Protein AF-A0A8H8N6X8-F1 (afdb_monomer)

Secondary structure (DSSP, 8-state):
--PPP-----------GGGGS-HHHHHHHHHTS-HHHHHHHHHH-HHHHHHHHH-HHHHHHHHHHHTTEE--SSB-SSS-HHHHHHHHHHHHHHHH--TT-PPEEEEEPSEE--SSS-EETTEEEEEE--TT---EEEEEEPPBTTTTBPPEEEEEE-GGGTT--EEEEEGGGTEEEEEEEEEEETTEEEEEEEEEETTT-SBPTTS-GGGSEEEEEEES-EEEEEEETTEEEEEEE-SSTT-EEEEEEETTT--EEEEEEE-SS--EEEEETTEEEEEEPPP--TT-SS----EEEEEE----S-GGG-BPEEEEEEEPP--STT----EEEEEEPPP---S-TT----BS-EE-GGGPEEEEEEEEPPSSTTT---EEEEEEEEHHHHHHHS----TT---TT--EEE-HHHHGGG-EEE-----TTSEEEEEETTEEEEEE--SSSSPPEEEEEE--HHHHHTS-TT---TTS-------TT-------------------EEE----SSTTEEEPPPEE-SSEEEEEEEEEETTEEEEEEEEEE-

Solvent-accessible surface area (backbone atoms only — not comparable to full-atom values): 31336 Å² total; per-residue (Å²): 141,79,87,83,77,83,81,79,79,78,71,83,77,75,74,51,74,71,80,76,51,56,70,69,58,52,50,54,56,49,70,76,44,54,58,70,53,48,58,49,45,39,71,72,40,69,67,51,29,51,51,44,72,71,36,50,61,56,45,34,49,44,50,31,46,49,69,58,34,34,84,33,96,40,54,48,79,94,52,57,47,68,55,46,43,51,51,54,52,49,37,53,48,32,66,73,55,64,88,80,62,79,57,48,79,43,84,45,71,53,61,47,74,60,31,98,64,36,60,46,92,55,34,36,47,36,35,42,63,48,101,78,77,47,49,33,37,36,41,41,34,48,62,32,82,54,53,71,41,64,69,46,73,52,66,29,75,36,71,90,52,73,81,50,72,40,48,48,70,38,76,58,68,41,32,27,39,42,31,30,73,79,50,70,59,98,73,20,40,34,33,40,38,36,42,17,21,54,86,70,49,43,75,24,89,65,30,36,85,90,33,37,56,46,80,48,75,41,56,63,59,56,80,44,79,48,71,37,68,55,29,35,34,47,37,36,54,30,93,51,61,72,44,28,41,34,41,28,22,31,49,38,73,51,46,74,35,26,40,46,78,49,72,46,83,53,33,70,40,78,67,49,75,43,30,34,37,34,31,42,58,48,75,74,54,92,82,52,97,63,52,30,59,29,31,38,38,33,29,37,44,55,94,60,90,53,78,89,61,33,55,50,42,64,53,32,35,38,39,47,87,68,89,47,80,78,56,44,44,72,44,46,46,64,46,58,24,64,78,58,68,56,92,61,95,68,59,75,62,34,19,64,58,29,60,47,59,47,46,20,29,35,37,38,36,40,33,28,66,41,97,46,91,84,82,50,73,58,52,50,40,43,38,39,30,38,44,41,57,59,56,66,71,45,67,90,69,60,85,81,66,79,54,84,85,71,48,45,75,42,55,34,85,82,52,52,88,60,44,45,76,49,85,76,58,62,71,98,80,42,67,49,77,36,40,29,37,42,32,39,41,38,35,39,49,48,99,61,88,53,42,40,44,32,32,42,36,56,66,51,64,56,53,61,67,69,55,67,96,73,78,77,70,89,78,67,73,82,75,75,87,70,72,96,78,78,78,89,70,86,82,83,82,84,76,85,82,78,72,62,73,65,65,49,72,49,78,41,79,48,55,93,46,98,55,52,47,71,55,84,57,48,49,44,93,43,39,41,33,36,42,38,35,36,66,59,85,96,52,67,45,38,32,41,33,35,38,72,65

Structure (mmCIF, N/CA/C/O backbone):
data_AF-A0A8H8N6X8-F1
#
_entry.id   AF-A0A8H8N6X8-F1
#
loop_
_atom_site.group_PDB
_atom_site.id
_atom_site.type_symbol
_atom_site.label_atom_id
_atom_site.label_alt_id
_atom_site.label_comp_id
_atom_site.label_asym_id
_atom_site.label_entity_id
_atom_site.label_seq_id
_atom_site.pdbx_PDB_ins_code
_atom_site.Cartn_x
_atom_site.Cartn_y
_atom_site.Cartn_z
_atom_site.occupancy
_atom_site.B_iso_or_equiv
_atom_site.auth_seq_id
_atom_site.auth_comp_id
_atom_site.auth_asym_id
_atom_site.auth_atom_id
_atom_site.pdbx_PDB_model_num
ATOM 1 N N . MET A 1 1 ? -38.738 37.139 66.072 1.00 41.47 1 MET A N 1
ATOM 2 C CA . MET A 1 1 ? -37.644 37.105 65.080 1.00 41.47 1 MET A CA 1
ATOM 3 C C . MET A 1 1 ? -37.499 35.666 64.620 1.00 41.47 1 MET A C 1
ATOM 5 O O . MET A 1 1 ? -36.975 34.853 65.366 1.00 41.47 1 MET A O 1
ATOM 9 N N . SER A 1 2 ? -38.061 35.350 63.455 1.00 34.44 2 SER A N 1
ATOM 10 C CA . SER A 1 2 ? -38.078 34.005 62.866 1.00 34.44 2 SER A CA 1
ATOM 11 C C . SER A 1 2 ? -37.232 34.029 61.589 1.00 34.44 2 SER A C 1
ATOM 13 O O . SER A 1 2 ? -37.349 35.003 60.841 1.00 34.44 2 SER A O 1
ATOM 15 N N . PRO A 1 3 ? -36.376 33.029 61.323 1.00 53.09 3 PRO A N 1
ATOM 16 C CA . PRO A 1 3 ? -35.526 33.039 60.142 1.00 53.09 3 PRO A CA 1
ATOM 17 C C . PRO A 1 3 ? -36.335 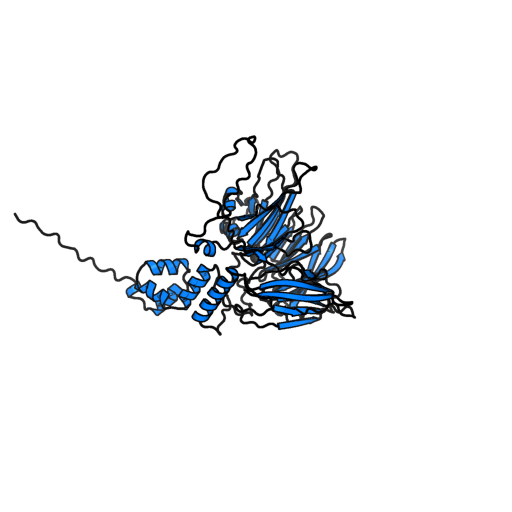32.631 58.905 1.00 53.09 3 PRO A C 1
ATOM 19 O O . PRO A 1 3 ? -36.984 31.586 58.878 1.00 53.09 3 PRO A O 1
ATOM 22 N N . LEU A 1 4 ? -36.299 33.489 57.886 1.00 44.78 4 LEU A N 1
ATOM 23 C CA . LEU A 1 4 ? -36.876 33.258 56.564 1.00 44.78 4 LEU A CA 1
ATOM 24 C C . LEU A 1 4 ? -36.167 32.083 55.879 1.00 44.78 4 LEU A C 1
ATOM 26 O O . LEU A 1 4 ? -34.941 32.054 55.772 1.00 44.78 4 LEU A O 1
ATOM 30 N N . SER A 1 5 ? -36.952 31.111 55.419 1.00 47.31 5 SER A N 1
ATOM 31 C CA . SER A 1 5 ? -36.485 29.966 54.638 1.00 47.31 5 SER A CA 1
ATOM 32 C C . SER A 1 5 ? -36.041 30.400 53.233 1.00 47.31 5 SER A C 1
ATOM 34 O O . SER A 1 5 ? -36.686 31.265 52.636 1.00 47.31 5 SER A O 1
ATOM 36 N N . PRO A 1 6 ? -34.982 29.799 52.663 1.00 55.66 6 PRO A N 1
ATOM 37 C CA . PRO A 1 6 ? -34.530 30.131 51.322 1.00 55.66 6 PRO A CA 1
ATOM 38 C C . PRO A 1 6 ? -35.492 29.543 50.283 1.00 55.66 6 PRO A C 1
ATOM 40 O O . PRO A 1 6 ? -35.645 28.327 50.151 1.00 55.66 6 PRO A O 1
ATOM 43 N N . THR A 1 7 ? -36.144 30.428 49.536 1.00 53.41 7 THR A N 1
ATOM 44 C CA . THR A 1 7 ? -37.000 30.106 48.395 1.00 53.41 7 THR A CA 1
ATOM 45 C C . THR A 1 7 ? -36.162 29.418 47.316 1.00 53.41 7 THR A C 1
ATOM 47 O O . THR A 1 7 ? -35.315 30.031 46.666 1.00 53.41 7 THR A O 1
ATOM 50 N N . ARG A 1 8 ? -36.377 28.113 47.142 1.00 50.59 8 ARG A N 1
ATOM 51 C CA . ARG A 1 8 ? -35.737 27.284 46.117 1.00 50.59 8 ARG A CA 1
ATOM 52 C C . ARG A 1 8 ? -36.277 27.726 44.753 1.00 50.59 8 ARG A C 1
ATOM 54 O O . ARG A 1 8 ? -37.397 27.371 44.395 1.00 50.59 8 ARG A O 1
ATOM 61 N N . MET A 1 9 ? -35.515 28.539 44.018 1.00 47.53 9 MET A N 1
ATOM 62 C CA . MET A 1 9 ? -35.842 28.873 42.631 1.00 47.53 9 MET A CA 1
ATOM 63 C C . MET A 1 9 ? -35.856 27.582 41.809 1.00 47.53 9 MET A C 1
ATOM 65 O O . MET A 1 9 ? -34.819 26.968 41.565 1.00 47.53 9 MET A O 1
ATOM 69 N N . VAL A 1 10 ? -37.058 27.152 41.427 1.00 50.81 10 VAL A N 1
ATOM 70 C CA . VAL A 1 10 ? -37.285 26.101 40.438 1.00 50.81 10 VAL A CA 1
ATOM 71 C C . VAL A 1 10 ? -36.784 26.658 39.111 1.00 50.81 10 VAL A C 1
ATOM 73 O O . VAL A 1 10 ? -37.455 27.460 38.467 1.00 50.81 10 VAL A O 1
ATOM 76 N N . GLY A 1 11 ? -35.550 26.298 38.760 1.00 50.53 11 GLY A N 1
ATOM 77 C CA . GLY A 1 11 ? -34.936 26.665 37.494 1.00 50.53 11 GLY A CA 1
ATOM 78 C C . GLY A 1 11 ? -35.810 26.198 36.336 1.00 50.53 11 GLY A C 1
ATOM 79 O O . GLY A 1 11 ? -36.198 25.030 36.267 1.00 50.53 11 GLY A O 1
ATOM 80 N N . SER A 1 12 ? -36.122 27.127 35.437 1.00 51.50 12 SER A N 1
ATOM 81 C CA . SER A 1 12 ? -36.706 26.864 34.128 1.00 51.50 12 SER A CA 1
ATOM 82 C C . SER A 1 12 ? -35.920 25.742 33.451 1.00 51.50 12 SER A C 1
ATOM 84 O O . SER A 1 12 ? -34.771 25.941 33.054 1.00 51.50 12 SER A O 1
ATOM 86 N N . SER A 1 13 ? -36.521 24.553 33.371 1.00 57.00 13 SER A N 1
ATOM 87 C CA . SER A 1 13 ? -35.943 23.399 32.687 1.00 57.00 13 SER A CA 1
ATOM 88 C C . SER A 1 13 ? -35.714 23.769 31.229 1.00 57.00 13 SER A C 1
ATOM 90 O O . SER A 1 13 ? -36.663 23.813 30.444 1.00 57.00 13 SER A O 1
ATOM 92 N N . SER A 1 14 ? -34.461 24.043 30.861 1.00 61.47 14 SER A N 1
ATOM 93 C CA . SER A 1 14 ? -34.046 24.007 29.467 1.00 61.47 14 SER A CA 1
ATOM 94 C C . SER A 1 14 ? -34.265 22.571 29.004 1.00 61.47 14 SER A C 1
ATOM 96 O O . SER A 1 14 ? -33.447 21.696 29.293 1.00 61.47 14 SER A O 1
ATOM 98 N N . ARG A 1 15 ? -35.412 22.299 28.373 1.00 65.25 15 ARG A N 1
ATOM 99 C CA . ARG A 1 15 ? -35.628 21.020 27.693 1.00 65.25 15 ARG A CA 1
ATOM 100 C C . ARG A 1 15 ? -34.458 20.851 26.744 1.00 65.25 15 ARG A C 1
ATOM 102 O O . ARG A 1 15 ? -34.168 21.767 25.968 1.00 65.25 15 ARG A O 1
ATOM 109 N N . SER A 1 16 ? -33.721 19.759 26.897 1.00 74.69 16 SER A N 1
ATOM 110 C CA . SER A 1 16 ? -32.540 19.573 26.077 1.00 74.69 16 SER A CA 1
ATOM 111 C C . SER A 1 16 ? -33.012 19.447 24.631 1.00 74.69 16 SER A C 1
ATOM 113 O O . SER A 1 16 ? -34.075 18.887 24.362 1.00 74.69 16 SER A O 1
ATOM 115 N N . LEU A 1 17 ? -32.245 19.988 23.685 1.00 76.19 17 LEU A N 1
ATOM 116 C CA . LEU A 1 17 ? -32.558 19.864 22.260 1.00 76.19 17 LEU A CA 1
ATOM 117 C C . LEU A 1 17 ? -32.762 18.387 21.853 1.00 76.19 17 LEU A C 1
ATOM 119 O O . LEU A 1 17 ? -33.545 18.095 20.956 1.00 76.19 17 LEU A O 1
ATOM 123 N N . PHE A 1 18 ? -32.109 17.462 22.566 1.00 76.06 18 PHE A N 1
ATOM 124 C CA . PHE A 1 18 ? -32.224 16.017 22.385 1.00 76.06 18 PHE A CA 1
ATOM 125 C C . PHE A 1 18 ? -33.615 15.464 22.709 1.00 76.06 18 PHE A C 1
ATOM 127 O O . PHE A 1 18 ? -34.031 14.511 22.063 1.00 76.06 18 PHE A O 1
ATOM 134 N N . ASP A 1 19 ? -34.356 16.084 23.630 1.00 80.06 19 ASP A N 1
ATOM 135 C CA . ASP A 1 19 ? -35.719 15.660 23.983 1.00 80.06 19 ASP A CA 1
ATOM 136 C C . ASP A 1 19 ? -36.745 16.043 22.899 1.00 80.06 19 ASP A C 1
ATOM 138 O O . ASP A 1 19 ? -37.886 15.586 22.927 1.00 80.06 19 ASP A O 1
ATOM 142 N N . MET A 1 20 ? -36.354 16.908 21.954 1.00 88.19 20 MET A N 1
ATOM 143 C CA . MET A 1 20 ? -37.196 17.352 20.839 1.00 88.19 20 MET A CA 1
ATOM 144 C C . MET A 1 20 ? -36.942 16.575 19.540 1.00 88.19 20 MET A C 1
ATOM 146 O O . MET A 1 20 ? -37.733 16.695 18.605 1.00 88.19 20 MET A O 1
ATOM 150 N N . LEU A 1 21 ? -35.854 15.802 19.455 1.00 92.44 21 LEU A N 1
ATOM 151 C CA . LEU A 1 21 ? -35.495 15.035 18.260 1.00 92.44 21 LEU A CA 1
ATOM 152 C C . LEU A 1 21 ? -36.026 13.601 18.357 1.00 92.44 21 LEU A C 1
ATOM 154 O O . LEU A 1 21 ? -35.941 12.970 19.408 1.00 92.44 21 LEU A O 1
ATOM 158 N N . SER A 1 22 ? -36.550 13.064 17.249 1.00 95.38 22 SER A N 1
ATOM 159 C CA . SER A 1 22 ? -36.910 11.645 17.191 1.00 95.38 22 SER A CA 1
ATOM 160 C C . SER A 1 22 ? -35.662 10.761 17.245 1.00 95.38 22 SER A C 1
ATOM 162 O O . SER A 1 22 ? -34.572 11.156 16.819 1.00 95.38 22 SER A O 1
ATOM 164 N N . THR A 1 23 ? -35.840 9.532 17.730 1.00 95.62 23 THR A N 1
ATOM 165 C CA . THR A 1 23 ? -34.788 8.511 17.802 1.00 95.62 23 THR A CA 1
ATOM 166 C C . THR A 1 23 ? -34.072 8.317 16.462 1.00 95.62 23 THR A C 1
ATOM 168 O O . THR A 1 23 ? -32.845 8.277 16.431 1.00 95.62 23 THR A O 1
ATOM 171 N N . ASP A 1 24 ? -34.813 8.292 15.353 1.00 96.38 24 ASP A N 1
ATOM 172 C CA . ASP A 1 24 ? -34.255 8.099 14.008 1.00 96.38 24 ASP A CA 1
ATOM 173 C C . ASP A 1 24 ? -33.315 9.236 13.588 1.00 96.38 24 ASP A C 1
ATOM 175 O O . ASP A 1 24 ? -32.273 8.998 12.979 1.00 96.38 24 ASP A O 1
ATOM 179 N N . ILE A 1 25 ? -33.639 10.483 13.951 1.00 96.88 25 ILE A N 1
ATOM 180 C CA . ILE A 1 25 ? -32.788 11.640 13.642 1.00 96.88 25 ILE A CA 1
ATOM 181 C C . ILE A 1 25 ? -31.508 11.593 14.471 1.00 96.88 25 ILE A C 1
ATOM 183 O O . ILE A 1 25 ? -30.429 11.894 13.962 1.00 96.88 25 ILE A O 1
ATOM 187 N N . LEU A 1 26 ? -31.599 11.170 15.732 1.00 96.69 26 LEU A N 1
ATOM 188 C CA . LEU A 1 26 ? -30.422 10.972 16.574 1.00 96.69 26 LEU A CA 1
ATOM 189 C C . LEU A 1 26 ? -29.527 9.856 16.032 1.00 96.69 26 LEU A C 1
ATOM 191 O O . LEU A 1 26 ? -28.312 10.043 15.973 1.00 96.69 26 LEU A O 1
ATOM 195 N N . LEU A 1 27 ? -30.106 8.740 15.580 1.00 97.19 27 LEU A N 1
ATOM 196 C CA . LEU A 1 27 ? -29.358 7.671 14.918 1.00 97.19 27 LEU A CA 1
ATOM 197 C C . LEU A 1 27 ? -28.683 8.171 13.644 1.00 97.19 27 LEU A C 1
ATOM 199 O O . LEU A 1 27 ? -27.497 7.913 13.463 1.00 97.19 27 LEU A O 1
ATOM 203 N N . LEU A 1 28 ? -29.375 8.954 12.812 1.00 97.06 28 LEU A N 1
ATOM 204 C CA . LEU A 1 28 ? -28.789 9.541 11.608 1.00 97.06 28 LEU A CA 1
ATOM 205 C C . LEU A 1 28 ? -27.610 10.471 11.944 1.00 97.06 28 LEU A C 1
ATOM 207 O O . LEU A 1 28 ? -26.546 10.349 11.340 1.00 97.06 28 LEU A O 1
ATOM 211 N N . ILE A 1 29 ? -27.750 11.346 12.944 1.00 96.81 29 ILE A N 1
ATOM 212 C CA . ILE A 1 29 ? -26.664 12.232 13.401 1.00 96.81 29 ILE A CA 1
ATOM 213 C C . ILE A 1 29 ? -25.466 11.413 13.902 1.00 96.81 29 ILE A C 1
ATOM 215 O O . ILE A 1 29 ? -24.317 11.705 13.562 1.00 96.81 29 ILE A O 1
ATOM 219 N N . LEU A 1 30 ? -25.717 10.370 14.695 1.00 97.06 30 LEU A N 1
ATOM 220 C CA . LEU A 1 30 ? -24.665 9.494 15.207 1.00 97.06 30 LEU A CA 1
ATOM 221 C C . LEU A 1 30 ? -24.014 8.665 14.089 1.00 97.06 30 LEU A C 1
ATOM 223 O O . LEU A 1 30 ? -22.807 8.454 14.133 1.00 97.06 30 LEU A O 1
ATOM 227 N N . SER A 1 31 ? -24.776 8.262 13.068 1.00 96.50 31 SER A N 1
ATOM 228 C CA . SER A 1 31 ? -24.314 7.437 11.941 1.00 96.50 31 SER A CA 1
ATOM 229 C C . SER A 1 31 ? -23.265 8.133 11.069 1.00 96.50 31 SER A C 1
ATOM 231 O O . SER A 1 31 ? -22.394 7.471 10.510 1.00 96.50 31 SER A O 1
ATOM 233 N N . VAL A 1 32 ? -23.318 9.468 10.992 1.00 96.56 32 VAL A N 1
ATOM 234 C CA . VAL A 1 32 ? -22.345 10.304 10.265 1.00 96.56 32 VAL A CA 1
ATOM 235 C C . VAL A 1 32 ? -21.252 10.875 11.176 1.00 96.56 32 VAL A C 1
ATOM 237 O O . VAL A 1 32 ? -20.343 11.565 10.715 1.00 96.56 32 VAL A O 1
ATOM 240 N N . SER A 1 33 ? -21.339 10.616 12.483 1.00 96.50 33 SER A N 1
ATOM 241 C CA . SER A 1 33 ? -20.379 11.097 13.474 1.00 96.50 33 SER A CA 1
ATOM 242 C C . SER A 1 33 ? -19.150 10.194 13.557 1.00 96.50 33 SER A C 1
ATOM 244 O O . SER A 1 33 ? -19.173 9.014 13.215 1.00 96.50 33 SER A O 1
ATOM 246 N N . THR A 1 34 ? -18.043 10.732 14.073 1.00 95.44 34 THR A N 1
ATOM 247 C CA . THR A 1 34 ? -16.847 9.908 14.297 1.00 95.44 34 THR A CA 1
ATOM 248 C C . THR A 1 34 ? -17.059 8.923 15.458 1.00 95.44 34 THR A C 1
ATOM 250 O O . THR A 1 34 ? -17.749 9.259 16.425 1.00 95.44 34 THR A O 1
ATOM 253 N N . PRO A 1 35 ? -16.387 7.757 15.467 1.00 96.25 35 PRO A N 1
ATOM 254 C CA . PRO A 1 35 ? -16.437 6.822 16.595 1.00 96.25 35 PRO A CA 1
ATOM 255 C C . PRO A 1 35 ? -16.052 7.449 17.945 1.00 96.25 35 PRO A C 1
ATOM 257 O O . PRO A 1 35 ? -16.584 7.074 18.988 1.00 96.25 35 PRO A O 1
ATOM 260 N N . ALA A 1 36 ? -15.147 8.434 17.950 1.00 95.50 36 ALA A N 1
ATOM 261 C CA . ALA A 1 36 ? -14.794 9.181 19.157 1.00 95.50 36 ALA A CA 1
ATOM 262 C C . ALA A 1 36 ? -15.982 10.005 19.687 1.00 95.50 36 ALA A C 1
ATOM 264 O O . ALA A 1 36 ? -16.266 9.966 20.885 1.00 95.50 36 ALA A O 1
ATOM 265 N N . THR A 1 37 ? -16.703 10.687 18.794 1.00 97.19 37 THR A N 1
ATOM 266 C CA . THR A 1 37 ? -17.929 11.429 19.113 1.00 97.19 37 THR A CA 1
ATOM 267 C C . THR A 1 37 ? -19.024 10.494 19.619 1.00 97.19 37 THR A C 1
ATOM 269 O O . THR A 1 37 ? -19.612 10.771 20.659 1.00 97.19 37 THR A O 1
ATOM 272 N N . ILE A 1 38 ? -19.239 9.346 18.966 1.00 97.94 38 ILE A N 1
ATOM 273 C CA . ILE A 1 38 ? -20.233 8.349 19.399 1.00 97.94 38 ILE A CA 1
ATOM 274 C C . ILE A 1 38 ? -19.954 7.910 20.847 1.00 97.94 38 ILE A C 1
ATOM 276 O O . ILE A 1 38 ? -20.851 7.950 21.691 1.00 97.94 38 ILE A O 1
ATOM 280 N N . ARG A 1 39 ? -18.697 7.581 21.186 1.00 97.38 39 ARG A N 1
ATOM 281 C CA . ARG A 1 39 ? -18.310 7.222 22.567 1.00 97.38 39 ARG A CA 1
ATOM 282 C C . ARG A 1 39 ? -18.500 8.367 23.563 1.00 97.38 39 ARG A C 1
ATOM 284 O O . ARG A 1 39 ? -18.817 8.113 24.723 1.00 97.38 39 ARG A O 1
ATOM 291 N N . GLN A 1 40 ? -18.292 9.617 23.149 1.00 97.44 40 GLN A N 1
ATOM 292 C CA . GLN A 1 40 ? -18.581 10.777 23.997 1.00 97.44 40 GLN A CA 1
ATOM 293 C C . GLN A 1 40 ? -20.085 10.913 24.247 1.00 97.44 40 GLN A C 1
ATOM 295 O O . GLN A 1 40 ? -20.479 11.073 25.398 1.00 97.44 40 GLN A O 1
ATOM 300 N N . CYS A 1 41 ? -20.926 10.752 23.221 1.00 96.56 41 CYS A N 1
ATOM 301 C CA . CYS A 1 41 ? -22.384 10.774 23.354 1.00 96.56 41 CYS A CA 1
ATOM 302 C C . CYS A 1 41 ? -22.896 9.707 24.335 1.00 96.56 41 CYS A C 1
ATOM 304 O O . CYS A 1 41 ? -23.751 10.008 25.165 1.00 96.56 41 CYS A O 1
ATOM 306 N N . GLN A 1 42 ? -22.313 8.501 24.333 1.00 97.38 42 GLN A N 1
ATOM 307 C CA . GLN A 1 42 ? -22.636 7.452 25.314 1.00 97.38 42 GLN A CA 1
ATOM 308 C C . GLN A 1 42 ? -22.362 7.864 26.774 1.00 97.38 42 GLN A C 1
ATOM 310 O O . GLN A 1 42 ? -22.924 7.273 27.694 1.00 97.38 42 GLN A O 1
ATOM 315 N N . ARG A 1 43 ? -21.486 8.850 27.011 1.00 97.44 43 ARG A N 1
ATOM 316 C CA . ARG A 1 43 ? -21.159 9.363 28.354 1.00 97.44 43 ARG A CA 1
ATOM 317 C C . ARG A 1 43 ? -22.053 10.523 28.791 1.00 97.44 43 ARG A C 1
ATOM 319 O O . ARG A 1 43 ? -22.018 10.878 29.963 1.00 97.44 43 ARG A O 1
ATOM 326 N N . VAL A 1 44 ? -22.826 11.112 27.876 1.00 96.06 44 VAL A N 1
ATOM 327 C CA . VAL A 1 44 ? -23.683 12.270 28.170 1.00 96.06 44 VAL A CA 1
ATOM 328 C C . VAL A 1 44 ? -24.914 11.849 28.972 1.00 96.06 44 VAL A C 1
ATOM 330 O O . VAL A 1 44 ? -25.211 12.460 29.996 1.00 96.06 44 VAL A O 1
ATOM 333 N N . CYS A 1 45 ? -25.634 10.809 28.535 1.00 95.19 45 CYS A N 1
ATOM 334 C CA . CYS A 1 45 ? -26.820 10.310 29.235 1.00 95.19 45 CYS A CA 1
ATOM 335 C C . CYS A 1 45 ? -27.109 8.827 28.936 1.00 95.19 45 CYS A C 1
ATOM 337 O O . CYS A 1 45 ? -26.621 8.267 27.952 1.00 95.19 45 CYS A O 1
ATOM 339 N N . CYS A 1 46 ? -27.939 8.194 29.777 1.00 95.88 46 CYS A N 1
ATOM 340 C CA . CYS A 1 46 ? -28.333 6.791 29.600 1.00 95.88 46 CYS A CA 1
ATOM 341 C C . CYS A 1 46 ? -29.100 6.565 28.292 1.00 95.88 46 CYS A C 1
ATOM 343 O O . CYS A 1 46 ? -28.834 5.585 27.616 1.00 95.88 46 CYS A O 1
ATOM 345 N N . PHE A 1 47 ? -29.971 7.496 27.886 1.00 95.31 47 PHE A N 1
ATOM 346 C CA . PHE A 1 47 ? -30.742 7.367 26.646 1.00 95.31 47 PHE A CA 1
ATOM 347 C C . PHE A 1 47 ? -29.845 7.239 25.404 1.00 95.31 47 PHE A C 1
ATOM 349 O O . PHE A 1 47 ? -29.990 6.285 24.648 1.00 95.31 47 PHE A O 1
ATOM 356 N N . LEU A 1 48 ? -28.865 8.136 25.223 1.00 96.06 48 LEU A N 1
ATOM 357 C CA . LEU A 1 48 ? -27.919 8.054 24.101 1.00 96.06 48 LEU A CA 1
ATOM 358 C C . LEU A 1 48 ? -27.044 6.802 24.181 1.00 96.06 48 LEU A C 1
ATOM 360 O O . LEU A 1 48 ? -26.726 6.198 23.160 1.00 96.06 48 LEU A O 1
ATOM 364 N N . ARG A 1 49 ? -26.658 6.390 25.391 1.00 97.81 49 ARG A N 1
ATOM 365 C CA . ARG A 1 49 ? -25.929 5.138 25.584 1.00 97.81 49 ARG A CA 1
ATOM 366 C C . ARG A 1 49 ? -26.753 3.943 25.114 1.00 97.81 49 ARG A C 1
ATOM 368 O O . ARG A 1 49 ? -26.227 3.133 24.356 1.00 97.81 49 ARG A O 1
ATOM 375 N N . ASP A 1 50 ? -27.999 3.837 25.555 1.00 97.69 50 ASP A N 1
ATOM 376 C CA . ASP A 1 50 ? -28.886 2.713 25.257 1.00 97.69 50 ASP A CA 1
ATOM 377 C C . ASP A 1 50 ? -29.275 2.716 23.765 1.00 97.69 50 ASP A C 1
ATOM 379 O O . ASP A 1 50 ? -29.321 1.661 23.129 1.00 97.69 50 ASP A O 1
ATOM 383 N N . LEU A 1 51 ? -29.418 3.903 23.166 1.00 97.38 51 LEU A N 1
ATOM 384 C CA . LEU A 1 51 ? -29.593 4.079 21.725 1.00 97.38 51 LEU A CA 1
ATOM 385 C C . LEU A 1 51 ? -28.405 3.521 20.929 1.00 97.38 51 LEU A C 1
ATOM 387 O O . LEU A 1 51 ? -28.582 2.709 20.029 1.00 97.38 51 LEU A O 1
ATOM 391 N N . VAL A 1 52 ? -27.175 3.890 21.301 1.00 98.12 52 VAL A N 1
ATOM 392 C CA . VAL A 1 52 ? -25.970 3.367 20.639 1.00 98.12 52 VAL A CA 1
ATOM 393 C C . VAL A 1 52 ? -25.826 1.854 20.839 1.00 98.12 52 VAL A C 1
ATOM 395 O O . VAL A 1 52 ? -25.339 1.178 19.941 1.00 98.12 52 VAL A O 1
ATOM 398 N N . HIS A 1 53 ? -26.217 1.304 21.996 1.00 97.69 53 HIS A N 1
ATOM 399 C CA . HIS A 1 53 ?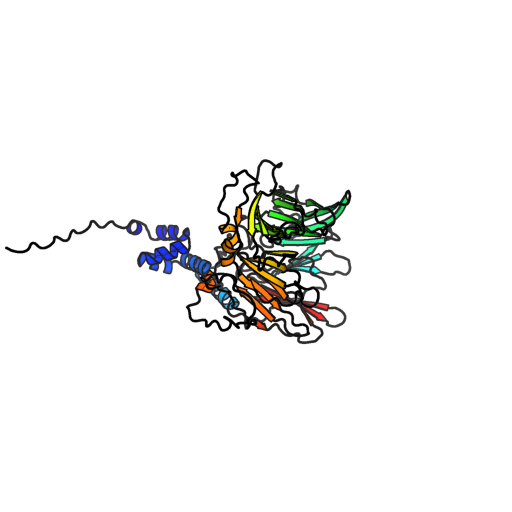 -26.139 -0.143 22.259 1.00 97.69 53 HIS A CA 1
ATOM 400 C C . HIS A 1 53 ? -27.189 -0.959 21.501 1.00 97.69 53 HIS A C 1
ATOM 402 O O . HIS A 1 53 ? -26.928 -2.116 21.176 1.00 97.69 53 HIS A O 1
ATOM 408 N N . SER A 1 54 ? -28.360 -0.381 21.240 1.00 97.75 54 SER A N 1
ATOM 409 C CA . SER A 1 54 ? -29.443 -1.057 20.520 1.00 97.75 54 SER A CA 1
ATOM 410 C C . SER A 1 54 ? -29.253 -1.041 19.002 1.00 97.75 54 SER A C 1
ATOM 412 O O . SER A 1 54 ? -29.710 -1.967 18.332 1.00 97.75 54 SER A O 1
ATOM 414 N N . ASP A 1 55 ? -28.538 -0.056 18.456 1.00 98.31 55 ASP A N 1
ATOM 415 C CA . ASP A 1 55 ? -28.276 0.038 17.020 1.00 98.31 55 ASP A CA 1
ATOM 416 C C . ASP A 1 55 ? -27.018 -0.740 16.585 1.00 98.31 55 ASP A C 1
ATOM 418 O O . ASP A 1 55 ? -25.886 -0.426 16.963 1.00 98.31 55 ASP A O 1
ATOM 422 N N . MET A 1 56 ? -27.205 -1.763 15.744 1.00 98.06 56 MET A N 1
ATOM 423 C CA . MET A 1 56 ? -26.108 -2.631 15.293 1.00 98.06 56 MET A CA 1
ATOM 424 C C . MET A 1 56 ? -25.126 -1.940 14.341 1.00 98.06 56 MET A C 1
ATOM 426 O O . MET A 1 56 ? -23.964 -2.345 14.285 1.00 98.06 56 MET A O 1
ATOM 430 N N . TYR A 1 57 ? -25.552 -0.911 13.606 1.00 98.19 57 TYR A N 1
ATOM 431 C CA . TYR A 1 57 ? -24.656 -0.167 12.725 1.00 98.19 57 TYR A CA 1
ATOM 432 C C . TYR A 1 57 ? -23.673 0.680 13.539 1.00 98.19 57 TYR A C 1
ATOM 434 O O . TYR A 1 57 ? -22.464 0.617 13.311 1.00 98.19 57 TYR A O 1
ATOM 442 N N . LEU A 1 58 ? -24.157 1.394 14.557 1.00 98.38 58 LEU A N 1
ATOM 443 C CA . LEU A 1 58 ? -23.300 2.151 15.470 1.00 98.38 58 LEU A CA 1
ATOM 444 C C . LEU A 1 58 ? -22.343 1.228 16.236 1.00 98.38 58 LEU A C 1
ATOM 446 O O . LEU A 1 58 ? -21.165 1.561 16.381 1.00 98.38 58 LEU A O 1
ATOM 450 N N . GLN A 1 59 ? -22.801 0.045 16.668 1.00 98.44 59 GLN A N 1
ATOM 451 C CA . GLN A 1 59 ? -21.913 -0.975 17.243 1.00 98.44 59 GLN A CA 1
ATOM 452 C C . GLN A 1 59 ? -20.829 -1.417 16.252 1.00 98.44 59 GLN A C 1
ATOM 454 O O . GLN A 1 59 ? -19.659 -1.512 16.622 1.00 98.44 59 GLN A O 1
ATOM 459 N N . TYR A 1 60 ? -21.185 -1.629 14.985 1.00 98.38 60 TYR A N 1
ATOM 460 C CA . TYR A 1 60 ? -20.238 -1.990 13.933 1.00 98.38 60 TYR A CA 1
ATOM 461 C C . TYR A 1 60 ? -19.184 -0.894 13.696 1.00 98.38 60 TYR A C 1
ATOM 463 O O . TYR A 1 60 ? -17.993 -1.204 13.656 1.00 98.38 60 TYR A O 1
ATOM 471 N N . LEU A 1 61 ? -19.573 0.387 13.652 1.00 97.88 61 LEU A N 1
ATOM 472 C CA . LEU A 1 61 ? -18.626 1.508 13.554 1.00 97.88 61 LEU A CA 1
ATOM 473 C C . LEU A 1 61 ? -17.662 1.574 14.750 1.00 97.88 61 LEU A C 1
ATOM 475 O O . LEU A 1 61 ? -16.468 1.851 14.586 1.00 97.88 61 LEU A O 1
ATOM 479 N N . LEU A 1 62 ? -18.163 1.318 15.962 1.00 97.25 62 LEU A N 1
ATOM 480 C CA . LEU A 1 62 ? -17.340 1.279 17.172 1.00 97.25 62 LEU A CA 1
ATOM 481 C C . LEU A 1 62 ? -16.363 0.096 17.172 1.00 97.25 62 LEU A C 1
ATOM 483 O O . LEU A 1 62 ? -15.223 0.262 17.613 1.00 97.25 62 LEU A O 1
ATOM 487 N N . GLU A 1 63 ? -16.777 -1.069 16.676 1.00 97.12 63 GLU A N 1
ATOM 488 C CA . GLU A 1 63 ? -15.928 -2.260 16.537 1.00 97.12 63 GLU A CA 1
ATOM 489 C C . GLU A 1 63 ? -14.832 -2.055 15.487 1.00 97.12 63 GLU A C 1
ATOM 491 O O . GLU A 1 63 ? -13.654 -2.274 15.782 1.00 97.12 63 GLU A O 1
ATOM 496 N N . LEU A 1 64 ? -15.180 -1.524 14.308 1.00 96.25 64 LEU A N 1
ATOM 497 C CA . LEU A 1 64 ? -14.204 -1.109 13.296 1.00 96.25 64 LEU A CA 1
ATOM 498 C C . LEU A 1 64 ? -13.139 -0.198 13.910 1.00 96.25 64 LEU A C 1
ATOM 500 O O . LEU A 1 64 ? -11.945 -0.471 13.798 1.00 96.25 64 LEU A O 1
ATOM 504 N N . ASP A 1 65 ? -13.556 0.853 14.622 1.00 94.31 65 ASP A N 1
ATOM 505 C CA . ASP A 1 65 ? -12.623 1.797 15.231 1.00 94.31 65 ASP A CA 1
ATOM 506 C C . ASP A 1 65 ? -11.767 1.169 16.336 1.00 94.31 65 ASP A C 1
ATOM 508 O O . ASP A 1 65 ? -10.578 1.476 16.431 1.00 94.31 65 ASP A O 1
ATOM 512 N N . THR A 1 66 ? -12.346 0.273 17.138 1.00 92.31 66 THR A N 1
ATOM 513 C CA . THR A 1 66 ? -11.633 -0.481 18.183 1.00 92.31 66 THR A CA 1
ATOM 514 C C . THR A 1 66 ? -10.496 -1.309 17.586 1.00 92.31 66 THR A C 1
ATOM 516 O O . THR A 1 66 ? -9.404 -1.380 18.156 1.00 92.31 66 THR A O 1
ATOM 519 N N . TYR A 1 67 ? -10.718 -1.871 16.399 1.00 91.56 67 TYR A N 1
ATOM 520 C CA . TYR A 1 67 ? -9.727 -2.646 15.663 1.00 91.56 67 TYR A CA 1
ATOM 521 C C . TYR A 1 67 ? -8.919 -1.833 14.645 1.00 91.56 67 TYR A C 1
ATOM 523 O O . TYR A 1 67 ? -8.102 -2.419 13.938 1.00 91.56 67 TYR A O 1
ATOM 531 N N . GLY A 1 68 ? -9.076 -0.509 14.589 1.00 90.62 68 GLY A N 1
ATOM 532 C CA . GLY A 1 68 ? -8.324 0.362 13.678 1.00 90.62 68 GLY A CA 1
ATOM 533 C C . GLY A 1 68 ? -8.787 0.337 12.217 1.00 90.62 68 GLY A C 1
ATOM 534 O O . GLY A 1 68 ? -8.156 0.966 11.377 1.00 90.62 68 GLY A O 1
ATOM 535 N N . TYR A 1 69 ? -9.889 -0.336 11.903 1.00 93.81 69 TYR A N 1
ATOM 536 C CA . TYR A 1 69 ? -10.469 -0.361 10.565 1.00 93.81 69 TYR A CA 1
ATOM 537 C C . TYR A 1 69 ? -11.374 0.854 10.297 1.00 93.81 69 TYR A C 1
ATOM 539 O O . TYR A 1 69 ? -11.651 1.693 11.170 1.00 93.81 69 TYR A O 1
ATOM 547 N N . THR A 1 70 ? -11.823 0.952 9.051 1.00 93.56 70 THR A N 1
ATOM 548 C CA . THR A 1 70 ? -12.895 1.833 8.587 1.00 93.56 70 THR A CA 1
ATOM 549 C C . THR A 1 70 ? -13.943 1.058 7.822 1.00 93.56 70 THR A C 1
ATOM 551 O O . THR A 1 70 ? -13.702 -0.051 7.344 1.00 93.56 70 THR A O 1
ATOM 554 N N . GLU A 1 71 ? -15.111 1.679 7.705 1.00 94.19 71 GLU A N 1
ATOM 555 C CA . GLU A 1 71 ? -16.130 1.208 6.788 1.00 94.19 71 GLU A CA 1
ATOM 556 C C . GLU A 1 71 ? -15.572 1.235 5.352 1.00 94.19 71 GLU A C 1
ATOM 558 O O . GLU A 1 71 ? -14.961 2.237 4.956 1.00 94.19 71 GLU A O 1
ATOM 563 N N . PRO A 1 72 ? -15.719 0.136 4.597 1.00 93.50 72 PRO A N 1
ATOM 564 C CA . PRO A 1 72 ? -15.260 0.068 3.218 1.00 93.50 72 PRO A CA 1
ATOM 565 C C . PRO A 1 72 ? -16.158 0.899 2.301 1.00 93.50 72 PRO A C 1
ATOM 567 O O . PRO A 1 72 ? -17.338 1.104 2.583 1.00 93.50 72 PRO A O 1
ATOM 570 N N . LEU A 1 73 ? -15.616 1.337 1.160 1.00 89.94 73 LEU A N 1
ATOM 571 C CA . LEU A 1 73 ? -16.382 2.121 0.183 1.00 89.94 73 LEU A CA 1
ATOM 572 C C . LEU A 1 73 ? -17.571 1.330 -0.385 1.00 89.94 73 LEU A C 1
ATOM 574 O O . LEU A 1 73 ? -18.648 1.884 -0.603 1.00 89.94 73 LEU A O 1
ATOM 578 N N . ASN A 1 74 ? -17.369 0.031 -0.601 1.00 92.69 74 ASN A N 1
ATOM 579 C CA . ASN A 1 74 ? -18.391 -0.896 -1.059 1.00 92.69 74 ASN A CA 1
ATOM 580 C C . ASN A 1 74 ? -18.624 -1.966 0.025 1.00 92.69 74 ASN A C 1
ATOM 582 O O . ASN A 1 74 ? -17.939 -2.989 0.046 1.00 92.69 74 ASN A O 1
ATOM 586 N N . PRO A 1 75 ? -19.525 -1.737 0.995 1.00 95.12 75 PRO A N 1
ATOM 587 C CA . PRO A 1 75 ? -19.764 -2.699 2.060 1.00 95.12 75 PRO A CA 1
ATOM 588 C C . PRO A 1 75 ? -20.536 -3.919 1.557 1.00 95.12 75 PRO A C 1
ATOM 590 O O . PRO A 1 75 ? -21.475 -3.798 0.770 1.00 95.12 75 PRO A O 1
ATOM 593 N N . ARG A 1 76 ? -20.204 -5.099 2.087 1.00 96.56 76 ARG A N 1
ATOM 594 C CA . ARG A 1 76 ? -20.962 -6.338 1.877 1.00 96.56 76 ARG A CA 1
ATOM 595 C C . ARG A 1 76 ? -22.414 -6.157 2.301 1.00 96.56 76 ARG A C 1
ATOM 597 O O . ARG A 1 76 ? -22.695 -5.889 3.470 1.00 96.56 76 ARG A O 1
ATOM 604 N N . ARG A 1 77 ? -23.332 -6.245 1.339 1.00 96.50 77 ARG A N 1
ATOM 605 C CA . ARG A 1 77 ? -24.780 -6.066 1.557 1.00 96.50 77 ARG A CA 1
ATOM 606 C C . ARG A 1 77 ? -25.499 -7.376 1.843 1.00 96.50 77 ARG A C 1
ATOM 608 O O . ARG A 1 77 ? -26.629 -7.360 2.309 1.00 96.50 77 ARG A O 1
ATOM 615 N N . ASP A 1 78 ? -24.831 -8.485 1.568 1.00 97.25 78 ASP A N 1
ATOM 616 C CA . ASP A 1 78 ? -25.295 -9.841 1.825 1.00 97.25 78 ASP A CA 1
ATOM 617 C C . ASP A 1 78 ? -25.197 -10.237 3.310 1.00 97.25 78 ASP A C 1
ATOM 619 O O . ASP A 1 78 ? -25.756 -11.256 3.695 1.00 97.25 78 ASP A O 1
ATOM 623 N N . LEU A 1 79 ? -24.535 -9.421 4.142 1.00 98.12 79 LEU A N 1
ATOM 624 C CA . LEU A 1 79 ? -24.420 -9.623 5.588 1.00 98.12 79 LEU A CA 1
ATOM 625 C C . LEU A 1 79 ? -25.104 -8.523 6.397 1.00 98.12 79 LEU A C 1
ATOM 627 O O . LEU A 1 79 ? -24.911 -7.326 6.145 1.00 98.12 79 LEU A O 1
ATOM 631 N N . GLY A 1 80 ? -25.788 -8.928 7.464 1.00 97.94 80 GLY A N 1
ATOM 632 C CA . GLY A 1 80 ? -26.241 -8.032 8.522 1.00 97.94 80 GLY A CA 1
ATOM 633 C C . GLY A 1 80 ? -25.083 -7.515 9.387 1.00 97.94 80 GLY A C 1
ATOM 634 O O . GLY A 1 80 ? -24.016 -8.123 9.484 1.00 97.94 80 GLY A O 1
ATOM 635 N N . TYR A 1 81 ? -25.282 -6.390 10.082 1.00 98.38 81 TYR A N 1
ATOM 636 C CA . TYR A 1 81 ? -24.232 -5.792 10.924 1.00 98.38 81 TYR A CA 1
ATOM 637 C C . TYR A 1 81 ? -23.769 -6.694 12.074 1.00 98.38 81 TYR A C 1
ATOM 639 O O . TYR A 1 81 ? -22.588 -6.687 12.413 1.00 98.38 81 TYR A O 1
ATOM 647 N N . ALA A 1 82 ? -24.657 -7.521 12.631 1.00 98.19 82 ALA A N 1
ATOM 648 C CA . ALA A 1 82 ? -24.280 -8.508 13.642 1.00 98.19 82 ALA A CA 1
ATOM 649 C C . ALA A 1 82 ? -23.266 -9.533 13.095 1.00 98.19 82 ALA A C 1
ATOM 651 O O . ALA A 1 82 ? -22.279 -9.847 13.761 1.00 98.19 82 ALA A O 1
ATOM 652 N N . GLU A 1 83 ? -23.460 -10.002 11.859 1.00 98.31 83 GLU A N 1
ATOM 653 C CA . GLU A 1 83 ? -22.549 -10.934 11.183 1.00 98.31 83 GLU A CA 1
ATOM 654 C C . GLU A 1 83 ? -21.220 -10.254 10.838 1.00 98.31 83 GLU A C 1
ATOM 656 O O . GLU A 1 83 ? -20.156 -10.826 11.066 1.00 98.31 83 GLU A O 1
ATOM 661 N N . LYS A 1 84 ? -21.260 -8.994 10.379 1.00 98.38 84 LYS A N 1
ATOM 662 C CA . LYS A 1 84 ? -20.056 -8.176 10.146 1.00 98.38 84 LYS A CA 1
ATOM 663 C C . LYS A 1 84 ? -19.216 -8.006 11.415 1.00 98.38 84 LYS A C 1
ATOM 665 O O . LYS A 1 84 ? -17.998 -8.165 11.371 1.00 98.38 84 LYS A O 1
ATOM 670 N N . ILE A 1 85 ? -19.857 -7.724 12.553 1.00 98.31 85 ILE A N 1
ATOM 671 C CA . ILE A 1 85 ? -19.190 -7.639 13.862 1.00 98.31 85 ILE A CA 1
ATOM 672 C C . ILE A 1 85 ? -18.583 -8.992 14.251 1.00 98.31 85 ILE A C 1
ATOM 674 O O . ILE A 1 85 ? -17.441 -9.041 14.709 1.00 98.31 85 ILE A O 1
ATOM 678 N N . ALA A 1 86 ? -19.318 -10.093 14.063 1.00 97.62 86 ALA A N 1
ATOM 679 C CA . ALA A 1 86 ? -18.812 -11.432 14.355 1.00 97.62 86 ALA A CA 1
ATOM 680 C C . ALA A 1 86 ? -17.565 -11.764 13.517 1.00 97.62 86 ALA A C 1
ATOM 682 O O . ALA A 1 86 ? -16.572 -12.235 14.071 1.00 97.62 86 ALA A O 1
ATOM 683 N N . LEU A 1 87 ? -17.577 -11.441 12.218 1.00 96.81 87 LEU A N 1
ATOM 684 C CA . LEU A 1 87 ? -16.427 -11.606 11.325 1.00 96.81 87 LEU A CA 1
ATOM 685 C C . LEU A 1 87 ? -15.220 -10.771 11.766 1.00 96.81 87 LEU A C 1
ATOM 687 O O . LEU A 1 87 ? -14.117 -11.303 11.848 1.00 96.81 87 LEU A O 1
ATOM 691 N N . LEU A 1 88 ? -15.419 -9.495 12.113 1.00 96.19 88 LEU A N 1
ATOM 692 C CA . LEU A 1 88 ? -14.354 -8.612 12.612 1.00 96.19 88 LEU A CA 1
ATOM 693 C C . LEU A 1 88 ? -13.686 -9.140 13.888 1.00 96.19 88 LEU A C 1
ATOM 695 O O . LEU A 1 88 ? -12.457 -9.092 14.034 1.00 96.19 88 LEU A O 1
ATOM 699 N N . ARG A 1 89 ? -14.498 -9.644 14.823 1.00 95.44 89 ARG A N 1
ATOM 700 C CA . ARG A 1 89 ? -14.022 -10.215 16.088 1.00 95.44 89 ARG A CA 1
ATOM 701 C C . ARG A 1 89 ? -13.254 -11.513 15.863 1.00 95.44 89 ARG A C 1
ATOM 703 O O . ARG A 1 89 ? -12.183 -11.677 16.444 1.00 95.44 89 ARG A O 1
ATOM 710 N N . ASP A 1 90 ? -13.772 -12.405 15.019 1.00 94.19 90 ASP A N 1
ATOM 711 C CA . ASP A 1 90 ? -13.114 -13.670 14.670 1.00 94.19 90 ASP A CA 1
ATOM 712 C C . ASP A 1 90 ? -11.773 -13.422 13.966 1.00 94.19 90 ASP A C 1
ATOM 714 O O . ASP A 1 90 ? -10.743 -13.912 14.426 1.00 94.19 90 ASP A O 1
ATOM 718 N N . HIS A 1 91 ? -11.758 -12.549 12.956 1.00 92.44 91 HIS A N 1
ATOM 719 C CA . HIS A 1 91 ? -10.540 -12.119 12.269 1.00 92.44 91 HIS A CA 1
ATOM 720 C C . HIS A 1 91 ? -9.479 -11.591 13.246 1.00 92.44 91 HIS A C 1
ATOM 722 O O . HIS A 1 91 ? -8.318 -12.002 13.252 1.00 92.44 91 HIS A O 1
ATOM 728 N N . THR A 1 92 ? -9.881 -10.699 14.155 1.00 89.69 92 THR A N 1
ATOM 729 C CA . THR A 1 92 ? -8.954 -10.164 15.157 1.00 89.69 92 THR A CA 1
ATOM 730 C C . THR A 1 92 ? -8.477 -11.247 16.131 1.00 89.69 92 THR A C 1
ATOM 732 O O . THR A 1 92 ? -7.323 -11.228 16.561 1.00 89.69 92 THR A O 1
ATOM 735 N N . SER A 1 93 ? -9.342 -12.193 16.501 1.00 89.38 93 SER A N 1
ATOM 736 C CA . SER A 1 93 ? -8.998 -13.310 17.387 1.00 89.38 93 SER A CA 1
ATOM 737 C C . SER A 1 93 ? -7.941 -14.229 16.770 1.00 89.38 93 SER A C 1
ATOM 739 O O . SER A 1 93 ? -6.971 -14.582 17.443 1.00 89.38 93 SER A O 1
ATOM 741 N N . ARG A 1 94 ? -8.083 -14.560 15.484 1.00 87.62 94 ARG A N 1
ATOM 742 C CA . ARG A 1 94 ? -7.154 -15.411 14.729 1.00 87.62 94 ARG A CA 1
ATOM 743 C C . ARG A 1 94 ? -5.787 -14.757 14.544 1.00 87.62 94 ARG A C 1
ATOM 745 O O . ARG A 1 94 ? -4.773 -15.394 14.816 1.00 87.62 94 ARG A O 1
ATOM 752 N N . TRP A 1 95 ? -5.742 -13.458 14.240 1.00 84.50 95 TRP A N 1
ATOM 753 C CA . TRP A 1 95 ? -4.482 -12.698 14.246 1.00 84.50 95 TRP A CA 1
ATOM 754 C C . TRP A 1 95 ? -3.812 -12.648 15.623 1.00 84.50 95 TRP A C 1
ATOM 756 O O . TRP A 1 95 ? -2.585 -12.648 15.723 1.00 84.50 95 TRP A O 1
ATOM 766 N N . ARG A 1 96 ? -4.602 -12.592 16.702 1.00 82.12 96 ARG A N 1
ATOM 767 C CA . ARG A 1 96 ? -4.080 -12.596 18.077 1.00 82.12 96 ARG A CA 1
ATOM 768 C C . ARG A 1 96 ? -3.582 -13.966 18.513 1.00 82.12 96 ARG A C 1
ATOM 770 O O . ARG A 1 96 ? -2.690 -14.020 19.346 1.00 82.12 96 ARG A O 1
ATOM 777 N N . ASN A 1 97 ? -4.152 -15.043 17.988 1.00 82.62 97 ASN A N 1
ATOM 778 C CA . ASN A 1 97 ? -3.827 -16.409 18.378 1.00 82.62 97 ASN A CA 1
ATOM 779 C C . ASN A 1 97 ? -3.570 -17.270 17.131 1.00 82.62 97 ASN A C 1
ATOM 781 O O . ASN A 1 97 ? -4.349 -18.178 16.844 1.00 82.62 97 ASN A O 1
ATOM 785 N N . PRO A 1 98 ? -2.459 -17.038 16.408 1.00 72.00 98 PRO A N 1
ATOM 786 C CA . PRO A 1 98 ? -2.185 -17.708 15.135 1.00 72.00 98 PRO A CA 1
ATOM 787 C C . PRO A 1 98 ? -1.837 -19.203 15.280 1.00 72.00 98 PRO A C 1
ATOM 789 O O . PRO A 1 98 ? -1.596 -19.885 14.292 1.00 72.00 98 PRO A O 1
ATOM 792 N N . GLY A 1 99 ? -1.752 -19.722 16.511 1.00 63.94 99 GLY A N 1
ATOM 793 C CA . GLY A 1 99 ? -1.066 -20.973 16.849 1.00 63.94 99 GLY A CA 1
ATOM 794 C C . GLY A 1 99 ? -1.679 -22.278 16.328 1.00 63.94 99 GLY A C 1
ATOM 795 O O . GLY A 1 99 ? -1.119 -23.330 16.620 1.00 63.94 99 GLY A O 1
ATOM 796 N N . ILE A 1 100 ? -2.801 -22.246 15.600 1.00 62.12 100 ILE A N 1
ATOM 797 C CA . ILE A 1 100 ? -3.498 -23.445 15.100 1.00 62.12 100 ILE A CA 1
ATOM 798 C C . ILE A 1 100 ? -4.156 -23.145 13.742 1.00 62.12 100 ILE A C 1
ATOM 800 O O . ILE A 1 100 ? -5.368 -23.265 13.588 1.00 62.12 100 ILE A O 1
ATOM 804 N N . ILE A 1 101 ? -3.379 -22.694 12.757 1.00 75.88 101 ILE A N 1
ATOM 805 C CA . ILE A 1 101 ? -3.885 -22.539 11.387 1.00 75.88 101 ILE A CA 1
ATOM 806 C C . ILE A 1 101 ? -3.186 -23.576 10.517 1.00 75.88 101 ILE A C 1
ATOM 808 O O . ILE A 1 101 ? -1.981 -23.494 10.275 1.00 75.88 101 ILE A O 1
ATOM 812 N N . SER A 1 102 ? -3.945 -24.587 10.099 1.00 83.44 102 SER A N 1
ATOM 813 C CA . SER A 1 102 ? -3.526 -25.487 9.029 1.00 83.44 102 SER A CA 1
ATOM 814 C C . SER A 1 102 ? -3.552 -24.703 7.721 1.00 83.44 102 SER A C 1
ATOM 816 O O . SER A 1 102 ? -4.576 -24.078 7.445 1.00 83.44 102 SER A O 1
ATOM 818 N N . PRO A 1 103 ? -2.457 -24.690 6.945 1.00 89.62 103 PRO A N 1
ATOM 819 C CA . PRO A 1 103 ? -2.464 -23.986 5.681 1.00 89.62 103 PRO A CA 1
ATOM 820 C C . PRO A 1 103 ? -3.305 -24.735 4.649 1.00 89.62 103 PRO A C 1
ATOM 822 O O . PRO A 1 103 ? -3.279 -25.968 4.597 1.00 89.62 103 PRO A O 1
ATOM 825 N N . ASP A 1 104 ? -3.972 -23.978 3.789 1.00 92.62 104 ASP A N 1
ATOM 826 C CA . ASP A 1 104 ? -4.513 -24.497 2.540 1.00 92.62 104 ASP A CA 1
ATOM 827 C C . ASP A 1 104 ? -3.387 -24.615 1.505 1.00 92.62 104 ASP A C 1
ATOM 829 O O . ASP A 1 104 ? -2.428 -23.838 1.516 1.00 92.62 104 ASP A O 1
ATOM 833 N N . TYR A 1 105 ? -3.481 -25.604 0.614 1.00 93.88 105 TYR A N 1
ATOM 834 C CA . TYR A 1 105 ? -2.447 -25.905 -0.377 1.00 93.88 105 TYR A CA 1
ATOM 835 C C . TYR A 1 105 ? -2.992 -25.764 -1.795 1.00 93.88 105 TYR A C 1
ATOM 837 O O . TYR A 1 105 ? -3.985 -26.398 -2.149 1.00 93.88 105 TYR A O 1
ATOM 845 N N . TYR A 1 106 ? -2.285 -25.005 -2.630 1.00 94.75 106 TYR A N 1
ATOM 846 C CA . TYR A 1 106 ? -2.624 -24.817 -4.038 1.00 94.75 106 TYR A CA 1
ATOM 847 C C . TYR A 1 106 ? -1.439 -25.209 -4.921 1.00 94.75 106 TYR A C 1
ATOM 849 O O . TYR A 1 106 ? -0.331 -24.695 -4.757 1.00 94.75 106 TYR A O 1
ATOM 857 N N . GLU A 1 107 ? -1.654 -26.135 -5.855 1.00 94.50 107 GLU A N 1
ATOM 858 C CA . GLU A 1 107 ? -0.610 -26.552 -6.792 1.00 94.50 107 GLU A CA 1
ATOM 859 C C . GLU A 1 107 ? -0.367 -25.467 -7.852 1.00 94.50 107 GLU A C 1
ATOM 861 O O . GLU A 1 107 ? -1.296 -24.959 -8.486 1.00 94.50 107 GLU A O 1
ATOM 866 N N . LEU A 1 108 ? 0.904 -25.119 -8.047 1.00 93.88 108 LEU A N 1
ATOM 867 C CA . LEU A 1 108 ? 1.351 -24.206 -9.090 1.00 93.88 108 LEU A CA 1
ATOM 868 C C . LEU A 1 108 ? 1.992 -25.027 -10.221 1.00 93.88 108 LEU A C 1
ATOM 870 O O . LEU A 1 108 ? 2.766 -25.951 -9.936 1.00 93.88 108 LEU A O 1
ATOM 874 N N . PRO A 1 109 ? 1.726 -24.702 -11.500 1.00 92.69 109 PRO A N 1
ATOM 875 C CA . PRO A 1 109 ? 2.460 -25.302 -12.603 1.00 92.69 109 PRO A CA 1
ATOM 876 C C . PRO A 1 109 ? 3.948 -24.925 -12.504 1.00 92.69 109 PRO A C 1
ATOM 878 O O . PRO A 1 109 ? 4.284 -23.947 -11.823 1.00 92.69 109 PRO A O 1
ATOM 881 N N . PRO A 1 110 ? 4.847 -25.645 -13.198 1.00 90.62 110 PRO A N 1
ATOM 882 C CA . PRO A 1 110 ? 6.234 -25.216 -13.362 1.00 90.62 110 PRO A CA 1
ATOM 883 C C . PRO A 1 110 ? 6.299 -23.742 -13.770 1.00 90.62 110 PRO A C 1
ATOM 885 O O . PRO A 1 110 ? 5.456 -23.275 -14.541 1.00 90.62 110 PRO A O 1
ATOM 888 N N . GLY A 1 111 ? 7.227 -22.980 -13.196 1.00 91.00 111 GLY A N 1
ATOM 889 C CA . GLY A 1 111 ? 7.241 -21.541 -13.408 1.00 91.00 111 GLY A CA 1
ATOM 890 C C . GLY A 1 111 ? 8.030 -20.736 -12.389 1.00 91.00 111 GLY A C 1
ATOM 891 O O . GLY A 1 111 ? 8.786 -21.258 -11.564 1.00 91.00 111 GLY A O 1
ATOM 892 N N . ARG A 1 112 ? 7.817 -19.418 -12.429 1.00 91.50 112 ARG A N 1
ATOM 893 C CA . ARG A 1 112 ? 8.507 -18.466 -11.555 1.00 91.50 112 ARG A CA 1
ATOM 894 C C . ARG A 1 112 ? 7.672 -17.239 -11.210 1.00 91.50 112 ARG A C 1
ATOM 896 O O . ARG A 1 112 ? 6.760 -16.837 -11.928 1.00 91.50 112 ARG A O 1
ATOM 903 N N . THR A 1 113 ? 8.048 -16.588 -10.115 1.00 89.62 113 THR A N 1
ATOM 904 C CA . THR A 1 113 ? 7.583 -15.238 -9.790 1.00 89.62 113 THR A CA 1
ATOM 905 C C . THR A 1 113 ? 8.314 -14.221 -10.662 1.00 89.62 113 THR A C 1
ATOM 907 O O . THR A 1 113 ? 9.538 -14.263 -10.766 1.00 89.62 113 THR A O 1
ATOM 910 N N . ILE A 1 114 ? 7.571 -13.288 -11.244 1.00 87.44 114 ILE A N 1
ATOM 911 C CA . ILE A 1 114 ? 8.083 -12.238 -12.148 1.00 87.44 114 ILE A CA 1
ATOM 912 C C . ILE A 1 114 ? 7.769 -10.820 -11.667 1.00 87.44 114 ILE A C 1
ATOM 914 O O . ILE A 1 114 ? 8.198 -9.841 -12.267 1.00 87.44 114 ILE A O 1
ATOM 918 N N . SER A 1 115 ? 7.010 -10.705 -10.579 1.00 85.69 115 SER A N 1
ATOM 919 C CA . SER A 1 115 ? 6.694 -9.427 -9.960 1.00 85.69 115 SER A CA 1
ATOM 920 C C . SER A 1 115 ? 7.525 -9.241 -8.694 1.00 85.69 115 SER A C 1
ATOM 922 O O . SER A 1 115 ? 7.663 -10.197 -7.924 1.00 85.69 115 SER A O 1
ATOM 924 N N . PRO A 1 116 ? 8.017 -8.023 -8.405 1.00 85.06 116 PRO A N 1
ATOM 925 C CA . PRO A 1 116 ? 8.587 -7.707 -7.096 1.00 85.06 116 PRO A CA 1
ATOM 926 C C . PRO A 1 116 ? 7.551 -7.831 -5.965 1.00 85.06 116 PRO A C 1
ATOM 928 O O . PRO A 1 116 ? 7.919 -8.033 -4.806 1.00 85.06 116 PRO A O 1
ATOM 931 N N . ARG A 1 117 ? 6.255 -7.736 -6.294 1.00 88.06 117 ARG A N 1
ATOM 932 C CA . ARG A 1 117 ? 5.122 -7.925 -5.381 1.00 88.06 117 ARG A CA 1
ATOM 933 C C . ARG A 1 117 ? 4.161 -8.956 -5.989 1.00 88.06 117 ARG A C 1
ATOM 935 O O . ARG A 1 117 ? 3.105 -8.585 -6.485 1.00 88.06 117 ARG A O 1
ATOM 942 N N . PRO A 1 118 ? 4.509 -10.256 -5.967 1.00 92.88 118 PRO A N 1
ATOM 943 C CA . PRO A 1 118 ? 3.702 -11.296 -6.599 1.00 92.88 118 PRO A CA 1
ATOM 944 C C . PRO A 1 118 ? 2.410 -11.597 -5.831 1.00 92.88 118 PRO A C 1
ATOM 946 O O . PRO A 1 118 ? 1.655 -12.447 -6.275 1.00 92.88 118 PRO A O 1
ATOM 949 N N . PHE A 1 119 ? 2.155 -10.944 -4.694 1.00 94.31 119 PHE A N 1
ATOM 950 C CA . PHE A 1 119 ? 0.948 -11.119 -3.896 1.00 94.31 119 PHE A CA 1
ATOM 951 C C . PHE A 1 119 ? 0.402 -9.770 -3.448 1.00 94.31 119 PHE A C 1
ATOM 953 O O . PHE A 1 119 ? 1.112 -9.011 -2.782 1.00 94.31 119 PHE A O 1
ATOM 960 N N . VAL A 1 120 ? -0.840 -9.480 -3.829 1.00 92.44 120 VAL A N 1
ATOM 961 C CA . VAL A 1 120 ? -1.536 -8.231 -3.511 1.00 92.44 120 VAL A CA 1
ATOM 962 C C . VAL A 1 120 ? -3.011 -8.544 -3.271 1.00 92.44 120 VAL A C 1
ATOM 964 O O . VAL A 1 120 ? -3.651 -9.161 -4.119 1.00 92.44 120 VAL A O 1
ATOM 967 N N . ASN A 1 121 ? -3.559 -8.101 -2.135 1.00 91.00 121 ASN A N 1
ATOM 968 C CA . ASN A 1 121 ? -4.995 -8.135 -1.818 1.00 91.00 121 ASN A CA 1
ATOM 969 C C . ASN A 1 121 ? -5.681 -9.493 -2.096 1.00 91.00 121 ASN A C 1
ATOM 971 O O . ASN A 1 121 ? -6.756 -9.534 -2.702 1.00 91.00 121 ASN A O 1
ATOM 975 N N . GLY A 1 122 ? -5.063 -10.595 -1.674 1.00 94.62 122 GLY A N 1
ATOM 976 C CA . GLY A 1 122 ? -5.572 -11.956 -1.820 1.00 94.62 122 GLY A CA 1
ATOM 977 C C . GLY A 1 122 ? -5.283 -12.600 -3.174 1.00 94.62 122 GLY A C 1
ATOM 978 O O . GLY A 1 122 ? -5.716 -13.721 -3.402 1.00 94.62 122 GLY A O 1
ATOM 979 N N . THR A 1 123 ? -4.572 -11.932 -4.089 1.00 96.19 123 THR A N 1
ATOM 980 C CA . THR A 1 123 ? -4.253 -12.476 -5.420 1.00 96.19 123 THR A CA 1
ATOM 981 C C . THR A 1 123 ? -2.756 -12.691 -5.588 1.00 96.19 123 THR A C 1
ATOM 983 O O . THR A 1 123 ? -1.967 -11.753 -5.460 1.00 96.19 123 THR A O 1
ATOM 986 N N . PHE A 1 124 ? -2.364 -13.927 -5.904 1.00 96.69 124 PHE A N 1
ATOM 987 C CA . PHE A 1 124 ? -0.993 -14.321 -6.219 1.00 96.69 124 PHE A CA 1
ATOM 988 C C . PHE A 1 124 ? -0.772 -14.431 -7.734 1.00 96.69 124 PHE A C 1
ATOM 990 O O . PHE A 1 124 ? -1.615 -14.975 -8.447 1.00 96.69 124 PHE A O 1
ATOM 997 N N . VAL A 1 125 ? 0.371 -13.943 -8.222 1.00 95.81 125 VAL A N 1
ATOM 998 C CA . VAL A 1 125 ? 0.754 -13.940 -9.641 1.00 95.81 125 VAL A CA 1
ATOM 999 C C . VAL A 1 125 ? 1.915 -14.889 -9.897 1.00 95.81 125 VAL A C 1
ATOM 1001 O O . VAL A 1 125 ? 2.945 -14.850 -9.219 1.00 95.81 125 VAL A O 1
ATOM 1004 N N . TRP A 1 126 ? 1.777 -15.692 -10.946 1.00 94.88 126 TRP A N 1
ATOM 1005 C CA . TRP A 1 126 ? 2.722 -16.732 -11.320 1.00 94.88 126 TRP A CA 1
ATOM 1006 C C . TRP A 1 126 ? 2.943 -16.756 -12.832 1.00 94.88 126 TRP A C 1
ATOM 1008 O O . TRP A 1 126 ? 1.978 -16.804 -13.589 1.00 94.88 126 TRP A O 1
ATOM 1018 N N . LYS A 1 127 ? 4.196 -16.756 -13.299 1.00 93.81 127 LYS A N 1
ATOM 1019 C CA . LYS A 1 127 ? 4.500 -17.012 -14.714 1.00 93.81 127 LYS A CA 1
ATOM 1020 C C . LYS A 1 127 ? 4.685 -18.506 -14.901 1.00 93.81 127 LYS A C 1
ATOM 1022 O O . LYS A 1 127 ? 5.656 -19.054 -14.379 1.00 93.81 127 LYS A O 1
ATOM 1027 N N . ALA A 1 128 ? 3.774 -19.138 -15.632 1.00 91.38 128 ALA A N 1
ATOM 1028 C CA . ALA A 1 128 ? 3.916 -20.542 -15.979 1.00 91.38 128 ALA A CA 1
ATOM 1029 C C . ALA A 1 128 ? 5.030 -20.709 -17.023 1.00 91.38 128 ALA A C 1
ATOM 1031 O O . ALA A 1 128 ? 5.113 -19.947 -17.985 1.00 91.38 128 ALA A O 1
ATOM 1032 N N . GLU A 1 129 ? 5.884 -21.707 -16.833 1.00 87.19 129 GLU A N 1
ATOM 1033 C CA . GLU A 1 129 ? 6.793 -22.198 -17.863 1.00 87.19 129 GLU A CA 1
ATOM 1034 C C . GLU A 1 129 ? 6.004 -23.161 -18.751 1.00 87.19 129 GLU A C 1
ATOM 1036 O O . GLU A 1 129 ? 5.498 -24.179 -18.283 1.00 87.19 129 GLU A O 1
ATOM 1041 N N . ALA A 1 130 ? 5.847 -22.811 -20.026 1.00 75.75 130 ALA A N 1
ATOM 1042 C CA . ALA A 1 130 ? 5.270 -23.699 -21.026 1.00 75.75 130 ALA A CA 1
ATOM 1043 C C . ALA A 1 130 ? 6.337 -24.096 -22.045 1.00 75.75 130 ALA A C 1
ATOM 1045 O O . ALA A 1 130 ? 7.225 -23.299 -22.350 1.00 75.75 130 ALA A O 1
ATOM 1046 N N . ASP A 1 131 ? 6.182 -25.282 -22.635 1.00 69.62 131 ASP A N 1
ATOM 1047 C CA . ASP A 1 131 ? 7.121 -25.869 -23.605 1.00 69.62 131 ASP A CA 1
ATOM 1048 C C . ASP A 1 131 ? 7.387 -24.985 -24.845 1.00 69.62 131 ASP A C 1
ATOM 1050 O O . ASP A 1 131 ? 8.389 -25.171 -25.527 1.00 69.62 131 ASP A O 1
ATOM 1054 N N . ASN A 1 132 ? 6.522 -23.997 -25.120 1.00 69.00 132 ASN A N 1
ATOM 1055 C CA . ASN A 1 132 ? 6.558 -23.143 -26.314 1.00 69.00 132 ASN A CA 1
ATOM 1056 C C . ASN A 1 132 ? 6.762 -21.643 -26.021 1.00 69.00 132 ASN A C 1
ATOM 1058 O O . ASN A 1 132 ? 6.257 -20.809 -26.774 1.00 69.00 132 ASN A O 1
ATOM 1062 N N . ASP A 1 133 ? 7.460 -21.283 -24.938 1.00 65.38 133 ASP A N 1
ATOM 1063 C CA . ASP A 1 133 ? 7.771 -19.875 -24.611 1.00 65.38 133 ASP A CA 1
ATOM 1064 C C . ASP A 1 133 ? 6.508 -18.997 -24.474 1.00 65.38 133 ASP A C 1
ATOM 1066 O O . ASP A 1 133 ? 6.490 -17.817 -24.819 1.00 65.38 133 ASP A O 1
ATOM 1070 N N . SER A 1 134 ? 5.392 -19.586 -24.019 1.00 70.88 134 SER A N 1
ATOM 1071 C CA . SER A 1 134 ? 4.165 -18.814 -23.831 1.00 70.88 134 SER A CA 1
ATOM 1072 C C . SER A 1 134 ? 4.331 -17.894 -22.627 1.00 70.88 134 SER A C 1
ATOM 1074 O O . SER A 1 134 ? 4.538 -18.373 -21.508 1.00 70.88 134 SER A O 1
ATOM 1076 N N . ASP A 1 135 ? 4.150 -16.591 -22.825 1.00 85.19 135 ASP A N 1
ATOM 1077 C CA . ASP A 1 135 ? 4.066 -15.585 -21.765 1.00 85.19 135 ASP A CA 1
ATOM 1078 C C . ASP A 1 135 ? 2.720 -15.654 -21.028 1.00 85.19 135 ASP A C 1
ATOM 1080 O O . ASP A 1 135 ? 1.997 -14.675 -20.865 1.00 85.19 135 ASP A O 1
ATOM 1084 N N . ARG A 1 136 ? 2.355 -16.855 -20.574 1.00 92.44 136 ARG A N 1
ATOM 1085 C CA . ARG A 1 136 ? 1.112 -17.095 -19.854 1.00 92.44 136 ARG A CA 1
ATOM 1086 C C . ARG A 1 136 ? 1.292 -16.752 -18.383 1.00 92.44 136 ARG A C 1
ATOM 1088 O O . ARG A 1 136 ? 2.119 -17.342 -17.680 1.00 92.44 136 ARG A O 1
ATOM 1095 N N . ILE A 1 137 ? 0.469 -15.827 -17.906 1.00 95.38 137 ILE A N 1
ATOM 1096 C CA . ILE A 1 137 ? 0.432 -15.431 -16.501 1.00 95.38 137 ILE A CA 1
ATOM 1097 C C . ILE A 1 137 ? -0.769 -16.080 -15.838 1.00 95.38 137 ILE A C 1
ATOM 1099 O O . ILE A 1 137 ? -1.895 -15.949 -16.311 1.00 95.38 137 ILE A O 1
ATOM 1103 N N . CYS A 1 138 ? -0.526 -16.792 -14.749 1.00 96.00 138 CYS A N 1
ATOM 1104 C CA . CYS A 1 138 ? -1.531 -17.410 -13.905 1.00 96.00 138 CYS A CA 1
ATOM 1105 C C . CYS A 1 138 ? -1.779 -16.539 -12.673 1.00 96.00 138 CYS A C 1
ATOM 1107 O O . CYS A 1 138 ? -0.842 -16.064 -12.027 1.00 96.00 138 CYS A O 1
ATOM 1109 N N . PHE A 1 139 ? -3.050 -16.383 -12.331 1.00 97.31 139 PHE A N 1
ATOM 1110 C CA . PHE A 1 139 ? -3.510 -15.659 -11.157 1.00 97.31 139 PHE A CA 1
ATOM 1111 C C . PHE A 1 139 ? -4.244 -16.621 -10.233 1.00 97.31 139 PHE A C 1
ATOM 1113 O O . PHE A 1 139 ? -5.030 -17.448 -10.698 1.00 97.31 139 PHE A O 1
ATOM 1120 N N . TYR A 1 140 ? -3.984 -16.497 -8.936 1.00 97.56 140 TYR A N 1
ATOM 1121 C CA . TYR A 1 140 ? -4.584 -17.302 -7.878 1.00 97.56 140 TYR A CA 1
ATOM 1122 C C . TYR A 1 140 ? -5.193 -16.359 -6.848 1.00 97.56 140 TYR A C 1
ATOM 1124 O O . TYR A 1 140 ? -4.479 -15.797 -6.020 1.00 97.56 140 TYR A O 1
ATOM 1132 N N . GLN A 1 141 ? -6.504 -16.164 -6.922 1.00 97.62 141 GLN A N 1
ATOM 1133 C CA . GLN A 1 141 ? -7.272 -15.464 -5.904 1.00 97.62 141 GLN A CA 1
ATOM 1134 C C . GLN A 1 141 ? -7.607 -16.441 -4.781 1.00 97.62 141 GLN A C 1
ATOM 1136 O O . GLN A 1 141 ? -8.240 -17.472 -5.012 1.00 97.62 141 GLN A O 1
ATOM 1141 N N . LEU A 1 142 ? -7.188 -16.098 -3.571 1.00 97.19 142 LEU A N 1
ATOM 1142 C CA . LEU A 1 142 ? -7.441 -16.859 -2.359 1.00 97.19 142 LEU A CA 1
ATOM 1143 C C . LEU A 1 142 ? -8.839 -16.542 -1.797 1.00 97.19 142 LEU A C 1
ATOM 1145 O O . LEU A 1 142 ? -9.374 -15.453 -2.046 1.00 97.19 142 LEU A O 1
ATOM 1149 N N . PRO A 1 143 ? -9.463 -17.481 -1.064 1.00 96.62 143 PRO A N 1
ATOM 1150 C CA . PRO A 1 143 ? -10.746 -17.232 -0.419 1.00 96.62 143 PRO A CA 1
ATOM 1151 C C . PRO A 1 143 ? -10.636 -16.115 0.622 1.00 96.62 143 PRO A C 1
ATOM 1153 O O . PRO A 1 143 ? -9.795 -16.188 1.504 1.00 96.62 143 PRO A O 1
ATOM 1156 N N . SER A 1 144 ? -11.522 -15.123 0.596 1.00 96.12 144 SER A N 1
ATOM 1157 C CA . SER A 1 144 ? -11.508 -14.022 1.567 1.00 96.12 144 SER A CA 1
ATOM 1158 C C . SER A 1 144 ? -12.863 -13.907 2.242 1.00 96.12 144 SER A C 1
ATOM 1160 O O . SER A 1 144 ? -13.905 -13.783 1.591 1.00 96.12 144 SER A O 1
ATOM 1162 N N . ARG A 1 145 ? -12.867 -13.912 3.577 1.00 96.06 145 ARG A N 1
ATOM 1163 C CA . ARG A 1 145 ? -14.099 -13.763 4.364 1.00 96.06 145 ARG A CA 1
ATOM 1164 C C . ARG A 1 145 ? -14.517 -12.307 4.438 1.00 96.06 145 ARG A C 1
ATOM 1166 O O . ARG A 1 145 ? -15.715 -12.021 4.423 1.00 96.06 145 ARG A O 1
ATOM 1173 N N . ASN A 1 146 ? -13.550 -11.395 4.458 1.00 96.44 146 ASN A N 1
ATOM 1174 C CA . ASN A 1 146 ? -13.793 -9.968 4.339 1.00 96.44 146 ASN A CA 1
ATOM 1175 C C . ASN A 1 146 ? -14.500 -9.645 3.015 1.00 96.44 146 ASN A C 1
ATOM 1177 O O . ASN A 1 146 ? -15.508 -8.940 3.023 1.00 96.44 146 ASN A O 1
ATOM 1181 N N . LYS A 1 147 ? -14.023 -10.210 1.898 1.00 95.81 147 LYS A N 1
ATOM 1182 C CA . LYS A 1 147 ? -14.570 -9.956 0.558 1.00 95.81 147 LYS A CA 1
ATOM 1183 C C . LYS A 1 147 ? -15.761 -10.839 0.188 1.00 95.81 147 LYS A C 1
ATOM 1185 O O . LYS A 1 147 ? -16.521 -10.495 -0.710 1.00 95.81 147 LYS A O 1
ATOM 1190 N N . GLY A 1 148 ? -15.944 -11.964 0.883 1.00 95.94 148 GLY A N 1
ATOM 1191 C CA . GLY A 1 148 ? -16.922 -12.985 0.501 1.00 95.94 148 GLY A CA 1
ATOM 1192 C C . GLY A 1 148 ? -16.547 -13.703 -0.798 1.00 95.94 148 GLY A C 1
ATOM 1193 O O . GLY A 1 148 ? -17.428 -14.163 -1.516 1.00 95.94 148 GLY A O 1
ATOM 1194 N N . THR A 1 149 ? -15.256 -13.757 -1.130 1.00 96.00 149 THR A N 1
ATOM 1195 C CA . THR A 1 149 ? -14.761 -14.391 -2.354 1.00 96.00 149 THR A CA 1
ATOM 1196 C C . THR A 1 149 ? -14.306 -15.814 -2.082 1.00 96.00 149 THR A C 1
ATOM 1198 O O . THR A 1 149 ? -13.715 -16.102 -1.043 1.00 96.00 149 THR A O 1
ATOM 1201 N N . GLU A 1 150 ? -14.532 -16.696 -3.048 1.00 96.56 150 GLU A N 1
ATOM 1202 C CA . GLU A 1 150 ? -13.997 -18.056 -3.046 1.00 96.56 150 GLU A CA 1
ATOM 1203 C C . GLU A 1 150 ? -12.637 -18.118 -3.756 1.00 96.56 150 GLU A C 1
ATOM 1205 O O . GLU A 1 150 ? -12.207 -17.156 -4.409 1.00 96.56 150 GLU A O 1
ATOM 1210 N N . PHE A 1 151 ? -11.972 -19.272 -3.638 1.00 96.81 151 PHE A N 1
ATOM 1211 C CA . PHE A 1 151 ? -10.776 -19.556 -4.420 1.00 96.81 151 PHE A CA 1
ATOM 1212 C C . PHE A 1 151 ? -11.114 -19.529 -5.911 1.00 96.81 151 PHE A C 1
ATOM 1214 O O . PHE A 1 151 ? -12.053 -20.181 -6.369 1.00 96.81 151 PHE A O 1
ATOM 1221 N N . LYS A 1 152 ? -10.312 -18.803 -6.682 1.00 97.12 152 LYS A N 1
ATOM 1222 C CA . LYS A 1 152 ? -10.433 -18.740 -8.136 1.00 97.12 152 LYS A CA 1
ATOM 1223 C C . LYS A 1 152 ? -9.042 -18.683 -8.734 1.00 97.12 152 LYS A C 1
ATOM 1225 O O . LYS A 1 152 ? -8.209 -17.898 -8.294 1.00 97.12 152 LYS A O 1
ATOM 1230 N N . HIS A 1 153 ? -8.810 -19.453 -9.787 1.00 96.50 153 HIS A N 1
ATOM 1231 C CA . HIS A 1 153 ? -7.614 -19.297 -10.600 1.00 96.50 153 HIS A CA 1
ATOM 1232 C C . HIS A 1 153 ? -7.995 -19.055 -12.057 1.00 96.50 153 HIS A C 1
ATOM 1234 O O . HIS A 1 153 ? -8.996 -19.569 -12.556 1.00 96.50 153 HIS A O 1
ATOM 1240 N N . TRP A 1 154 ? -7.207 -18.238 -12.739 1.00 97.38 154 TRP A N 1
ATOM 1241 C CA . TRP A 1 154 ? -7.352 -17.984 -14.167 1.00 97.38 154 TRP A CA 1
ATOM 1242 C C . TRP A 1 154 ? -5.985 -17.669 -14.755 1.00 97.38 154 TRP A C 1
ATOM 1244 O O . TRP A 1 154 ? -4.972 -17.634 -14.053 1.00 97.38 154 TRP A O 1
ATOM 1254 N N . SER A 1 155 ? -5.937 -17.476 -16.064 1.00 96.31 155 SER A N 1
ATOM 1255 C CA . SER A 1 155 ? -4.710 -17.071 -16.725 1.00 96.31 155 SER A CA 1
ATOM 1256 C C . SER A 1 155 ? -4.986 -16.110 -17.853 1.00 96.31 155 SER A C 1
ATOM 1258 O O . SER A 1 155 ? -5.993 -16.255 -18.543 1.00 96.31 155 SER A O 1
ATOM 1260 N N . VAL A 1 156 ? -4.035 -15.222 -18.078 1.00 95.88 156 VAL A N 1
ATOM 1261 C CA . VAL A 1 156 ? -4.013 -14.308 -19.206 1.00 95.88 156 VAL A CA 1
ATOM 1262 C C . VAL A 1 156 ? -2.846 -14.685 -20.109 1.00 95.88 156 VAL A C 1
ATOM 1264 O O . VAL A 1 156 ? -1.745 -14.963 -19.627 1.00 95.88 156 VAL A O 1
ATOM 1267 N N . ASP A 1 157 ? -3.107 -14.723 -21.412 1.00 93.81 157 ASP A N 1
ATOM 1268 C CA . ASP A 1 157 ? -2.067 -14.863 -22.423 1.00 93.81 157 ASP A CA 1
ATOM 1269 C C . ASP A 1 157 ? -1.514 -13.478 -22.772 1.00 93.81 157 ASP A C 1
ATOM 1271 O O . ASP A 1 157 ? -2.263 -12.593 -23.186 1.00 93.81 157 ASP A O 1
ATOM 1275 N N . LEU A 1 158 ? -0.212 -13.294 -22.563 1.00 92.62 158 LEU A N 1
ATOM 1276 C CA . LEU A 1 158 ? 0.521 -12.073 -22.876 1.00 92.62 158 LEU A CA 1
ATOM 1277 C C . LEU A 1 158 ? 1.469 -12.282 -24.064 1.00 92.62 158 LEU A C 1
ATOM 1279 O O . LEU A 1 158 ? 2.515 -11.643 -24.134 1.00 92.62 158 LEU A O 1
ATOM 1283 N N . ALA A 1 159 ? 1.120 -13.160 -25.010 1.00 91.31 159 ALA A N 1
ATOM 1284 C CA . ALA A 1 159 ? 1.929 -13.437 -26.197 1.00 91.31 159 ALA A CA 1
ATOM 1285 C C . ALA A 1 159 ? 2.263 -12.197 -27.049 1.00 91.31 159 ALA A C 1
ATOM 1287 O O . ALA A 1 159 ? 3.220 -12.254 -27.819 1.00 91.31 159 ALA A O 1
ATOM 1288 N N . GLU A 1 160 ? 1.510 -11.095 -26.935 1.00 91.50 160 GLU A N 1
ATOM 1289 C CA . GLU A 1 160 ? 1.843 -9.813 -27.578 1.00 91.50 160 GLU A CA 1
ATOM 1290 C C . GLU A 1 160 ? 2.992 -9.056 -26.882 1.00 91.50 160 GLU A C 1
ATOM 1292 O O . GLU A 1 160 ? 3.645 -8.225 -27.507 1.00 91.50 160 GLU A O 1
ATOM 1297 N N . PHE A 1 161 ? 3.306 -9.389 -25.627 1.00 92.06 161 PHE A N 1
ATOM 1298 C CA . PHE A 1 161 ? 4.338 -8.745 -24.808 1.00 92.06 161 PHE A CA 1
ATOM 1299 C C . PHE A 1 161 ? 5.547 -9.650 -24.583 1.00 92.06 161 PHE A C 1
ATOM 1301 O O . PHE A 1 161 ? 6.047 -9.767 -23.460 1.00 92.06 161 PHE A O 1
ATOM 1308 N N . ARG A 1 162 ? 6.021 -10.326 -25.635 1.00 89.56 162 ARG A N 1
ATOM 1309 C CA . ARG A 1 162 ? 7.135 -11.263 -25.472 1.00 89.56 162 ARG A CA 1
ATOM 1310 C C . ARG A 1 162 ? 8.360 -10.594 -24.874 1.00 89.56 162 ARG A C 1
ATOM 1312 O O . ARG A 1 162 ? 8.833 -9.581 -25.380 1.00 89.56 162 ARG A O 1
ATOM 1319 N N . GLY A 1 163 ? 8.874 -11.189 -23.800 1.00 87.31 163 GLY A N 1
ATOM 1320 C CA . GLY A 1 163 ? 10.049 -10.672 -23.102 1.00 87.31 163 GLY A CA 1
ATOM 1321 C C . GLY A 1 163 ? 9.799 -9.418 -22.258 1.00 87.31 163 GLY A C 1
ATOM 1322 O O . GLY A 1 163 ? 10.744 -8.669 -22.030 1.00 87.31 163 GLY A O 1
ATOM 1323 N N . PHE A 1 164 ? 8.569 -9.177 -21.785 1.00 91.88 164 PHE A N 1
ATOM 1324 C CA . PHE A 1 164 ? 8.310 -8.115 -20.806 1.00 91.88 164 PHE A CA 1
ATOM 1325 C C . PHE A 1 164 ? 9.209 -8.267 -19.555 1.00 91.88 164 PHE A C 1
ATOM 1327 O O . PHE A 1 164 ? 9.490 -9.379 -19.096 1.00 91.88 164 PHE A O 1
ATOM 1334 N N . ASP A 1 165 ? 9.653 -7.143 -18.986 1.00 90.12 165 ASP A N 1
ATOM 1335 C CA . ASP A 1 165 ? 10.642 -7.114 -17.898 1.00 90.12 165 ASP A CA 1
ATOM 1336 C C . ASP A 1 165 ? 10.011 -7.367 -16.528 1.00 90.12 165 ASP A C 1
ATOM 1338 O O . ASP A 1 165 ? 10.590 -8.027 -15.663 1.00 90.12 165 ASP A O 1
ATOM 1342 N N . SER A 1 166 ? 8.829 -6.793 -16.298 1.00 92.31 166 SER A N 1
ATOM 1343 C CA . SER A 1 166 ? 8.131 -6.891 -15.019 1.00 92.31 166 SER A CA 1
ATOM 1344 C C . SER A 1 166 ? 6.628 -6.687 -15.171 1.00 92.31 166 SER A C 1
ATOM 1346 O O . SER A 1 166 ? 6.147 -6.169 -16.181 1.00 92.31 166 SER A O 1
ATOM 1348 N N . LEU A 1 167 ? 5.884 -7.096 -14.142 1.00 95.00 167 LEU A N 1
ATOM 1349 C CA . LEU A 1 167 ? 4.464 -6.795 -14.021 1.00 95.00 167 LEU A CA 1
ATOM 1350 C C . LEU A 1 167 ? 4.102 -6.301 -12.626 1.00 95.00 167 LEU A C 1
ATOM 1352 O O . LEU A 1 167 ? 4.789 -6.582 -11.631 1.00 95.00 167 LEU A O 1
ATOM 1356 N N . TRP A 1 168 ? 2.965 -5.625 -12.559 1.00 95.19 168 TRP A N 1
ATOM 1357 C CA . TRP A 1 168 ? 2.338 -5.173 -11.328 1.00 95.19 168 TRP A CA 1
ATOM 1358 C C . TRP A 1 168 ? 0.818 -5.383 -11.411 1.00 95.19 168 TRP A C 1
ATOM 1360 O O . TRP A 1 168 ? 0.256 -5.332 -12.503 1.00 95.19 168 TRP A O 1
ATOM 1370 N N . ILE A 1 169 ? 0.155 -5.655 -10.282 1.00 95.12 169 ILE A N 1
ATOM 1371 C CA . ILE A 1 169 ? -1.290 -5.933 -10.236 1.00 95.12 169 ILE A CA 1
ATOM 1372 C C . ILE A 1 169 ? -2.012 -5.123 -9.158 1.00 95.12 169 ILE A C 1
ATOM 1374 O O . ILE A 1 169 ? -1.502 -4.980 -8.047 1.00 95.12 169 ILE A O 1
ATOM 1378 N N . ASP A 1 170 ? -3.235 -4.688 -9.467 1.00 94.31 170 ASP A N 1
ATOM 1379 C CA . ASP A 1 170 ? -4.237 -4.260 -8.488 1.00 94.31 170 ASP A CA 1
ATOM 1380 C C . ASP A 1 170 ? -5.564 -4.983 -8.745 1.00 94.31 170 ASP A C 1
ATOM 1382 O O . ASP A 1 170 ? -6.359 -4.543 -9.581 1.00 94.31 170 ASP A O 1
ATOM 1386 N N . PRO A 1 171 ? -5.832 -6.088 -8.028 1.00 94.12 171 PRO A N 1
ATOM 1387 C CA . PRO A 1 171 ? -7.091 -6.816 -8.158 1.00 94.12 171 PRO A CA 1
ATOM 1388 C C . PRO A 1 171 ? -8.324 -5.975 -7.834 1.00 94.12 171 PRO A C 1
ATOM 1390 O O . PRO A 1 171 ? -9.394 -6.222 -8.374 1.00 94.12 171 PRO A O 1
ATOM 1393 N N . GLU A 1 172 ? -8.195 -4.971 -6.967 1.00 91.12 172 GLU A N 1
ATOM 1394 C CA . GLU A 1 172 ? -9.326 -4.136 -6.556 1.00 91.12 172 GLU A CA 1
ATOM 1395 C C . GLU A 1 172 ? -9.805 -3.200 -7.671 1.00 91.12 172 GLU A C 1
ATOM 1397 O O . GLU A 1 172 ? -10.980 -2.832 -7.713 1.00 91.12 172 GLU A O 1
ATOM 1402 N N . GLN A 1 173 ? -8.890 -2.836 -8.571 1.00 92.25 173 GLN A N 1
ATOM 1403 C CA . GLN A 1 173 ? -9.149 -2.001 -9.740 1.00 92.25 173 GLN A CA 1
ATOM 1404 C C . GLN A 1 173 ? -9.204 -2.826 -11.035 1.00 92.25 173 GLN A C 1
ATOM 1406 O O . GLN A 1 173 ? -9.260 -2.235 -12.103 1.00 92.25 173 GLN A O 1
ATOM 1411 N N . GLU A 1 174 ? -9.170 -4.168 -10.963 1.00 94.56 174 GLU A N 1
ATOM 1412 C CA . GLU A 1 174 ? -9.045 -5.063 -12.129 1.00 94.56 174 GLU A CA 1
ATOM 1413 C C . GLU A 1 174 ? -7.862 -4.698 -13.054 1.00 94.56 174 GLU A C 1
ATOM 1415 O O . GLU A 1 174 ? -7.908 -4.922 -14.266 1.00 94.56 174 GLU A O 1
ATOM 1420 N N . LEU A 1 175 ? -6.770 -4.176 -12.483 1.00 95.19 175 LEU A N 1
ATOM 1421 C CA . LEU A 1 175 ? -5.639 -3.615 -13.222 1.00 95.19 175 LEU A CA 1
ATOM 1422 C C . LEU A 1 175 ? -4.434 -4.565 -13.249 1.00 95.19 175 LEU A C 1
ATOM 1424 O O . LEU A 1 175 ? -3.946 -5.030 -12.218 1.00 95.19 175 LEU A O 1
ATOM 1428 N N . LEU A 1 176 ? -3.905 -4.784 -14.448 1.00 96.44 176 LEU A N 1
ATOM 1429 C CA . LEU A 1 176 ? -2.631 -5.431 -14.737 1.00 96.44 176 LEU A CA 1
ATOM 1430 C C . LEU A 1 176 ? -1.743 -4.431 -15.482 1.00 96.44 176 LEU A C 1
ATOM 1432 O O . LEU A 1 176 ? -2.099 -3.960 -16.558 1.00 96.44 176 LEU A O 1
ATOM 1436 N N . VAL A 1 177 ? -0.574 -4.130 -14.930 1.00 96.44 177 VAL A N 1
ATOM 1437 C CA . VAL A 1 177 ? 0.429 -3.280 -15.575 1.00 96.44 177 VAL A CA 1
ATOM 1438 C C . VAL A 1 177 ? 1.559 -4.162 -16.086 1.00 96.44 177 VAL A C 1
ATOM 1440 O O . VAL A 1 177 ? 2.200 -4.859 -15.296 1.00 96.44 177 VAL A O 1
ATOM 1443 N N . VAL A 1 178 ? 1.810 -4.123 -17.392 1.00 96.19 178 VAL A N 1
ATOM 1444 C CA . VAL A 1 178 ? 2.896 -4.867 -18.047 1.00 96.19 178 VAL A CA 1
ATOM 1445 C C . VAL A 1 178 ? 3.963 -3.880 -18.498 1.00 96.19 178 VAL A C 1
ATOM 1447 O O . VAL A 1 178 ? 3.658 -2.905 -19.178 1.00 96.19 178 VAL A O 1
ATOM 1450 N N . VAL A 1 179 ? 5.215 -4.116 -18.111 1.00 95.06 179 VAL A N 1
ATOM 1451 C CA . VAL A 1 179 ? 6.344 -3.242 -18.447 1.00 95.06 179 VAL A CA 1
ATOM 1452 C C . VAL A 1 179 ? 7.240 -3.935 -19.456 1.00 95.06 179 VAL A C 1
ATOM 1454 O O . VAL A 1 179 ? 7.770 -5.011 -19.179 1.00 95.06 179 VAL A O 1
ATOM 1457 N N . MET A 1 180 ? 7.452 -3.293 -20.597 1.00 94.44 180 MET A N 1
ATOM 1458 C CA . MET A 1 180 ? 8.314 -3.782 -21.666 1.00 94.44 180 MET A CA 1
ATOM 1459 C C . MET A 1 180 ? 9.449 -2.819 -21.960 1.00 94.44 180 MET A C 1
ATOM 1461 O O . MET A 1 180 ? 9.231 -1.615 -22.053 1.00 94.44 180 MET A O 1
ATOM 1465 N N . LYS A 1 181 ? 10.637 -3.355 -22.219 1.00 93.56 181 LYS A N 1
ATOM 1466 C CA . LYS A 1 181 ? 11.744 -2.622 -22.827 1.00 93.56 181 LYS A CA 1
ATOM 1467 C C . LYS A 1 181 ? 11.693 -2.760 -24.343 1.00 93.56 181 LYS A C 1
ATOM 1469 O O . LYS A 1 181 ? 11.931 -3.841 -24.875 1.00 93.56 181 LYS A O 1
ATOM 1474 N N . THR A 1 182 ? 11.416 -1.664 -25.044 1.00 93.00 182 THR A N 1
ATOM 1475 C CA . THR A 1 182 ? 11.223 -1.687 -26.506 1.00 93.00 182 THR A CA 1
ATOM 1476 C C . THR A 1 182 ? 12.434 -1.235 -27.303 1.00 93.00 182 THR A C 1
ATOM 1478 O O . THR A 1 182 ? 12.541 -1.527 -28.492 1.00 93.00 182 THR A O 1
ATOM 1481 N N . GLY A 1 183 ? 13.408 -0.597 -26.656 1.00 91.19 183 GLY A N 1
ATOM 1482 C CA . GLY A 1 183 ? 14.664 -0.267 -27.308 1.00 91.19 183 GLY A CA 1
ATOM 1483 C C . GLY A 1 183 ? 15.549 0.653 -26.492 1.00 91.19 183 GLY A C 1
ATOM 1484 O O . GLY A 1 183 ? 15.351 0.873 -25.292 1.00 91.19 183 GLY A O 1
ATOM 1485 N N . THR A 1 184 ? 16.550 1.190 -27.177 1.00 90.44 184 THR A N 1
ATOM 1486 C CA . THR A 1 184 ? 17.416 2.236 -26.648 1.00 90.44 184 THR A CA 1
ATOM 1487 C C . THR A 1 184 ? 17.485 3.390 -27.635 1.00 90.44 184 THR A C 1
ATOM 1489 O O . THR A 1 184 ? 17.846 3.167 -28.788 1.00 90.44 184 THR A O 1
ATOM 1492 N N . ASP A 1 185 ? 17.196 4.606 -27.183 1.00 88.69 185 ASP A N 1
ATOM 1493 C CA . ASP A 1 185 ? 17.370 5.836 -27.958 1.00 88.69 185 ASP A CA 1
ATOM 1494 C C . ASP A 1 185 ? 18.410 6.721 -27.275 1.00 88.69 185 ASP A C 1
ATOM 1496 O O . ASP A 1 185 ? 18.266 7.087 -26.107 1.00 88.69 185 ASP A O 1
ATOM 1500 N N . SER A 1 186 ? 19.486 7.047 -27.994 1.00 89.31 186 SER A N 1
ATOM 1501 C CA . SER A 1 186 ? 20.541 7.944 -27.507 1.00 89.31 186 SER A CA 1
ATOM 1502 C C . SER A 1 186 ? 21.147 7.509 -26.158 1.00 89.31 186 SER A C 1
ATOM 1504 O O . SER A 1 186 ? 21.512 8.333 -25.324 1.00 89.31 186 SER A O 1
ATOM 1506 N N . GLY A 1 187 ? 21.223 6.193 -25.922 1.00 85.69 187 GLY A N 1
ATOM 1507 C CA . GLY A 1 187 ? 21.690 5.594 -24.663 1.00 85.69 187 GLY A CA 1
ATOM 1508 C C . GLY A 1 187 ? 20.622 5.461 -23.567 1.00 85.69 187 GLY A C 1
ATOM 1509 O O . GLY A 1 187 ? 20.868 4.801 -22.557 1.00 85.69 187 GLY A O 1
ATOM 1510 N N . ASN A 1 188 ? 19.423 6.011 -23.769 1.00 87.44 188 ASN A N 1
ATOM 1511 C CA . ASN A 1 188 ? 18.290 5.844 -22.864 1.00 87.44 188 ASN A CA 1
ATOM 1512 C C . ASN A 1 188 ? 17.530 4.567 -23.202 1.00 87.44 188 ASN A C 1
ATOM 1514 O O . ASN A 1 188 ? 17.158 4.353 -24.348 1.00 87.44 188 ASN A O 1
ATOM 1518 N N . THR A 1 189 ? 17.245 3.735 -22.205 1.00 90.25 189 THR A N 1
ATOM 1519 C CA . THR A 1 189 ? 16.288 2.635 -22.349 1.00 90.25 189 THR A CA 1
ATOM 1520 C C . THR A 1 189 ? 14.874 3.202 -22.408 1.00 90.25 189 THR A C 1
ATOM 1522 O O . THR A 1 189 ? 14.494 3.975 -21.526 1.00 90.25 189 THR A O 1
ATOM 1525 N N . ILE A 1 190 ? 14.112 2.814 -23.432 1.00 92.88 190 ILE A N 1
ATOM 1526 C CA . ILE A 1 190 ? 12.693 3.147 -23.571 1.00 92.88 190 ILE A CA 1
ATOM 1527 C C . ILE A 1 190 ? 11.873 1.993 -23.004 1.00 92.88 190 ILE A C 1
ATOM 1529 O O . ILE A 1 190 ? 12.048 0.838 -23.402 1.00 92.88 190 ILE A O 1
ATOM 1533 N N . TYR A 1 191 ? 10.986 2.338 -22.079 1.00 94.50 191 TYR A N 1
ATOM 1534 C CA . TYR A 1 191 ? 9.988 1.456 -21.514 1.00 94.50 191 TYR A CA 1
ATOM 1535 C C . TYR A 1 191 ? 8.600 1.826 -22.030 1.00 94.50 191 TYR A C 1
ATOM 1537 O O . TYR A 1 191 ? 8.226 3.001 -22.056 1.00 94.50 191 TYR A O 1
ATOM 1545 N N . GLU A 1 192 ? 7.835 0.802 -22.379 1.00 95.19 192 GLU A N 1
ATOM 1546 C CA . GLU A 1 192 ? 6.402 0.869 -22.617 1.00 95.19 192 GLU A CA 1
ATOM 1547 C C . GLU A 1 192 ? 5.666 0.239 -21.439 1.00 95.19 192 GLU A C 1
ATOM 1549 O O . GLU A 1 192 ? 5.954 -0.889 -21.030 1.00 95.19 192 GLU A O 1
ATOM 1554 N N . ILE A 1 193 ? 4.715 0.980 -20.885 1.00 96.00 193 ILE A N 1
ATOM 1555 C CA . ILE A 1 193 ? 3.896 0.559 -19.753 1.00 96.00 193 ILE A CA 1
ATOM 1556 C C . ILE A 1 193 ? 2.482 0.338 -20.275 1.00 96.00 193 ILE A C 1
ATOM 1558 O O . ILE A 1 193 ? 1.766 1.293 -20.566 1.00 96.00 193 ILE A O 1
ATOM 1562 N N . HIS A 1 194 ? 2.089 -0.924 -20.397 1.00 96.06 194 HIS A N 1
ATOM 1563 C CA . HIS A 1 194 ? 0.799 -1.343 -20.932 1.00 96.06 194 HIS A CA 1
ATOM 1564 C C . HIS A 1 194 ? -0.215 -1.536 -19.801 1.00 96.06 194 HIS A C 1
ATOM 1566 O O . HIS A 1 194 ? 0.041 -2.286 -18.856 1.00 96.06 194 HIS A O 1
ATOM 1572 N N . LEU A 1 195 ? -1.378 -0.889 -19.913 1.00 96.88 195 LEU A N 1
ATOM 1573 C CA . LEU A 1 195 ? -2.466 -0.956 -18.929 1.00 96.88 195 LEU A CA 1
ATOM 1574 C C . LEU A 1 195 ? -3.546 -1.941 -19.388 1.00 96.88 195 LEU A C 1
ATOM 1576 O O . LEU A 1 195 ? -4.279 -1.690 -20.349 1.00 96.88 195 LEU A O 1
ATOM 1580 N N . ARG A 1 196 ? -3.647 -3.081 -18.703 1.00 96.38 196 ARG A N 1
ATOM 1581 C CA . ARG A 1 196 ? -4.502 -4.210 -19.082 1.00 96.38 196 ARG A CA 1
ATOM 1582 C C . ARG A 1 196 ? -5.489 -4.580 -17.984 1.00 96.38 196 ARG A C 1
ATOM 1584 O O . ARG A 1 196 ? -5.287 -4.286 -16.813 1.00 96.38 196 ARG A O 1
ATOM 1591 N N . SER A 1 197 ? -6.578 -5.224 -18.377 1.00 95.56 197 SER A N 1
ATOM 1592 C CA . SER A 1 197 ? -7.529 -5.851 -17.465 1.00 95.56 197 SER A CA 1
ATOM 1593 C C . SER A 1 197 ? -6.916 -7.117 -16.873 1.00 95.56 197 SER A C 1
ATOM 1595 O O . SER A 1 197 ? -6.436 -7.983 -17.605 1.00 95.56 197 SER A O 1
ATOM 1597 N N . LEU A 1 198 ? -6.970 -7.254 -15.551 1.00 96.00 198 LEU A N 1
ATOM 1598 C CA . LEU A 1 198 ? -6.440 -8.408 -14.829 1.00 96.00 198 LEU A CA 1
ATOM 1599 C C . LEU A 1 198 ? -7.176 -9.710 -15.186 1.00 96.00 198 LEU A C 1
ATOM 1601 O O . LEU A 1 198 ? -6.550 -10.760 -15.339 1.00 96.00 198 LEU A O 1
ATOM 1605 N N . GLY A 1 199 ? -8.502 -9.652 -15.340 1.00 96.00 199 GLY A N 1
ATOM 1606 C CA . GLY A 1 199 ? -9.315 -10.811 -15.709 1.00 96.00 199 GLY A CA 1
ATOM 1607 C C . GLY A 1 199 ? -9.158 -11.272 -17.162 1.00 96.00 199 GLY A C 1
ATOM 1608 O O . GLY A 1 199 ? -9.269 -12.468 -17.430 1.00 96.00 199 GLY A O 1
ATOM 1609 N N . THR A 1 200 ? -8.914 -10.350 -18.101 1.00 95.62 200 THR A N 1
ATOM 1610 C CA . THR A 1 200 ? -9.012 -10.640 -19.549 1.00 95.62 200 THR A CA 1
ATOM 1611 C C . THR A 1 200 ? -7.721 -10.436 -20.341 1.00 95.62 200 THR A C 1
ATOM 1613 O O . THR A 1 200 ? -7.620 -10.927 -21.463 1.00 95.62 200 THR A O 1
ATOM 1616 N N . GLY A 1 201 ? -6.754 -9.684 -19.810 1.00 95.62 201 GLY A N 1
ATOM 1617 C CA . GLY A 1 201 ? -5.553 -9.251 -20.532 1.00 95.62 201 GLY A CA 1
ATOM 1618 C C . GLY A 1 201 ? -5.774 -8.191 -21.604 1.00 95.62 201 GLY A C 1
ATOM 1619 O O . GLY A 1 201 ? -4.806 -7.700 -22.176 1.00 95.62 201 GLY A O 1
ATOM 1620 N N . GLN A 1 202 ? -7.023 -7.821 -21.884 1.00 95.19 202 GLN A N 1
ATOM 1621 C CA . GLN A 1 202 ? -7.348 -6.789 -22.866 1.00 95.19 202 GLN A CA 1
ATOM 1622 C C . GLN A 1 202 ? -6.997 -5.398 -22.331 1.00 95.19 202 GLN A C 1
ATOM 1624 O O . GLN A 1 202 ? -6.694 -5.246 -21.149 1.00 95.19 202 GLN A O 1
ATOM 1629 N N . VAL A 1 203 ? -7.035 -4.375 -23.189 1.00 95.06 203 VAL A N 1
ATOM 1630 C CA . VAL A 1 203 ? -6.871 -2.973 -22.762 1.00 95.06 203 VAL A CA 1
ATOM 1631 C C . VAL A 1 203 ? -7.817 -2.672 -21.598 1.00 95.06 203 VAL A C 1
ATOM 1633 O O . VAL A 1 203 ? -8.996 -3.031 -21.638 1.00 95.06 203 VAL A O 1
ATOM 1636 N N . HIS A 1 204 ? -7.290 -2.056 -20.539 1.00 95.06 204 HIS A N 1
ATOM 1637 C CA . HIS A 1 204 ? -8.083 -1.769 -19.352 1.00 95.06 204 HIS A CA 1
ATOM 1638 C C . HIS A 1 204 ? -9.220 -0.782 -19.691 1.00 95.06 204 HIS A C 1
ATOM 1640 O O . HIS A 1 204 ? -8.938 0.280 -20.242 1.00 95.06 204 HIS A O 1
ATOM 1646 N N . PRO A 1 205 ? -10.490 -1.058 -19.337 1.00 92.88 205 PRO A N 1
ATOM 1647 C CA . PRO A 1 205 ? -11.630 -0.237 -19.764 1.00 92.88 205 PRO A CA 1
ATOM 1648 C C . PRO A 1 205 ? -11.611 1.197 -19.216 1.00 92.88 205 PRO A C 1
ATOM 1650 O O . PRO A 1 205 ? -12.227 2.082 -19.800 1.00 92.88 205 PRO A O 1
ATOM 1653 N N . MET A 1 206 ? -10.922 1.429 -18.093 1.00 91.31 206 MET A N 1
ATOM 1654 C CA . MET A 1 206 ? -10.744 2.775 -17.530 1.00 91.31 206 MET A CA 1
ATOM 1655 C C . MET A 1 206 ? -9.521 3.519 -18.065 1.00 91.31 206 MET A C 1
ATOM 1657 O O . MET A 1 206 ? -9.404 4.712 -17.805 1.00 91.31 206 MET A O 1
ATOM 1661 N N . ALA A 1 207 ? -8.602 2.842 -18.757 1.00 92.25 207 ALA A N 1
ATOM 1662 C CA . ALA A 1 207 ? -7.516 3.549 -19.414 1.00 92.25 207 ALA A CA 1
ATOM 1663 C C . ALA A 1 207 ? -8.111 4.252 -20.636 1.00 92.25 207 ALA A C 1
ATOM 1665 O O . ALA A 1 207 ? -8.708 3.604 -21.500 1.00 92.25 207 ALA A O 1
ATOM 1666 N N . ALA A 1 208 ? -7.978 5.575 -20.704 1.00 84.56 208 ALA A N 1
ATOM 1667 C CA . ALA A 1 208 ? -8.330 6.331 -21.895 1.00 84.56 208 ALA A CA 1
ATOM 1668 C C . ALA A 1 208 ? -7.675 5.662 -23.114 1.00 84.56 208 ALA A C 1
ATOM 1670 O O . ALA A 1 208 ? -6.497 5.312 -23.077 1.00 84.56 208 ALA A O 1
ATOM 1671 N N . THR A 1 209 ? -8.439 5.442 -24.185 1.00 66.06 209 THR A N 1
ATOM 1672 C CA . THR A 1 209 ? -8.022 4.600 -25.321 1.00 66.06 209 THR A CA 1
ATOM 1673 C C . THR A 1 209 ? -6.724 5.069 -25.988 1.00 66.06 209 THR A C 1
ATOM 1675 O O . THR A 1 209 ? -5.991 4.249 -26.534 1.00 66.06 209 THR A O 1
ATOM 1678 N N . GLU A 1 210 ? -6.405 6.364 -25.894 1.00 61.44 210 GLU A N 1
ATOM 1679 C CA . GLU A 1 210 ? -5.147 6.958 -26.377 1.00 61.44 210 GLU A CA 1
ATOM 1680 C C . GLU A 1 210 ? -3.929 6.648 -25.478 1.00 61.44 210 GLU A C 1
ATOM 1682 O O . GLU A 1 210 ? -2.791 6.738 -25.929 1.00 61.44 210 GLU A O 1
ATOM 1687 N N . HIS A 1 211 ? -4.151 6.230 -24.229 1.00 62.59 211 HIS A N 1
ATOM 1688 C CA . HIS A 1 211 ? -3.142 6.071 -23.174 1.00 62.59 211 HIS A CA 1
ATOM 1689 C C . HIS A 1 211 ? -2.995 4.628 -22.672 1.00 62.59 211 HIS A C 1
ATOM 1691 O O . HIS A 1 211 ? -2.484 4.390 -21.579 1.00 62.59 211 HIS A O 1
ATOM 1697 N N . SER A 1 212 ? -3.398 3.644 -23.483 1.00 75.88 212 SER A N 1
ATOM 1698 C CA . SER A 1 212 ? -3.172 2.218 -23.183 1.00 75.88 212 SER A CA 1
ATOM 1699 C C . SER A 1 212 ? -1.688 1.859 -23.017 1.00 75.88 212 SER A C 1
ATOM 1701 O O . SER A 1 212 ? -1.374 0.840 -22.396 1.00 75.88 212 SER A O 1
ATOM 1703 N N . VAL A 1 213 ? -0.800 2.719 -23.532 1.00 84.94 213 VAL A N 1
ATOM 1704 C CA . VAL A 1 213 ? 0.654 2.647 -23.399 1.00 84.94 213 VAL A CA 1
ATOM 1705 C C . VAL A 1 213 ? 1.187 3.977 -22.868 1.00 84.94 213 VAL A C 1
ATOM 1707 O O . VAL A 1 213 ? 0.984 5.024 -23.486 1.00 84.94 213 VAL A O 1
ATOM 1710 N N . LEU A 1 214 ? 1.904 3.941 -21.745 1.00 82.12 214 LEU A N 1
ATOM 1711 C CA . LEU A 1 214 ? 2.699 5.073 -21.267 1.00 82.12 214 LEU A CA 1
ATOM 1712 C C . LEU A 1 214 ? 4.159 4.857 -21.661 1.00 82.12 214 LEU A C 1
ATOM 1714 O O . LEU A 1 214 ? 4.708 3.771 -21.468 1.00 82.12 214 LEU A O 1
ATOM 1718 N N . TYR A 1 215 ? 4.792 5.900 -22.188 1.00 84.62 215 TYR A N 1
ATOM 1719 C CA . TYR A 1 215 ? 6.198 5.863 -22.573 1.00 84.62 215 TYR A CA 1
ATOM 1720 C C . TYR A 1 215 ? 7.061 6.478 -21.487 1.00 84.62 215 TYR A C 1
ATOM 1722 O O . TYR A 1 215 ? 6.760 7.549 -20.954 1.00 84.62 215 TYR A O 1
ATOM 1730 N N . TYR A 1 216 ? 8.172 5.816 -21.193 1.00 83.88 216 TYR A N 1
ATOM 1731 C CA . TYR A 1 216 ? 9.105 6.285 -20.190 1.00 83.88 216 TYR A CA 1
ATOM 1732 C C . TYR A 1 216 ? 10.547 5.972 -20.596 1.00 83.88 216 TYR A C 1
ATOM 1734 O O . TYR A 1 216 ? 10.896 4.827 -20.859 1.00 83.88 216 TYR A O 1
ATOM 1742 N N . SER A 1 217 ? 11.408 6.990 -20.637 1.00 83.31 217 SER A N 1
ATOM 1743 C CA . SER A 1 217 ? 12.817 6.841 -21.020 1.00 83.31 217 SER A CA 1
ATOM 1744 C C . SER A 1 217 ? 13.748 7.090 -19.837 1.00 83.31 217 SER A C 1
ATOM 1746 O O . SER A 1 217 ? 13.606 8.106 -19.149 1.00 83.31 217 SER A O 1
ATOM 1748 N N . THR A 1 218 ? 14.756 6.238 -19.647 1.00 82.12 218 THR A N 1
ATOM 1749 C CA . THR A 1 218 ? 15.761 6.421 -18.588 1.00 82.12 218 THR A CA 1
ATOM 1750 C C . THR A 1 218 ? 17.169 6.023 -19.001 1.00 82.12 218 THR A C 1
ATOM 1752 O O . THR A 1 218 ? 17.367 5.128 -19.821 1.00 82.12 218 THR A O 1
ATOM 1755 N N . ILE A 1 219 ? 18.159 6.678 -18.399 1.00 78.62 219 ILE A N 1
ATOM 1756 C CA . ILE A 1 219 ? 19.576 6.374 -18.585 1.00 78.62 219 ILE A CA 1
ATOM 1757 C C . ILE A 1 219 ? 19.900 5.172 -17.696 1.00 78.62 219 ILE A C 1
ATOM 1759 O O . ILE A 1 219 ? 19.961 5.325 -16.481 1.00 78.62 219 ILE A O 1
ATOM 1763 N N . LEU A 1 220 ? 20.114 3.999 -18.306 1.00 72.00 220 LEU A N 1
ATOM 1764 C CA . LEU A 1 220 ? 20.672 2.795 -17.667 1.00 72.00 220 LEU A CA 1
ATOM 1765 C C . LEU A 1 220 ? 20.144 2.539 -16.239 1.00 72.00 220 LEU A C 1
ATOM 1767 O O . LEU A 1 220 ? 20.761 2.925 -15.243 1.00 72.00 220 LEU A O 1
ATOM 1771 N N . GLY A 1 221 ? 19.004 1.859 -16.131 1.00 80.81 221 GLY A N 1
ATOM 1772 C CA . GLY A 1 221 ? 18.419 1.532 -14.835 1.00 80.81 221 GLY A CA 1
ATOM 1773 C C . GLY A 1 221 ? 17.255 0.558 -14.933 1.00 80.81 221 GLY A C 1
ATOM 1774 O O . GLY A 1 221 ? 16.673 0.377 -16.006 1.00 80.81 221 GLY A O 1
ATOM 1775 N N . SER A 1 222 ? 16.919 -0.065 -13.805 1.00 87.44 222 SER A N 1
ATOM 1776 C CA . SER A 1 222 ? 15.700 -0.861 -13.666 1.00 87.44 222 SER A CA 1
ATOM 1777 C C . SER A 1 222 ? 14.512 0.049 -13.385 1.00 87.44 222 SER A C 1
ATOM 1779 O O . SER A 1 222 ? 14.623 1.000 -12.605 1.00 87.44 222 SER A O 1
ATOM 1781 N N . LEU A 1 223 ? 13.374 -0.263 -14.002 1.00 90.94 223 LEU A N 1
ATOM 1782 C CA . LEU A 1 223 ? 12.120 0.433 -13.765 1.00 90.94 223 LEU A CA 1
ATOM 1783 C C . LEU A 1 223 ? 11.287 -0.317 -12.718 1.00 90.94 223 LEU A C 1
ATOM 1785 O O . LEU A 1 223 ? 11.059 -1.519 -12.834 1.00 90.94 223 LEU A O 1
ATOM 1789 N N . ARG A 1 224 ? 10.821 0.405 -11.700 1.00 91.25 224 ARG A N 1
ATOM 1790 C CA . ARG A 1 224 ? 9.871 -0.077 -10.698 1.00 91.25 224 ARG A CA 1
ATOM 1791 C C . ARG A 1 224 ? 8.564 0.687 -10.855 1.00 91.25 224 ARG A C 1
ATOM 1793 O O . ARG A 1 224 ? 8.577 1.914 -10.909 1.00 91.25 224 ARG A O 1
ATOM 1800 N N . ILE A 1 225 ? 7.451 -0.037 -10.884 1.00 92.81 225 ILE A N 1
ATOM 1801 C CA . ILE A 1 225 ? 6.111 0.552 -10.908 1.00 92.81 225 ILE A CA 1
ATOM 1802 C C . ILE A 1 225 ? 5.473 0.458 -9.527 1.00 92.81 225 ILE A C 1
ATOM 1804 O O . ILE A 1 225 ? 5.546 -0.579 -8.863 1.00 92.81 225 ILE A O 1
ATOM 1808 N N . GLU A 1 226 ? 4.814 1.537 -9.121 1.00 92.38 226 GLU A N 1
ATOM 1809 C CA . GLU A 1 226 ? 3.885 1.549 -7.996 1.00 92.38 226 GLU A CA 1
ATOM 1810 C C . GLU A 1 226 ? 2.568 2.175 -8.421 1.00 92.38 226 GLU A C 1
ATOM 1812 O O . GLU A 1 226 ? 2.571 3.209 -9.081 1.00 92.38 226 GLU A O 1
ATOM 1817 N N . VAL A 1 227 ? 1.447 1.587 -8.011 1.00 92.19 227 VAL A N 1
ATOM 1818 C CA . VAL A 1 227 ? 0.127 2.181 -8.227 1.00 92.19 227 VAL A CA 1
ATOM 1819 C C . VAL A 1 227 ? -0.555 2.395 -6.885 1.00 92.19 227 VAL A C 1
ATOM 1821 O O . VAL A 1 227 ? -0.521 1.537 -5.998 1.00 92.19 227 VAL A O 1
ATOM 1824 N N . ILE A 1 228 ? -1.152 3.572 -6.730 1.00 91.38 228 ILE A N 1
ATOM 1825 C CA . ILE A 1 228 ? -1.991 3.961 -5.604 1.00 91.38 228 ILE A CA 1
ATOM 1826 C C . ILE A 1 228 ? -3.210 4.679 -6.164 1.00 91.38 228 ILE A C 1
ATOM 1828 O O . ILE A 1 228 ? -3.100 5.813 -6.626 1.00 91.38 228 ILE A O 1
ATOM 1832 N N . GLY A 1 229 ? -4.371 4.025 -6.099 1.00 90.50 229 GLY A N 1
ATOM 1833 C CA . GLY A 1 229 ? -5.574 4.557 -6.726 1.00 90.50 229 GLY A CA 1
ATOM 1834 C C . GLY A 1 229 ? -5.334 4.806 -8.206 1.00 90.50 229 GLY A C 1
ATOM 1835 O O . GLY A 1 229 ? -4.877 3.909 -8.910 1.00 90.50 229 GLY A O 1
ATOM 1836 N N . HIS A 1 230 ? -5.568 6.040 -8.649 1.00 91.88 230 HIS A N 1
ATOM 1837 C CA . HIS A 1 230 ? -5.312 6.467 -10.028 1.00 91.88 230 HIS A CA 1
ATOM 1838 C C . HIS A 1 230 ? -3.851 6.842 -10.305 1.00 91.88 230 HIS A C 1
ATOM 1840 O O . HIS A 1 230 ? -3.461 6.983 -11.458 1.00 91.88 230 HIS A O 1
ATOM 1846 N N . SER A 1 231 ? -3.021 6.990 -9.275 1.00 93.06 231 SER A N 1
ATOM 1847 C CA . SER A 1 231 ? -1.636 7.423 -9.440 1.00 93.06 231 SER A CA 1
ATOM 1848 C C . SER A 1 231 ? -0.735 6.225 -9.732 1.00 93.06 231 SER A C 1
ATOM 1850 O O . SER A 1 231 ? -0.567 5.359 -8.875 1.00 93.06 231 SER A O 1
ATOM 1852 N N . LEU A 1 232 ? -0.128 6.188 -10.916 1.00 94.62 232 LEU A N 1
ATOM 1853 C CA . LEU A 1 232 ? 0.918 5.238 -11.299 1.00 94.62 232 LEU A CA 1
ATOM 1854 C C . LEU A 1 232 ? 2.262 5.962 -11.311 1.00 94.62 232 LEU A C 1
ATOM 1856 O O . LEU A 1 232 ? 2.439 6.915 -12.063 1.00 94.62 232 LEU A O 1
ATOM 1860 N N . ALA A 1 233 ? 3.211 5.516 -10.494 1.00 94.19 233 ALA A N 1
ATOM 1861 C CA . ALA A 1 233 ? 4.578 6.019 -10.482 1.00 94.19 233 ALA A CA 1
ATOM 1862 C C . ALA A 1 233 ? 5.526 5.054 -11.198 1.00 94.19 233 ALA A C 1
ATOM 1864 O O . ALA A 1 233 ? 5.630 3.887 -10.818 1.00 94.19 233 ALA A O 1
ATOM 1865 N N . ALA A 1 234 ? 6.256 5.567 -12.188 1.00 94.25 234 ALA A N 1
ATOM 1866 C CA . ALA A 1 234 ? 7.448 4.936 -12.744 1.00 94.25 234 ALA A CA 1
ATOM 1867 C C . ALA A 1 234 ? 8.681 5.494 -12.040 1.00 94.25 234 ALA A C 1
ATOM 1869 O O . ALA A 1 234 ? 9.003 6.674 -12.180 1.00 94.25 234 ALA A O 1
ATOM 1870 N N . ILE A 1 235 ? 9.364 4.635 -11.290 1.00 91.56 235 ILE A N 1
ATOM 1871 C CA . ILE A 1 235 ? 10.532 4.976 -10.482 1.00 91.56 235 ILE A CA 1
ATOM 1872 C C . ILE A 1 235 ? 11.730 4.247 -11.073 1.00 91.56 235 ILE A C 1
ATOM 1874 O O . ILE A 1 235 ? 11.739 3.017 -11.134 1.00 91.56 235 ILE A O 1
ATOM 1878 N N . THR A 1 236 ? 12.762 4.976 -11.483 1.00 89.44 236 THR A N 1
ATOM 1879 C CA . THR A 1 236 ? 14.001 4.340 -11.944 1.00 89.44 236 THR A CA 1
ATOM 1880 C C . THR A 1 236 ? 15.061 4.325 -10.886 1.00 89.44 236 THR A C 1
ATOM 1882 O O . THR A 1 236 ? 15.383 5.363 -10.327 1.00 89.44 236 THR A O 1
ATOM 1885 N N . SER A 1 237 ? 15.708 3.187 -10.712 1.00 82.69 237 SER A N 1
ATOM 1886 C CA . SER A 1 237 ? 16.976 3.130 -9.999 1.00 82.69 237 SER A CA 1
ATOM 1887 C C . SER A 1 237 ? 18.111 3.024 -11.009 1.00 82.69 237 SER A C 1
ATOM 1889 O O . SER A 1 237 ? 18.146 2.083 -11.806 1.00 82.69 237 SER A O 1
ATOM 1891 N N . SER A 1 238 ? 19.039 3.977 -10.965 1.00 80.94 238 SER A N 1
ATOM 1892 C CA . SER A 1 238 ? 20.304 3.912 -11.693 1.00 80.94 238 SER A CA 1
ATOM 1893 C C . SER A 1 238 ? 21.447 3.765 -10.697 1.00 80.94 238 SER A C 1
ATOM 1895 O O . SER A 1 238 ? 21.384 4.292 -9.588 1.00 80.94 238 SER A O 1
ATOM 1897 N N . SER A 1 239 ? 22.503 3.058 -11.092 1.00 76.31 239 SER A N 1
ATOM 1898 C CA . SER A 1 239 ? 23.764 3.047 -10.346 1.00 76.31 239 SER A CA 1
ATOM 1899 C C . SER A 1 239 ? 24.556 4.346 -10.520 1.00 76.31 239 SER A C 1
ATOM 1901 O O . SER A 1 239 ? 25.565 4.535 -9.847 1.00 76.31 239 SER A O 1
ATOM 1903 N N . LEU A 1 240 ? 24.148 5.217 -11.452 1.00 77.88 240 LEU A N 1
ATOM 1904 C CA . LEU A 1 240 ? 24.806 6.492 -11.702 1.00 77.88 240 LEU A CA 1
ATOM 1905 C C . LEU A 1 240 ? 24.217 7.598 -10.805 1.00 77.88 240 LEU A C 1
ATOM 1907 O O . LEU A 1 240 ? 22.992 7.714 -10.715 1.00 77.88 240 LEU A O 1
ATOM 1911 N N . PRO A 1 241 ? 25.062 8.457 -10.207 1.00 65.69 241 PRO A N 1
ATOM 1912 C CA . PRO A 1 241 ? 24.662 9.415 -9.168 1.00 65.69 241 PRO A CA 1
ATOM 1913 C C . PRO A 1 241 ? 23.692 10.539 -9.596 1.00 65.69 241 PRO A C 1
ATOM 1915 O O . PRO A 1 241 ? 23.239 11.290 -8.740 1.00 65.69 241 PRO A O 1
ATOM 1918 N N . HIS A 1 242 ? 23.292 10.642 -10.871 1.00 66.69 242 HIS A N 1
ATOM 1919 C CA . HIS A 1 242 ? 22.464 11.756 -11.382 1.00 66.69 242 HIS A CA 1
ATOM 1920 C C . HIS A 1 242 ? 21.255 11.320 -12.228 1.00 66.69 242 HIS A C 1
ATOM 1922 O O . HIS A 1 242 ? 20.758 12.090 -13.051 1.00 66.69 242 HIS A O 1
ATOM 1928 N N . ALA A 1 243 ? 20.801 10.071 -12.102 1.00 70.06 243 ALA A N 1
ATOM 1929 C CA . ALA A 1 243 ? 19.867 9.496 -13.074 1.00 70.06 243 ALA A CA 1
ATOM 1930 C C . ALA A 1 243 ? 18.549 8.973 -12.491 1.00 70.06 243 ALA A C 1
ATOM 1932 O O . ALA A 1 243 ? 17.792 8.328 -13.221 1.00 70.06 243 ALA A O 1
ATOM 1933 N N . VAL A 1 244 ? 18.216 9.259 -11.226 1.00 82.88 244 VAL A N 1
ATOM 1934 C CA . VAL A 1 244 ? 16.896 8.867 -10.730 1.00 82.88 244 VAL A CA 1
ATOM 1935 C C . VAL A 1 244 ? 15.837 9.867 -11.176 1.00 82.88 244 VAL A C 1
ATOM 1937 O O . VAL A 1 244 ? 15.832 11.043 -10.807 1.00 82.88 244 VAL A O 1
ATOM 1940 N N . ARG A 1 245 ? 14.900 9.363 -11.976 1.00 90.06 245 ARG A N 1
ATOM 1941 C CA . ARG A 1 245 ? 13.714 10.084 -12.411 1.00 90.06 245 ARG A CA 1
ATOM 1942 C C . ARG A 1 245 ? 12.484 9.344 -11.927 1.00 90.06 245 ARG A C 1
ATOM 1944 O O . ARG A 1 245 ? 12.393 8.122 -12.015 1.00 90.06 245 ARG A O 1
ATOM 1951 N N . THR A 1 246 ? 11.519 10.101 -11.439 1.00 91.62 246 THR A N 1
ATOM 1952 C CA . THR A 1 246 ? 10.189 9.596 -11.132 1.00 91.62 246 THR A CA 1
ATOM 1953 C C . THR A 1 246 ? 9.174 10.389 -11.918 1.00 91.62 246 THR A C 1
ATOM 1955 O O . THR A 1 246 ? 9.170 11.618 -11.876 1.00 91.62 246 THR A O 1
ATOM 1958 N N . VAL A 1 247 ? 8.320 9.675 -12.639 1.00 93.88 247 VAL A N 1
ATOM 1959 C CA . VAL A 1 247 ? 7.142 10.254 -13.278 1.00 93.88 247 VAL A CA 1
ATOM 1960 C C . VAL A 1 247 ? 5.926 9.614 -12.634 1.00 93.88 247 VAL A C 1
ATOM 1962 O O . VAL A 1 247 ? 5.900 8.401 -12.430 1.00 93.88 247 VAL A O 1
ATOM 1965 N N . VAL A 1 248 ? 4.941 10.435 -12.289 1.00 94.25 248 VAL A N 1
ATOM 1966 C CA . VAL A 1 248 ? 3.647 9.982 -11.787 1.00 94.25 248 VAL A CA 1
ATOM 1967 C C . VAL A 1 248 ? 2.586 10.383 -12.797 1.00 94.25 248 VAL A C 1
ATOM 1969 O O . VAL A 1 248 ? 2.498 11.559 -13.150 1.00 94.25 248 VAL A O 1
ATOM 1972 N N . TRP A 1 249 ? 1.772 9.430 -13.234 1.00 94.62 249 TRP A N 1
ATOM 1973 C CA . TRP A 1 249 ? 0.604 9.665 -14.079 1.00 94.62 249 TRP A CA 1
ATOM 1974 C C . TRP A 1 249 ? -0.674 9.352 -13.319 1.00 94.62 249 TRP A C 1
ATOM 1976 O O . TRP A 1 249 ? -0.677 8.511 -12.424 1.00 94.62 249 TRP A O 1
ATOM 1986 N N . ASP A 1 250 ? -1.763 9.989 -13.723 1.00 93.31 250 ASP A N 1
ATOM 1987 C CA . ASP A 1 250 ? -3.089 9.419 -13.578 1.00 93.31 250 ASP A CA 1
ATOM 1988 C C . ASP A 1 250 ? -3.219 8.376 -14.687 1.00 93.31 250 ASP A C 1
ATOM 1990 O O . ASP A 1 250 ? -3.312 8.725 -15.862 1.00 93.31 250 ASP A O 1
ATOM 1994 N N . TRP A 1 251 ? -3.141 7.093 -14.341 1.00 94.00 251 TRP A N 1
ATOM 1995 C CA . TRP A 1 251 ? -3.129 6.029 -15.345 1.00 94.00 251 TRP A CA 1
ATOM 1996 C C . TRP A 1 251 ? -4.473 5.891 -16.069 1.00 94.00 251 TRP A C 1
ATOM 1998 O O . TRP A 1 251 ? -4.504 5.378 -17.184 1.00 94.00 251 TRP A O 1
ATOM 2008 N N . ALA A 1 252 ? -5.577 6.352 -15.470 1.00 92.81 252 ALA A N 1
ATOM 2009 C CA . ALA A 1 252 ? -6.887 6.288 -16.105 1.00 92.81 252 ALA A CA 1
ATOM 2010 C C . ALA A 1 252 ? -6.992 7.336 -17.220 1.00 92.81 252 ALA A C 1
ATOM 2012 O O . ALA A 1 252 ? -7.461 7.044 -18.318 1.00 92.81 252 ALA A O 1
ATOM 2013 N N . THR A 1 253 ? -6.505 8.554 -16.969 1.00 92.12 253 THR A N 1
ATOM 2014 C CA . THR A 1 253 ? -6.537 9.642 -17.961 1.00 92.12 253 THR A CA 1
ATOM 2015 C C . THR A 1 253 ? -5.292 9.708 -18.841 1.00 92.12 253 THR A C 1
ATOM 2017 O O . THR A 1 253 ? -5.321 10.385 -19.860 1.00 92.12 253 THR A O 1
ATOM 2020 N N . GLY A 1 254 ? -4.199 9.047 -18.453 1.00 91.44 254 GLY A N 1
ATOM 2021 C CA . GLY A 1 254 ? -2.875 9.169 -19.068 1.00 91.44 254 GLY A CA 1
ATOM 2022 C C . GLY A 1 254 ? -2.156 10.488 -18.775 1.00 91.44 254 GLY A C 1
ATOM 2023 O O . GLY A 1 254 ? -1.033 10.699 -19.241 1.00 91.44 254 GLY A O 1
ATOM 2024 N N . GLN A 1 255 ? -2.766 11.387 -17.995 1.00 91.44 255 GLN A N 1
ATOM 2025 C CA . GLN A 1 255 ? -2.186 12.685 -17.681 1.00 91.44 255 GLN A CA 1
ATOM 2026 C C . GLN A 1 255 ? -0.991 12.521 -16.739 1.00 91.44 255 GLN A C 1
ATOM 2028 O O . GLN A 1 255 ? -1.104 11.950 -15.657 1.00 91.44 255 GLN A O 1
ATOM 2033 N N . GLN A 1 256 ? 0.159 13.091 -17.103 1.00 92.50 256 GLN A N 1
ATOM 2034 C CA . GLN A 1 256 ? 1.279 13.210 -16.173 1.00 92.50 256 GLN A CA 1
ATOM 2035 C C . GLN A 1 256 ? 0.904 14.171 -15.035 1.00 92.50 256 GLN A C 1
ATOM 2037 O O . GLN A 1 256 ? 0.691 15.357 -15.275 1.00 92.50 256 GLN A O 1
ATOM 2042 N N . LEU A 1 257 ? 0.857 13.666 -13.804 1.00 92.38 257 LEU A N 1
ATOM 2043 C CA . LEU A 1 257 ? 0.577 14.435 -12.588 1.00 92.38 257 LEU A CA 1
ATOM 2044 C C . LEU A 1 257 ? 1.839 15.040 -11.989 1.00 92.38 257 LEU A C 1
ATOM 2046 O O . LEU A 1 257 ? 1.795 16.114 -11.395 1.00 92.38 257 LEU A O 1
ATOM 2050 N N . SER A 1 258 ? 2.960 14.323 -12.082 1.00 93.88 258 SER A N 1
ATOM 2051 C CA . SER A 1 258 ? 4.201 14.777 -11.476 1.00 93.88 258 SER A CA 1
ATOM 2052 C C . SER A 1 258 ? 5.445 14.286 -12.197 1.00 93.88 258 SER A C 1
ATOM 2054 O O . SER A 1 258 ? 5.464 13.199 -12.772 1.00 93.88 258 SER A O 1
A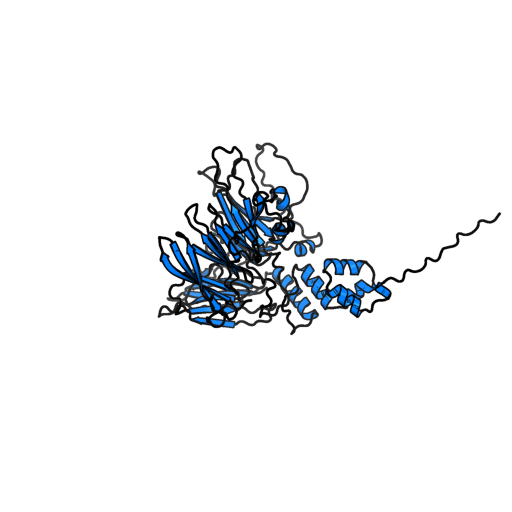TOM 2056 N N . TYR A 1 259 ? 6.501 15.083 -12.116 1.00 92.94 259 TYR A N 1
ATOM 2057 C CA . TYR A 1 259 ? 7.861 14.728 -12.470 1.00 92.94 259 TYR A CA 1
ATOM 2058 C C . TYR A 1 259 ? 8.809 15.173 -11.361 1.00 92.94 259 TYR A C 1
ATOM 2060 O O . TYR A 1 259 ? 8.754 16.312 -10.888 1.00 92.94 259 TYR A O 1
ATOM 2068 N N . LEU A 1 260 ? 9.707 14.277 -10.972 1.00 91.75 260 LEU A N 1
ATOM 2069 C CA . LEU A 1 260 ? 10.813 14.580 -10.083 1.00 91.75 260 LEU A CA 1
ATOM 2070 C C . LEU A 1 260 ? 12.092 13.962 -10.645 1.00 91.75 260 LEU A C 1
ATOM 2072 O O . LEU A 1 260 ? 12.184 12.748 -10.816 1.00 91.75 260 LEU A O 1
ATOM 2076 N N . ALA A 1 261 ? 13.087 14.807 -10.887 1.00 89.94 261 ALA A N 1
ATOM 2077 C CA . ALA A 1 261 ? 14.471 14.390 -11.041 1.00 89.94 261 ALA A CA 1
ATOM 2078 C C . ALA A 1 261 ? 15.219 14.793 -9.774 1.00 89.94 261 ALA A C 1
ATOM 2080 O O . ALA A 1 261 ? 15.075 15.925 -9.308 1.00 89.94 261 ALA A O 1
ATOM 2081 N N . TYR A 1 262 ? 15.991 13.871 -9.218 1.00 85.56 262 TYR A N 1
ATOM 2082 C CA . TYR A 1 262 ? 16.844 14.157 -8.076 1.00 85.56 262 TYR A CA 1
ATOM 2083 C C . TYR A 1 262 ? 18.186 13.445 -8.230 1.00 85.56 262 TYR A C 1
ATOM 2085 O O . TYR A 1 262 ? 18.324 12.482 -8.986 1.00 85.56 262 TYR A O 1
ATOM 2093 N N . GLU A 1 263 ? 19.178 13.957 -7.515 1.00 82.50 263 GLU A N 1
ATOM 2094 C CA . GLU A 1 263 ? 20.529 13.410 -7.488 1.00 82.50 263 GLU A CA 1
ATOM 2095 C C . GLU A 1 263 ? 20.696 12.476 -6.286 1.00 82.50 263 GLU A C 1
ATOM 2097 O O . GLU A 1 263 ? 20.112 12.708 -5.223 1.00 82.50 263 GLU A O 1
ATOM 2102 N N . GLY A 1 264 ? 21.496 11.426 -6.464 1.00 75.81 264 GLY A N 1
ATOM 2103 C CA . GLY A 1 264 ? 21.851 10.472 -5.419 1.00 75.81 264 GLY A CA 1
ATOM 2104 C C . GLY A 1 264 ? 21.111 9.133 -5.463 1.00 75.81 264 GLY A C 1
ATOM 2105 O O . GLY A 1 264 ? 20.198 8.884 -6.254 1.00 75.81 264 GLY A O 1
ATOM 2106 N N . SER A 1 265 ? 21.546 8.235 -4.580 1.00 68.50 265 SER A N 1
ATOM 2107 C CA . SER A 1 265 ? 20.979 6.901 -4.375 1.00 68.50 265 SER A CA 1
ATOM 2108 C C . SER A 1 265 ? 19.747 6.962 -3.474 1.00 68.50 265 SER A C 1
ATOM 2110 O O . SER A 1 265 ? 19.756 6.447 -2.353 1.00 68.50 265 SER A O 1
ATOM 2112 N N . SER A 1 266 ? 18.689 7.628 -3.925 1.00 73.81 266 SER A N 1
ATOM 2113 C CA . SER A 1 266 ? 17.451 7.656 -3.154 1.00 73.81 266 SER A CA 1
ATOM 2114 C C . SER A 1 266 ? 16.518 6.525 -3.536 1.00 73.81 266 SER A C 1
ATOM 2116 O O . SER A 1 266 ? 16.440 6.080 -4.682 1.00 73.81 266 SER A O 1
ATOM 2118 N N . GLN A 1 267 ? 15.753 6.092 -2.546 1.00 88.44 267 GLN A N 1
ATOM 2119 C CA . GLN A 1 267 ? 14.556 5.306 -2.765 1.00 88.44 267 GLN A CA 1
ATOM 2120 C C . GLN A 1 267 ? 13.349 6.224 -2.655 1.00 88.44 267 GLN A C 1
ATOM 2122 O O . GLN A 1 267 ? 13.348 7.170 -1.868 1.00 88.44 267 GLN A O 1
ATOM 2127 N N . LEU A 1 268 ? 12.324 5.946 -3.449 1.00 92.62 268 LEU A N 1
ATOM 2128 C CA . LEU A 1 268 ? 11.052 6.652 -3.407 1.00 92.62 268 LEU A CA 1
ATOM 2129 C C . LEU A 1 268 ? 9.964 5.663 -3.014 1.00 92.62 268 LEU A C 1
ATOM 2131 O O . LEU A 1 268 ? 10.021 4.518 -3.437 1.00 92.62 268 LEU A O 1
ATOM 2135 N N . GLU A 1 269 ? 8.976 6.079 -2.233 1.00 93.56 269 GLU A N 1
ATOM 2136 C CA . GLU A 1 269 ? 7.761 5.291 -1.991 1.00 93.56 269 GLU A CA 1
ATOM 2137 C C . GLU A 1 269 ? 6.532 6.198 -2.072 1.00 93.56 269 GLU A C 1
ATOM 2139 O O . GLU A 1 269 ? 6.503 7.277 -1.465 1.00 93.56 269 GLU A O 1
ATOM 2144 N N . LEU A 1 270 ? 5.493 5.758 -2.789 1.00 92.88 270 LEU A N 1
ATOM 2145 C CA . LEU A 1 270 ? 4.216 6.467 -2.802 1.00 92.88 270 LEU A CA 1
ATOM 2146 C C . LEU A 1 270 ? 3.498 6.316 -1.445 1.00 92.88 270 LEU A C 1
ATOM 2148 O O . LEU A 1 270 ? 3.182 5.212 -0.978 1.00 92.88 270 LEU A O 1
ATOM 2152 N N . LEU A 1 271 ? 3.176 7.448 -0.817 1.00 92.31 271 LEU A N 1
ATOM 2153 C CA . LEU A 1 271 ? 2.474 7.492 0.469 1.00 92.31 271 LEU A CA 1
ATOM 2154 C C . LEU A 1 271 ? 0.960 7.619 0.288 1.00 92.31 271 LEU A C 1
ATOM 2156 O O . LEU A 1 271 ? 0.193 6.990 1.018 1.00 92.31 271 LEU A O 1
ATOM 2160 N N . SER A 1 272 ? 0.533 8.404 -0.700 1.00 91.56 272 SER A N 1
ATOM 2161 C CA . SER A 1 272 ? -0.867 8.618 -1.068 1.00 91.56 272 SER A CA 1
ATOM 2162 C C . SER A 1 272 ? -0.995 8.870 -2.575 1.00 91.56 272 SER A C 1
ATOM 2164 O O . SER A 1 272 ? 0.004 8.885 -3.287 1.00 91.56 272 SER A O 1
ATOM 2166 N N . GLU A 1 273 ? -2.209 9.125 -3.069 1.00 91.19 273 GLU A N 1
ATOM 2167 C CA . GLU A 1 273 ? -2.424 9.534 -4.470 1.00 91.19 273 GLU A CA 1
ATOM 2168 C C . GLU A 1 273 ? -1.756 10.867 -4.827 1.00 91.19 273 GLU A C 1
ATOM 2170 O O . GLU A 1 273 ? -1.641 11.181 -6.005 1.00 91.19 273 GLU A O 1
ATOM 2175 N N . LYS A 1 274 ? -1.360 11.663 -3.825 1.00 92.12 274 LYS A N 1
ATOM 2176 C CA . LYS A 1 274 ? -0.872 13.042 -3.989 1.00 92.12 274 LYS A CA 1
ATOM 2177 C C . LYS A 1 274 ? 0.452 13.303 -3.284 1.00 92.12 274 LYS A C 1
ATOM 2179 O O . LYS A 1 274 ? 0.892 14.448 -3.202 1.00 92.12 274 LYS A O 1
ATOM 2184 N N . SER A 1 275 ? 1.062 12.275 -2.703 1.00 93.19 275 SER A N 1
ATOM 2185 C CA . SER A 1 275 ? 2.316 12.432 -1.979 1.00 93.19 275 SER A CA 1
ATOM 2186 C C . SER A 1 275 ? 3.189 11.195 -2.052 1.00 93.19 275 SER A C 1
ATOM 2188 O O . SER A 1 275 ? 2.712 10.058 -2.052 1.00 93.19 275 SER A O 1
ATOM 2190 N N . PHE A 1 276 ? 4.490 11.437 -2.060 1.00 94.38 276 PHE A N 1
ATOM 2191 C CA . PHE A 1 276 ? 5.507 10.404 -1.984 1.00 94.38 276 PHE A CA 1
ATOM 2192 C C . PHE A 1 276 ? 6.673 10.885 -1.134 1.00 94.38 276 PHE A C 1
ATOM 2194 O O . PHE A 1 276 ? 6.853 12.084 -0.914 1.00 94.38 276 PHE A O 1
ATOM 2201 N N . VAL A 1 277 ? 7.453 9.939 -0.634 1.00 94.94 277 VAL A N 1
ATOM 2202 C CA . VAL A 1 277 ? 8.642 10.213 0.168 1.00 94.94 277 VAL A CA 1
ATOM 2203 C C . VAL A 1 277 ? 9.878 9.735 -0.571 1.00 94.94 277 VAL A C 1
ATOM 2205 O O . VAL A 1 277 ? 9.846 8.681 -1.198 1.00 94.94 277 VAL A O 1
ATOM 2208 N N . VAL A 1 278 ? 10.952 10.512 -0.492 1.00 94.38 278 VAL A N 1
ATOM 2209 C CA . VAL A 1 278 ? 12.265 10.205 -1.057 1.00 94.38 278 VAL A CA 1
ATOM 2210 C C . VAL A 1 278 ? 13.269 10.140 0.080 1.00 94.38 278 VAL A C 1
ATOM 2212 O O . VAL A 1 278 ? 13.312 11.041 0.916 1.00 94.38 278 VAL A O 1
ATOM 2215 N N . SER A 1 279 ? 14.077 9.090 0.143 1.00 93.75 279 SER A N 1
ATOM 2216 C CA . SER A 1 279 ? 15.179 9.041 1.096 1.00 93.75 279 SER A CA 1
ATOM 2217 C C . SER A 1 279 ? 16.378 9.814 0.567 1.00 93.75 279 SER A C 1
ATOM 2219 O O . SER A 1 279 ? 16.792 9.614 -0.561 1.00 93.75 279 SER A O 1
ATOM 2221 N N . GLN A 1 280 ? 16.990 10.682 1.357 1.00 91.00 280 GLN A N 1
ATOM 2222 C CA . GLN A 1 280 ? 18.217 11.347 0.939 1.00 91.00 280 GLN A CA 1
ATOM 2223 C C . GLN A 1 280 ? 19.309 11.124 1.969 1.00 91.00 280 GLN A C 1
ATOM 2225 O O . GLN A 1 280 ? 19.159 11.454 3.144 1.00 91.00 280 GLN A O 1
ATOM 2230 N N . THR A 1 281 ? 20.423 10.578 1.505 1.00 88.88 281 THR A N 1
ATOM 2231 C CA . THR A 1 281 ? 21.705 10.656 2.193 1.00 88.88 281 THR A CA 1
ATOM 2232 C C . THR A 1 281 ? 22.392 11.915 1.684 1.00 88.88 281 THR A C 1
ATOM 2234 O O . THR A 1 281 ? 22.502 12.091 0.471 1.00 88.88 281 THR A O 1
ATOM 2237 N N . SER A 1 282 ? 22.794 12.830 2.566 1.00 79.81 282 SER A N 1
ATOM 2238 C CA . SER A 1 282 ? 23.625 13.947 2.106 1.00 79.81 282 SER A CA 1
ATOM 2239 C C . SER A 1 282 ? 24.970 13.369 1.687 1.00 79.81 282 SER A C 1
ATOM 2241 O O . SER A 1 282 ? 25.497 12.498 2.394 1.00 79.81 282 SER A O 1
ATOM 2243 N N . ASP A 1 283 ? 25.521 13.829 0.564 1.00 71.56 283 ASP A N 1
ATOM 2244 C CA . ASP A 1 283 ? 26.916 13.528 0.275 1.00 71.56 283 ASP A CA 1
ATOM 2245 C C . ASP A 1 283 ? 27.744 14.005 1.471 1.00 71.56 283 ASP A C 1
ATOM 2247 O O . ASP A 1 283 ? 27.458 15.076 2.024 1.00 71.56 283 ASP A O 1
ATOM 2251 N N . PRO A 1 284 ? 28.707 13.202 1.944 1.00 63.28 284 PRO A N 1
ATOM 2252 C CA . PRO A 1 284 ? 29.592 13.636 3.003 1.00 63.28 284 PRO A CA 1
ATOM 2253 C C . PRO A 1 284 ? 30.399 14.810 2.453 1.00 63.28 284 PRO A C 1
ATOM 2255 O O . PRO A 1 284 ? 31.400 14.604 1.774 1.00 63.28 284 PRO A O 1
ATOM 2258 N N . ASP A 1 285 ? 29.947 16.039 2.706 1.00 68.94 285 ASP A N 1
ATOM 2259 C CA . ASP A 1 285 ? 30.764 17.219 2.477 1.00 68.94 285 ASP A CA 1
ATOM 2260 C C . ASP A 1 285 ? 31.968 17.093 3.419 1.00 68.94 285 ASP A C 1
ATOM 2262 O O . ASP A 1 285 ? 31.794 17.186 4.640 1.00 68.94 285 ASP A O 1
ATOM 2266 N N . PRO A 1 286 ? 33.183 16.852 2.890 1.00 67.62 286 PRO A N 1
ATOM 2267 C CA . PRO A 1 286 ? 34.356 16.622 3.722 1.00 67.62 286 PRO A CA 1
ATOM 2268 C C . PRO A 1 286 ? 34.713 17.847 4.576 1.00 67.62 286 PRO A C 1
ATOM 2270 O O . PRO A 1 286 ? 35.534 17.732 5.485 1.00 67.62 286 PRO A O 1
ATOM 2273 N N . PHE A 1 287 ? 34.108 19.009 4.302 1.00 75.31 287 PHE A N 1
ATOM 2274 C CA . PHE A 1 287 ? 34.359 20.262 5.003 1.00 75.31 287 PHE A CA 1
ATOM 2275 C C . PHE A 1 287 ? 33.261 20.664 5.991 1.00 75.31 287 PHE A C 1
ATOM 2277 O O . PHE A 1 287 ? 33.472 21.618 6.740 1.00 75.31 287 PHE A O 1
ATOM 2284 N N . SER A 1 288 ? 32.127 19.958 6.043 1.00 70.12 288 SER A N 1
ATOM 2285 C CA . SER A 1 288 ? 31.057 20.239 7.005 1.00 70.12 288 SER A CA 1
ATOM 2286 C C . SER A 1 288 ? 31.286 19.436 8.297 1.00 70.12 288 SER A C 1
ATOM 2288 O O . SER A 1 288 ? 31.094 18.222 8.304 1.00 70.12 288 SER A O 1
ATOM 2290 N N . PRO A 1 289 ? 31.675 20.068 9.425 1.00 65.56 289 PRO A N 1
ATOM 2291 C CA . PRO A 1 289 ? 32.036 19.376 10.672 1.00 65.56 289 PRO A CA 1
ATOM 2292 C C . PRO A 1 289 ? 30.851 18.739 11.431 1.00 65.56 289 PRO A C 1
ATOM 2294 O O . PRO A 1 289 ? 30.988 18.365 12.594 1.00 65.56 289 PRO A O 1
ATOM 2297 N N . GLY A 1 290 ? 29.689 18.594 10.793 1.00 64.69 290 GLY A N 1
ATOM 2298 C CA . GLY A 1 290 ? 28.561 17.806 11.277 1.00 64.69 290 GLY A CA 1
ATOM 2299 C C . GLY A 1 290 ? 28.281 16.708 10.263 1.00 64.69 290 GLY A C 1
ATOM 2300 O O . GLY A 1 290 ? 27.940 17.017 9.125 1.00 64.69 290 GLY A O 1
ATOM 2301 N N . GLY A 1 291 ? 28.470 15.444 10.653 1.00 63.94 291 GLY A N 1
ATOM 2302 C CA . GLY A 1 291 ? 28.249 14.297 9.773 1.00 63.94 291 GLY A CA 1
ATOM 2303 C C . GLY A 1 291 ? 26.899 14.361 9.050 1.00 63.94 291 GLY A C 1
ATOM 2304 O O . GLY A 1 291 ? 25.922 14.887 9.583 1.00 63.94 291 GLY A O 1
ATOM 2305 N N . SER A 1 292 ? 26.857 13.828 7.826 1.00 65.88 292 SER A N 1
ATOM 2306 C CA . SER A 1 292 ? 25.653 13.790 6.989 1.00 65.88 292 SER A CA 1
ATOM 2307 C C . SER A 1 292 ? 24.487 13.155 7.748 1.00 65.88 292 SER A C 1
ATOM 2309 O O . SER A 1 292 ? 24.464 11.943 7.997 1.00 65.88 292 SER A O 1
ATOM 2311 N N . SER A 1 293 ? 23.503 13.978 8.115 1.00 78.75 293 SER A N 1
ATOM 2312 C CA . SER A 1 293 ? 22.219 13.471 8.563 1.00 78.75 293 SER A CA 1
ATOM 2313 C C . SER A 1 293 ? 21.452 13.014 7.327 1.00 78.75 293 SER A C 1
ATOM 2315 O O . SER A 1 293 ? 21.168 13.769 6.395 1.00 78.75 293 SER A O 1
ATOM 2317 N N . GLY A 1 294 ? 21.142 11.723 7.292 1.00 89.94 294 GLY A N 1
ATOM 2318 C CA . GLY A 1 294 ? 20.127 11.218 6.386 1.00 89.94 294 GLY A CA 1
ATOM 2319 C C . GLY A 1 294 ? 18.786 11.896 6.680 1.00 89.94 294 GLY A C 1
ATOM 2320 O O . GLY A 1 294 ? 18.475 12.212 7.831 1.00 89.94 294 GLY A O 1
ATOM 2321 N N . CYS A 1 295 ? 17.965 12.104 5.660 1.00 93.38 295 CYS A N 1
ATOM 2322 C CA . CYS A 1 295 ? 16.616 12.629 5.837 1.00 93.38 295 CYS A CA 1
ATOM 2323 C C . CYS A 1 295 ? 15.620 11.950 4.897 1.00 93.38 295 CYS A C 1
ATOM 2325 O O . CYS A 1 295 ? 15.989 11.276 3.933 1.00 93.38 295 CYS A O 1
ATOM 2327 N N . LEU A 1 296 ? 14.334 12.114 5.196 1.00 94.94 296 LEU A N 1
ATOM 2328 C CA . LEU A 1 296 ? 13.239 11.736 4.313 1.00 94.94 296 LEU A CA 1
ATOM 2329 C C . LEU A 1 296 ? 12.571 13.004 3.795 1.00 94.94 296 LEU A C 1
ATOM 2331 O O . LEU A 1 296 ? 12.028 13.779 4.577 1.00 94.94 296 LEU A O 1
ATOM 2335 N N . LYS A 1 297 ? 12.582 13.204 2.484 1.00 93.94 297 LYS A N 1
ATOM 2336 C CA . LYS A 1 297 ? 11.939 14.337 1.826 1.00 93.94 297 LYS A CA 1
ATOM 2337 C C . LYS A 1 297 ? 10.542 13.959 1.372 1.00 93.94 297 LYS A C 1
ATOM 2339 O O . LYS A 1 297 ? 10.367 13.048 0.567 1.00 93.94 297 LYS A O 1
ATOM 2344 N N . LEU A 1 298 ? 9.543 14.655 1.892 1.00 94.19 298 LEU A N 1
ATOM 2345 C CA . LEU A 1 298 ? 8.149 14.510 1.512 1.00 94.19 298 LEU A CA 1
ATOM 2346 C C . LEU A 1 298 ? 7.838 15.463 0.364 1.00 94.19 298 LEU A C 1
ATOM 2348 O O . LEU A 1 298 ? 7.990 16.683 0.481 1.00 94.19 298 LEU A O 1
ATOM 2352 N N . TYR A 1 299 ? 7.329 14.902 -0.720 1.00 93.69 299 TYR A N 1
ATOM 2353 C CA . TYR A 1 299 ? 6.860 15.653 -1.868 1.00 93.69 299 TYR A CA 1
ATOM 2354 C C . TYR A 1 299 ? 5.349 15.531 -2.000 1.00 93.69 299 TYR A C 1
ATOM 2356 O O . TYR A 1 299 ? 4.765 14.478 -1.723 1.00 93.69 299 TYR A O 1
ATOM 2364 N N . GLN A 1 300 ? 4.725 16.613 -2.452 1.00 92.00 300 GLN A N 1
ATOM 2365 C CA . GLN A 1 300 ? 3.325 16.642 -2.844 1.00 92.00 300 GLN A CA 1
ATOM 2366 C C . GLN A 1 300 ? 3.193 17.004 -4.316 1.00 92.00 300 GLN A C 1
ATOM 2368 O O . GLN A 1 300 ? 4.014 17.727 -4.880 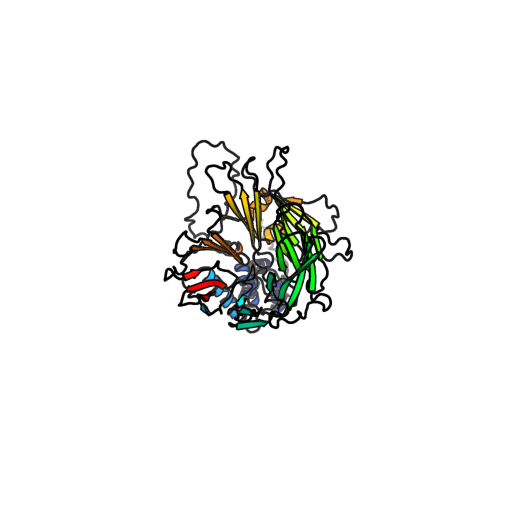1.00 92.00 300 GLN A O 1
ATOM 2373 N N . PHE A 1 301 ? 2.142 16.492 -4.935 1.00 91.62 301 PHE A N 1
ATOM 2374 C CA . PHE A 1 301 ? 1.785 16.791 -6.311 1.00 91.62 301 PHE A CA 1
ATOM 2375 C C . PHE A 1 301 ? 0.262 16.824 -6.446 1.00 91.62 301 PHE A C 1
ATOM 2377 O O . PHE A 1 301 ? -0.476 16.326 -5.591 1.00 91.62 301 PHE A O 1
ATOM 2384 N N . GLY A 1 302 ? -0.232 17.446 -7.509 1.00 84.12 302 GLY A N 1
ATOM 2385 C CA . GLY A 1 302 ? -1.662 17.588 -7.731 1.00 84.12 302 GLY A CA 1
ATOM 2386 C C . GLY A 1 302 ? -1.977 17.972 -9.164 1.00 84.12 302 GLY A C 1
ATOM 2387 O O . GLY A 1 302 ? -1.084 18.168 -9.980 1.00 84.12 302 GLY A O 1
ATOM 2388 N N . TYR A 1 303 ? -3.270 18.086 -9.450 1.00 76.50 303 TYR A N 1
ATOM 2389 C CA . TYR A 1 303 ? -3.760 18.546 -10.741 1.00 76.50 303 TYR A CA 1
ATOM 2390 C C . TYR A 1 303 ? -3.541 20.056 -10.851 1.00 76.50 303 TYR A C 1
ATOM 2392 O O . TYR A 1 303 ? -4.373 20.845 -10.401 1.00 76.50 303 TYR A O 1
ATOM 2400 N N . THR A 1 304 ? -2.415 20.470 -11.423 1.00 72.19 304 THR A N 1
ATOM 2401 C CA . THR A 1 304 ? -2.254 21.835 -11.925 1.00 72.19 304 THR A CA 1
ATOM 2402 C C . THR A 1 304 ? -2.715 21.864 -13.379 1.00 72.19 304 THR A C 1
ATOM 2404 O O . THR A 1 304 ? -2.388 20.978 -14.164 1.00 72.19 304 THR A O 1
ATOM 2407 N N . GLN A 1 305 ? -3.511 22.870 -13.756 1.00 69.56 305 GLN A N 1
ATOM 2408 C CA . GLN A 1 305 ? -3.884 23.059 -15.168 1.00 69.56 305 GLN A CA 1
ATOM 2409 C C . GLN A 1 305 ? -2.669 23.461 -16.019 1.00 69.56 305 GLN A C 1
ATOM 2411 O O . GLN A 1 305 ? -2.636 23.207 -17.222 1.00 69.56 305 GLN A O 1
ATOM 2416 N N . ASP A 1 306 ? -1.636 24.017 -15.384 1.00 74.94 306 ASP A N 1
ATOM 2417 C CA . ASP A 1 306 ? -0.374 24.340 -16.028 1.00 74.94 306 ASP A CA 1
ATOM 2418 C C . ASP A 1 306 ? 0.503 23.092 -16.164 1.00 74.94 306 ASP A C 1
ATOM 2420 O O . ASP A 1 306 ? 1.320 22.780 -15.300 1.00 74.94 306 ASP A O 1
ATOM 2424 N N . ALA A 1 307 ? 0.392 22.411 -17.308 1.00 60.69 307 ALA A N 1
ATOM 2425 C CA . ALA A 1 307 ? 1.225 21.255 -17.661 1.00 60.69 307 ALA A CA 1
ATOM 2426 C C . ALA A 1 307 ? 2.745 21.534 -17.604 1.00 60.69 307 ALA A C 1
ATOM 2428 O O . ALA A 1 307 ? 3.555 20.610 -17.568 1.00 60.69 307 ALA A O 1
ATOM 2429 N N . ARG A 1 308 ? 3.152 22.813 -17.596 1.00 59.56 308 ARG A N 1
ATOM 2430 C CA . ARG A 1 308 ? 4.557 23.234 -17.488 1.00 59.56 308 ARG A CA 1
ATOM 2431 C C . ARG A 1 308 ? 5.106 23.195 -16.058 1.00 59.56 308 ARG A C 1
ATOM 2433 O O . ARG A 1 308 ? 6.322 23.240 -15.910 1.00 59.56 308 ARG A O 1
ATOM 2440 N N . SER A 1 309 ? 4.259 23.103 -15.030 1.00 71.69 309 SER A N 1
ATOM 2441 C CA . SER A 1 309 ? 4.676 23.120 -13.621 1.00 71.69 309 SER A CA 1
ATOM 2442 C C . SER A 1 309 ? 4.377 21.822 -12.871 1.00 71.69 309 SER A C 1
ATOM 2444 O O . SER A 1 309 ? 4.391 21.832 -11.643 1.00 71.69 309 SER A O 1
ATOM 2446 N N . ASN A 1 310 ? 4.206 20.691 -13.573 1.00 85.19 310 ASN A N 1
ATOM 2447 C CA . ASN A 1 310 ? 4.013 19.350 -12.988 1.00 85.19 310 ASN A CA 1
ATOM 2448 C C . ASN A 1 310 ? 5.222 18.855 -12.153 1.00 85.19 310 ASN A C 1
ATOM 2450 O O . ASN A 1 310 ? 5.442 17.658 -11.999 1.00 85.19 310 ASN A O 1
ATOM 2454 N N . GLN A 1 311 ? 6.067 19.743 -11.646 1.00 89.81 311 GLN A N 1
ATOM 2455 C CA . GLN A 1 311 ? 7.144 19.419 -10.736 1.00 89.81 311 GLN A CA 1
ATOM 2456 C C . GLN A 1 311 ? 6.572 19.094 -9.353 1.00 89.81 311 GLN A C 1
ATOM 2458 O O . GLN A 1 311 ? 5.715 19.806 -8.830 1.00 89.81 311 GLN A O 1
ATOM 2463 N N . ALA A 1 312 ? 7.057 18.014 -8.746 1.00 91.62 312 ALA A N 1
ATOM 2464 C CA . ALA A 1 312 ? 6.710 17.696 -7.367 1.00 91.62 312 ALA A CA 1
ATOM 2465 C C . ALA A 1 312 ? 7.198 18.805 -6.417 1.00 91.62 312 ALA A C 1
ATOM 2467 O O . ALA A 1 312 ? 8.355 19.225 -6.483 1.00 91.62 312 ALA A O 1
ATOM 2468 N N . ILE A 1 313 ? 6.338 19.249 -5.502 1.00 90.69 313 ILE A N 1
ATOM 2469 C CA . ILE A 1 313 ? 6.658 20.300 -4.532 1.00 90.69 313 ILE A CA 1
ATOM 2470 C C . ILE A 1 313 ? 7.271 19.645 -3.299 1.00 90.69 313 ILE A C 1
ATOM 2472 O O . ILE A 1 313 ? 6.644 18.793 -2.668 1.00 90.69 313 ILE A O 1
ATOM 2476 N N . HIS A 1 314 ? 8.495 20.036 -2.946 1.00 91.88 314 HIS A N 1
ATOM 2477 C CA . HIS A 1 314 ? 9.138 19.603 -1.710 1.00 91.88 314 HIS A CA 1
ATOM 2478 C C . HIS A 1 314 ? 8.479 20.302 -0.518 1.00 91.88 314 HIS A C 1
ATOM 2480 O O . HIS A 1 314 ? 8.529 21.523 -0.406 1.00 91.88 314 HIS A O 1
ATOM 2486 N N . THR A 1 315 ? 7.833 19.530 0.351 1.00 91.19 315 THR A N 1
ATOM 2487 C CA . THR A 1 315 ? 6.968 20.078 1.408 1.00 91.19 315 THR A CA 1
ATOM 2488 C C . THR A 1 315 ? 7.580 19.987 2.799 1.00 91.19 315 THR A C 1
ATOM 2490 O O . THR A 1 315 ? 7.423 20.911 3.600 1.00 91.19 315 THR A O 1
ATOM 2493 N N . ALA A 1 316 ? 8.277 18.890 3.098 1.00 93.06 316 ALA A N 1
ATOM 2494 C CA . ALA A 1 316 ? 8.921 18.692 4.388 1.00 93.06 316 ALA A CA 1
ATOM 2495 C C . ALA A 1 316 ? 10.142 17.770 4.291 1.00 93.06 316 ALA A C 1
ATOM 2497 O O . ALA A 1 316 ? 10.144 16.828 3.501 1.00 93.06 316 ALA A O 1
ATOM 2498 N N . SER A 1 317 ? 11.118 17.983 5.171 1.00 93.88 317 SER A N 1
ATOM 2499 C CA . SER A 1 317 ? 12.260 17.093 5.401 1.00 93.88 317 SER A CA 1
ATOM 2500 C C . SER A 1 317 ? 12.182 16.530 6.816 1.00 93.88 317 SER A C 1
ATOM 2502 O O . SER A 1 317 ? 12.242 17.286 7.780 1.00 93.88 317 SER A O 1
ATOM 2504 N N . PHE A 1 318 ? 12.082 15.213 6.960 1.00 94.31 318 PHE A N 1
ATOM 2505 C CA . PHE A 1 318 ? 12.141 14.527 8.249 1.00 94.31 318 PHE A CA 1
ATOM 2506 C C . PHE A 1 318 ? 13.573 14.080 8.514 1.00 94.31 318 PHE A C 1
ATOM 2508 O O . PHE A 1 318 ? 14.098 13.216 7.808 1.00 94.31 318 PHE A O 1
ATOM 2515 N N . GLU A 1 319 ? 14.210 14.654 9.527 1.00 93.62 319 GLU A N 1
ATOM 2516 C CA . GLU A 1 319 ? 15.563 14.254 9.910 1.00 93.62 319 GLU A CA 1
ATOM 2517 C C . GLU A 1 319 ? 15.554 12.848 10.510 1.00 93.62 319 GLU A C 1
ATOM 2519 O O . GLU A 1 319 ? 14.667 12.498 11.298 1.00 93.62 319 GLU A O 1
ATOM 2524 N N . LEU A 1 320 ? 16.544 12.038 10.131 1.00 92.06 320 LEU A N 1
ATOM 2525 C CA . LEU A 1 320 ? 16.775 10.725 10.719 1.00 92.06 320 LEU A CA 1
ATOM 2526 C C . LEU A 1 320 ? 17.653 10.835 11.976 1.00 92.06 320 LEU A C 1
ATOM 2528 O O . LEU A 1 320 ? 18.397 11.800 12.149 1.00 92.06 320 LEU A O 1
ATOM 2532 N N . PRO A 1 321 ? 17.571 9.845 12.876 1.00 88.19 321 PRO A N 1
ATOM 2533 C CA . PRO A 1 321 ? 18.358 9.802 14.105 1.00 88.19 321 PRO A CA 1
ATOM 2534 C C . PRO A 1 321 ? 19.863 9.806 13.809 1.00 88.19 321 PRO A C 1
ATOM 2536 O O . PRO A 1 321 ? 20.390 8.861 13.220 1.00 88.19 321 PRO A O 1
ATOM 2539 N N . VAL A 1 322 ? 20.566 10.827 14.299 1.00 79.06 322 VAL A N 1
ATOM 2540 C CA . VAL A 1 322 ? 22.033 10.864 14.339 1.00 79.06 322 VAL A CA 1
ATOM 2541 C C . VAL A 1 322 ? 22.463 10.354 15.713 1.00 79.06 322 VAL A C 1
ATOM 2543 O O . VAL A 1 322 ? 22.256 11.016 16.726 1.00 79.06 322 VAL A O 1
ATOM 2546 N N . ASN A 1 323 ? 22.984 9.127 15.771 1.00 65.31 323 ASN A N 1
ATOM 2547 C CA . ASN A 1 323 ? 23.322 8.480 17.043 1.00 65.31 323 ASN A CA 1
ATOM 2548 C C . ASN A 1 323 ? 24.561 9.105 17.704 1.00 65.31 323 ASN A C 1
ATOM 2550 O O . ASN A 1 323 ? 24.612 9.211 18.926 1.00 65.31 323 ASN A O 1
ATOM 2554 N N . THR A 1 324 ? 25.550 9.498 16.900 1.00 61.75 324 THR A N 1
ATOM 2555 C CA . THR A 1 324 ? 26.781 10.185 17.310 1.00 61.75 324 THR A CA 1
ATOM 2556 C C . THR A 1 324 ? 27.261 11.073 16.160 1.00 61.75 324 THR A C 1
ATOM 2558 O O . THR A 1 324 ? 26.883 10.832 15.016 1.00 61.75 324 THR A O 1
ATOM 2561 N N . SER A 1 325 ? 28.117 12.068 16.426 1.00 58.97 325 SER A N 1
ATOM 2562 C CA . SER A 1 325 ? 28.723 12.936 15.393 1.00 58.97 325 SER A CA 1
ATOM 2563 C C . SER A 1 325 ? 29.519 12.181 14.316 1.00 58.97 325 SER A C 1
ATOM 2565 O O . SER A 1 325 ? 29.936 12.785 13.335 1.00 58.97 325 SER A O 1
ATOM 2567 N N . GLU A 1 326 ? 29.735 10.876 14.496 1.00 63.31 326 GLU A N 1
ATOM 2568 C CA . GLU A 1 326 ? 30.552 10.023 13.632 1.00 63.31 326 GLU A CA 1
ATOM 2569 C C . GLU A 1 326 ? 29.738 9.037 12.778 1.00 63.31 326 GLU A C 1
ATOM 2571 O O . GLU A 1 326 ? 30.286 8.443 11.849 1.00 63.31 326 GLU A O 1
ATOM 2576 N N . ASP A 1 327 ? 28.448 8.827 13.064 1.00 71.56 327 ASP A N 1
ATOM 2577 C CA . ASP A 1 327 ? 27.646 7.843 12.331 1.00 71.56 327 ASP A CA 1
ATOM 2578 C C . ASP A 1 327 ? 27.131 8.456 11.022 1.00 71.56 327 ASP A C 1
ATOM 2580 O O . ASP A 1 327 ? 26.075 9.088 10.983 1.00 71.56 327 ASP A O 1
ATOM 2584 N N . THR A 1 328 ? 27.878 8.260 9.935 1.00 80.25 328 THR A N 1
ATOM 2585 C CA . THR A 1 328 ? 27.433 8.658 8.592 1.00 80.25 328 THR A CA 1
ATOM 2586 C C . THR A 1 328 ? 26.421 7.641 8.073 1.00 80.25 328 THR A C 1
ATOM 2588 O O . THR A 1 328 ? 26.699 6.443 8.038 1.00 80.25 328 THR A O 1
ATOM 2591 N N . ILE A 1 329 ? 25.240 8.091 7.651 1.00 85.31 329 ILE A N 1
ATOM 2592 C CA . ILE A 1 329 ? 24.252 7.207 7.025 1.00 85.31 329 ILE A CA 1
ATOM 2593 C C . ILE A 1 329 ? 24.678 6.954 5.576 1.00 85.31 329 ILE A C 1
ATOM 2595 O O . ILE A 1 329 ? 24.687 7.872 4.763 1.00 85.31 329 ILE A O 1
ATOM 2599 N N . SER A 1 330 ? 25.028 5.705 5.261 1.00 84.25 330 SER A N 1
ATOM 2600 C CA . SER A 1 330 ? 25.486 5.314 3.918 1.00 84.25 330 SER A CA 1
ATOM 2601 C C . SER A 1 330 ? 24.344 5.035 2.948 1.00 84.25 330 SER A C 1
ATOM 2603 O O . SER A 1 330 ? 24.455 5.326 1.764 1.00 84.25 330 SER A O 1
ATOM 2605 N N . GLU A 1 331 ? 23.245 4.464 3.440 1.00 88.69 331 GLU A N 1
ATOM 2606 C CA . GLU A 1 331 ? 22.104 4.096 2.609 1.00 88.69 331 GLU A CA 1
ATOM 2607 C C . GLU A 1 331 ? 20.820 4.166 3.435 1.00 88.69 331 GLU A C 1
ATOM 2609 O O . GLU A 1 331 ? 20.796 3.805 4.617 1.00 88.69 331 GLU A O 1
ATOM 2614 N N . ILE A 1 332 ? 19.739 4.617 2.801 1.00 91.50 332 ILE A N 1
ATOM 2615 C CA . ILE A 1 332 ? 18.398 4.608 3.379 1.00 91.50 332 ILE A CA 1
ATOM 2616 C C . ILE A 1 332 ? 17.470 3.905 2.397 1.00 91.50 332 ILE A C 1
ATOM 2618 O O . ILE A 1 332 ? 17.195 4.433 1.314 1.00 91.50 332 ILE A O 1
ATOM 2622 N N . LYS A 1 333 ? 16.943 2.746 2.796 1.00 92.06 333 LYS A N 1
ATOM 2623 C CA . LYS A 1 333 ? 15.944 2.014 2.013 1.00 92.06 333 LYS A CA 1
ATOM 2624 C C . LYS A 1 333 ? 14.551 2.253 2.556 1.00 92.06 333 LYS A C 1
ATOM 2626 O O . LYS A 1 333 ? 14.342 2.271 3.768 1.00 92.06 333 LYS A O 1
ATOM 2631 N N . LEU A 1 334 ? 13.604 2.416 1.648 1.00 93.56 334 LEU A N 1
ATOM 2632 C CA . LEU A 1 334 ? 12.208 2.657 1.943 1.00 93.56 334 LEU A CA 1
ATOM 2633 C C . LEU A 1 334 ? 11.378 1.506 1.398 1.00 93.56 334 LEU A C 1
ATOM 2635 O O . LEU A 1 334 ? 11.582 1.035 0.285 1.00 93.56 334 LEU A O 1
ATOM 2639 N N . TYR A 1 335 ? 10.422 1.069 2.205 1.00 92.44 335 TYR A N 1
ATOM 2640 C CA . TYR A 1 335 ? 9.399 0.129 1.785 1.00 92.44 335 TYR A CA 1
ATOM 2641 C C . TYR A 1 335 ? 8.091 0.593 2.397 1.00 92.44 335 TYR A C 1
ATOM 2643 O O . TYR A 1 335 ? 8.013 0.745 3.616 1.00 92.44 335 TYR A O 1
ATOM 2651 N N . ALA A 1 336 ? 7.057 0.799 1.595 1.00 90.88 336 ALA A N 1
ATOM 2652 C CA . ALA A 1 336 ? 5.713 1.006 2.104 1.00 90.88 336 ALA A CA 1
ATOM 2653 C C . ALA A 1 336 ? 4.912 -0.299 2.025 1.00 90.88 336 ALA A C 1
ATOM 2655 O O . ALA A 1 336 ? 5.053 -1.088 1.086 1.00 90.88 336 ALA A O 1
ATOM 2656 N N . ALA A 1 337 ? 4.043 -0.532 3.010 1.00 86.31 337 ALA A N 1
ATOM 2657 C CA . ALA A 1 337 ? 3.048 -1.595 2.911 1.00 86.31 337 ALA A CA 1
ATOM 2658 C C . ALA A 1 337 ? 2.194 -1.380 1.642 1.00 86.31 337 ALA A C 1
ATOM 2660 O O . ALA A 1 337 ? 1.940 -0.218 1.294 1.00 86.31 337 ALA A O 1
ATOM 2661 N N . PRO A 1 338 ? 1.741 -2.439 0.944 1.00 80.19 338 PRO A N 1
ATOM 2662 C CA . PRO A 1 338 ? 0.834 -2.306 -0.192 1.00 80.19 338 PRO A CA 1
ATOM 2663 C C . PRO A 1 338 ? -0.359 -1.422 0.170 1.00 80.19 338 PRO A C 1
ATOM 2665 O O . PRO A 1 338 ? -0.810 -1.418 1.318 1.00 80.19 338 PRO A O 1
ATOM 2668 N N . ASN A 1 339 ? -0.825 -0.618 -0.783 1.00 76.25 339 ASN A N 1
ATOM 2669 C CA . ASN A 1 339 ? -1.964 0.240 -0.517 1.00 76.25 339 ASN A CA 1
ATOM 2670 C C . ASN A 1 339 ? -3.261 -0.563 -0.621 1.00 76.25 339 ASN A C 1
ATOM 2672 O O . ASN A 1 339 ? -3.538 -1.196 -1.637 1.00 76.25 339 ASN A O 1
ATOM 2676 N N . THR A 1 340 ? -4.046 -0.524 0.444 1.00 64.75 340 THR A N 1
ATOM 2677 C CA . THR A 1 340 ? -5.372 -1.114 0.534 1.00 64.75 340 THR A CA 1
ATOM 2678 C C . THR A 1 340 ? -6.381 -0.027 0.177 1.00 64.75 340 THR A C 1
ATOM 2680 O O . THR A 1 340 ? -6.854 0.693 1.042 1.00 64.75 340 THR A O 1
ATOM 2683 N N . ALA A 1 341 ? -6.649 0.107 -1.125 1.00 61.41 341 ALA A N 1
ATOM 2684 C CA . ALA A 1 341 ? -7.728 0.903 -1.717 1.00 61.41 341 ALA A CA 1
ATOM 2685 C C . ALA A 1 341 ? -7.811 2.397 -1.312 1.00 61.41 341 ALA A C 1
ATOM 2687 O O . ALA A 1 341 ? -8.180 2.785 -0.206 1.00 61.41 341 ALA A O 1
ATOM 2688 N N . THR A 1 342 ? -7.558 3.295 -2.261 1.00 62.34 342 THR A N 1
ATOM 2689 C CA . THR A 1 342 ? -7.953 4.709 -2.136 1.00 62.34 342 THR A CA 1
ATOM 2690 C C . THR A 1 342 ? -9.464 4.876 -2.329 1.00 62.34 342 THR A C 1
ATOM 2692 O O . THR A 1 342 ? -10.144 3.942 -2.703 1.00 62.34 342 THR A O 1
ATOM 2695 N N . LYS A 1 343 ? -10.052 6.055 -2.101 1.00 64.00 343 LYS A N 1
ATOM 2696 C CA . LYS A 1 343 ? -11.511 6.269 -2.260 1.00 64.00 343 LYS A CA 1
ATOM 2697 C C . LYS A 1 343 ? -11.974 6.428 -3.716 1.00 64.00 343 LYS A C 1
ATOM 2699 O O . LYS A 1 343 ? -12.973 7.101 -3.966 1.00 64.00 343 LYS A O 1
ATOM 2704 N N . SER A 1 344 ? -11.237 5.889 -4.680 1.00 62.38 344 SER A N 1
ATOM 2705 C CA . SER A 1 344 ? -11.658 5.966 -6.075 1.00 62.38 344 SER A CA 1
ATOM 2706 C C . SER A 1 344 ? -12.988 5.220 -6.265 1.00 62.38 344 SER A C 1
ATOM 2708 O O . SER A 1 344 ? -13.158 4.134 -5.741 1.00 62.38 344 SER A O 1
ATOM 2710 N N . GLY A 1 345 ? -13.978 5.781 -6.956 1.00 66.88 345 GLY A N 1
ATOM 2711 C CA . GLY A 1 345 ? -15.339 5.216 -7.026 1.00 66.88 345 GLY A CA 1
ATOM 2712 C C . GLY A 1 345 ? -15.474 3.865 -7.748 1.00 66.88 345 GLY A C 1
ATOM 2713 O O . GLY A 1 345 ? -16.594 3.403 -7.941 1.00 66.88 345 GLY A O 1
ATOM 2714 N N . TYR A 1 346 ? -14.369 3.247 -8.165 1.00 70.56 346 TYR A N 1
ATOM 2715 C CA . TYR A 1 346 ? -14.340 2.126 -9.107 1.00 70.56 346 TYR A CA 1
ATOM 2716 C C . TYR A 1 346 ? -14.039 0.764 -8.468 1.00 70.56 346 TYR A C 1
ATOM 2718 O O . TYR A 1 346 ? -13.801 -0.203 -9.186 1.00 70.56 346 TYR A O 1
ATOM 2726 N N . TYR A 1 347 ? -14.070 0.656 -7.137 1.00 74.44 347 TYR A N 1
ATOM 2727 C CA . TYR A 1 347 ? -13.880 -0.634 -6.466 1.00 74.44 347 TYR A CA 1
ATOM 2728 C C . TYR A 1 347 ? -15.017 -1.588 -6.789 1.00 74.44 347 TYR A C 1
ATOM 2730 O O . TYR A 1 347 ? -16.185 -1.331 -6.484 1.00 74.44 347 TYR A O 1
ATOM 2738 N N . THR A 1 348 ? -14.652 -2.727 -7.360 1.00 75.94 348 THR A N 1
ATOM 2739 C CA . THR A 1 348 ? -15.598 -3.793 -7.685 1.00 75.94 348 THR A CA 1
ATOM 2740 C C . THR A 1 348 ? -15.853 -4.701 -6.484 1.00 75.94 348 THR A C 1
ATOM 2742 O O . THR A 1 348 ? -16.957 -5.229 -6.345 1.00 75.94 348 THR A O 1
ATOM 2745 N N . SER A 1 349 ? -14.878 -4.854 -5.578 1.00 88.88 349 SER A N 1
ATOM 2746 C CA . SER A 1 349 ? -14.994 -5.793 -4.462 1.00 88.88 349 SER A CA 1
ATOM 2747 C C . SER A 1 349 ? -15.801 -5.215 -3.296 1.00 88.88 349 SER A C 1
ATOM 2749 O O . SER A 1 349 ? -15.591 -4.085 -2.849 1.00 88.88 349 SER A O 1
ATOM 2751 N N . THR A 1 350 ? -16.761 -5.994 -2.799 1.00 94.25 350 THR A N 1
ATOM 2752 C CA . THR A 1 350 ? -17.472 -5.687 -1.556 1.00 94.25 350 THR A CA 1
ATOM 2753 C C . THR A 1 350 ? -16.665 -6.169 -0.359 1.00 94.25 350 THR A C 1
ATOM 2755 O O . THR A 1 350 ? -16.143 -7.275 -0.417 1.00 94.25 350 THR A O 1
ATOM 2758 N N . LYS A 1 351 ? -16.616 -5.423 0.751 1.00 95.62 351 LYS A N 1
ATOM 2759 C CA . LYS A 1 351 ? -15.867 -5.817 1.963 1.00 95.62 351 LYS A CA 1
ATOM 2760 C C . LYS A 1 351 ? -16.678 -5.679 3.251 1.00 95.62 351 LYS A C 1
ATOM 2762 O O . LYS A 1 351 ? -17.679 -4.967 3.301 1.00 95.62 351 LYS A O 1
ATOM 2767 N N . VAL A 1 352 ? -16.240 -6.333 4.321 1.00 97.12 352 VAL A N 1
ATOM 2768 C CA . VAL A 1 352 ? -16.724 -6.100 5.694 1.00 97.12 352 VAL A CA 1
ATOM 2769 C C . VAL A 1 352 ? -15.942 -4.982 6.374 1.00 97.12 352 VAL A C 1
ATOM 2771 O O . VAL A 1 352 ? -16.500 -4.277 7.204 1.00 97.12 352 VAL A O 1
ATOM 2774 N N . TYR A 1 353 ? -14.669 -4.801 6.052 1.00 95.44 353 TYR A N 1
ATOM 2775 C CA . TYR A 1 353 ? -13.825 -3.752 6.609 1.00 95.44 353 TYR A CA 1
ATOM 2776 C C . TYR A 1 353 ? -12.720 -3.373 5.631 1.00 95.44 353 TYR A C 1
ATOM 2778 O O . TYR A 1 353 ? -12.250 -4.207 4.856 1.00 95.44 353 TYR A O 1
ATOM 2786 N N . ASP A 1 354 ? -12.276 -2.123 5.709 1.00 92.62 354 ASP A N 1
ATOM 2787 C CA . ASP A 1 354 ? -11.060 -1.660 5.047 1.00 92.62 354 ASP A CA 1
ATOM 2788 C C . ASP A 1 354 ? -10.077 -1.106 6.069 1.00 92.62 354 ASP A C 1
ATOM 2790 O O . ASP A 1 354 ? -10.439 -0.649 7.160 1.00 92.62 354 ASP A O 1
ATOM 2794 N N . GLN A 1 355 ? -8.805 -1.127 5.701 1.00 89.38 355 GLN A N 1
ATOM 2795 C CA . GLN A 1 355 ? -7.814 -0.343 6.413 1.00 89.38 355 GLN A CA 1
ATOM 2796 C C . GLN A 1 355 ? -7.917 1.113 5.996 1.00 89.38 355 GLN A C 1
ATOM 2798 O O . GLN A 1 355 ? -8.251 1.438 4.860 1.00 89.38 355 GLN A O 1
ATOM 2803 N N . ARG A 1 356 ? -7.571 2.014 6.912 1.00 86.38 356 ARG A N 1
ATOM 2804 C CA . ARG A 1 356 ? -7.398 3.413 6.534 1.00 86.38 356 ARG A CA 1
ATOM 2805 C C . ARG A 1 356 ? -6.158 3.496 5.645 1.00 86.38 356 ARG A C 1
ATOM 2807 O O . ARG A 1 356 ? -5.096 3.073 6.101 1.00 86.38 356 ARG A O 1
ATOM 2814 N N . PRO A 1 357 ? -6.223 4.121 4.457 1.00 81.50 357 PRO A N 1
ATOM 2815 C CA . PRO A 1 357 ? -5.039 4.305 3.611 1.00 81.50 357 PRO A CA 1
ATOM 2816 C C . PRO A 1 357 ? -3.900 5.039 4.332 1.00 81.50 357 PRO A C 1
ATOM 2818 O O . PRO A 1 357 ? -2.722 4.831 4.053 1.00 81.50 357 PRO A O 1
ATOM 2821 N N . SER A 1 358 ? -4.254 5.880 5.308 1.00 81.50 358 SER A N 1
ATOM 2822 C CA . SER A 1 358 ? -3.312 6.595 6.163 1.00 81.50 358 SER A CA 1
ATOM 2823 C C . SER A 1 358 ? -2.567 5.687 7.147 1.00 81.50 358 SER A C 1
ATOM 2825 O O . SER A 1 358 ? -1.498 6.055 7.611 1.00 81.50 358 SER A O 1
ATOM 2827 N N . ASP A 1 359 ? -3.086 4.509 7.480 1.00 84.31 359 ASP A N 1
ATOM 2828 C CA . ASP A 1 359 ? -2.532 3.658 8.542 1.00 84.31 359 ASP A CA 1
ATOM 2829 C C . ASP A 1 359 ? -1.513 2.631 8.020 1.00 84.31 359 ASP A C 1
ATOM 2831 O O . ASP A 1 359 ? -1.057 1.762 8.766 1.00 84.31 359 ASP A O 1
ATOM 2835 N N . ARG A 1 360 ? -1.113 2.752 6.748 1.00 89.12 360 ARG A N 1
ATOM 2836 C CA . ARG A 1 360 ? -0.005 1.994 6.155 1.00 89.12 360 ARG A CA 1
ATOM 2837 C C . ARG A 1 360 ? 1.289 2.244 6.921 1.00 89.12 360 ARG A C 1
ATOM 2839 O O . ARG A 1 360 ? 1.543 3.353 7.388 1.00 89.12 360 ARG A O 1
ATOM 2846 N N . LEU A 1 361 ? 2.143 1.231 6.994 1.00 92.50 361 LEU A N 1
ATOM 2847 C CA . LEU A 1 361 ? 3.494 1.377 7.521 1.00 92.50 361 LEU A CA 1
ATOM 2848 C C . LEU A 1 361 ? 4.483 1.746 6.429 1.00 92.50 361 LEU A C 1
ATOM 2850 O O . LEU A 1 361 ? 4.526 1.125 5.366 1.00 92.50 361 LEU A O 1
ATOM 2854 N N . LEU A 1 362 ? 5.325 2.716 6.756 1.00 94.25 362 LEU A N 1
ATOM 2855 C CA . LEU A 1 362 ? 6.593 2.963 6.103 1.00 94.25 362 LEU A CA 1
ATOM 2856 C C . LEU A 1 362 ? 7.696 2.297 6.929 1.00 94.25 362 LEU A C 1
ATOM 2858 O O . LEU A 1 362 ? 7.848 2.564 8.123 1.00 94.25 362 LEU A O 1
ATOM 2862 N N . ARG A 1 363 ? 8.469 1.433 6.281 1.00 94.56 363 ARG A N 1
ATOM 2863 C CA . ARG A 1 363 ? 9.683 0.827 6.816 1.00 94.56 363 ARG A CA 1
ATOM 2864 C C . ARG A 1 363 ? 10.880 1.553 6.236 1.00 94.56 363 ARG A C 1
ATOM 2866 O O . ARG A 1 363 ? 11.037 1.614 5.020 1.00 94.56 363 ARG A O 1
ATOM 2873 N N . ILE A 1 364 ? 11.718 2.061 7.124 1.00 94.06 364 ILE A N 1
ATOM 2874 C CA . ILE A 1 364 ? 12.936 2.792 6.803 1.00 94.06 364 ILE A CA 1
ATOM 2875 C C . ILE A 1 364 ? 14.095 1.947 7.319 1.00 94.06 364 ILE A C 1
ATOM 2877 O O . ILE A 1 364 ? 14.261 1.774 8.528 1.00 94.06 364 ILE A O 1
ATOM 2881 N N . GLU A 1 365 ? 14.870 1.378 6.408 1.00 92.12 365 GLU A N 1
ATOM 2882 C CA . GLU A 1 365 ? 16.129 0.724 6.742 1.00 92.12 365 GLU A CA 1
ATOM 2883 C C . GLU A 1 365 ? 17.253 1.749 6.620 1.00 92.12 365 GLU A C 1
ATOM 2885 O O . GLU A 1 365 ? 17.478 2.298 5.546 1.00 92.12 365 GLU A O 1
ATOM 2890 N N . VAL A 1 366 ? 17.957 2.000 7.716 1.00 90.38 366 VAL A N 1
ATOM 2891 C CA . VAL A 1 366 ? 19.107 2.900 7.769 1.00 90.38 366 VAL A CA 1
ATOM 2892 C C . VAL A 1 366 ? 20.360 2.046 7.896 1.00 90.38 366 VAL A C 1
ATOM 2894 O O . VAL A 1 366 ? 20.519 1.323 8.885 1.00 90.38 366 VAL A O 1
ATOM 2897 N N . LEU A 1 367 ? 21.232 2.118 6.893 1.00 88.12 367 LEU A N 1
ATOM 2898 C CA . LEU A 1 367 ? 22.514 1.428 6.872 1.00 88.12 367 LEU A CA 1
ATOM 2899 C C . LEU A 1 367 ? 23.623 2.396 7.285 1.00 88.12 367 LEU A C 1
ATOM 2901 O O . LEU A 1 367 ? 23.936 3.348 6.563 1.00 88.12 367 LEU A O 1
ATOM 2905 N N . ALA A 1 368 ? 24.241 2.128 8.432 1.00 83.88 368 ALA A N 1
ATOM 2906 C CA . ALA A 1 368 ? 25.472 2.794 8.838 1.00 83.88 368 ALA A CA 1
ATOM 2907 C C . ALA A 1 368 ? 26.673 1.881 8.520 1.00 83.88 368 ALA A C 1
ATOM 2909 O O . ALA A 1 368 ? 26.651 0.701 8.904 1.00 83.88 368 ALA A O 1
ATOM 2910 N N . PRO A 1 369 ? 27.713 2.385 7.830 1.00 78.06 369 PRO A N 1
ATOM 2911 C CA . PRO A 1 369 ? 28.928 1.626 7.605 1.00 78.06 369 PRO A CA 1
ATOM 2912 C C . PRO A 1 369 ? 29.598 1.342 8.959 1.00 78.06 369 PRO A C 1
ATOM 2914 O O . PRO A 1 369 ? 29.474 2.137 9.897 1.00 78.06 369 PRO A O 1
ATOM 2917 N N . PRO A 1 370 ? 30.285 0.200 9.108 1.00 75.81 370 PRO A N 1
ATOM 2918 C CA . PRO A 1 370 ? 30.969 -0.105 10.354 1.00 75.81 370 PRO A CA 1
ATOM 2919 C C . PRO A 1 370 ? 32.068 0.932 10.614 1.00 75.81 370 PRO A C 1
ATOM 2921 O O . PRO A 1 370 ? 32.860 1.231 9.723 1.00 75.81 370 PRO A O 1
ATOM 2924 N N . LYS A 1 371 ? 32.150 1.440 11.854 1.00 71.62 371 LYS A N 1
ATOM 2925 C CA . LYS A 1 371 ? 33.187 2.408 12.270 1.00 71.62 371 LYS A CA 1
ATOM 2926 C C . LYS A 1 371 ? 34.611 1.904 12.005 1.00 71.62 371 LYS A C 1
ATOM 2928 O O . LYS A 1 371 ? 35.509 2.691 11.732 1.00 71.62 371 LYS A O 1
ATOM 2933 N N . TYR A 1 372 ? 34.808 0.587 12.062 1.00 73.31 372 TYR A N 1
ATOM 2934 C CA . TYR A 1 372 ? 36.084 -0.063 11.797 1.00 73.31 372 TYR A CA 1
ATOM 2935 C C . TYR A 1 372 ? 35.875 -1.208 10.810 1.00 73.31 372 TYR A C 1
ATOM 2937 O O . TYR A 1 372 ? 35.168 -2.169 11.115 1.00 73.31 372 TYR A O 1
ATOM 2945 N N . PHE A 1 373 ? 36.543 -1.130 9.654 1.00 65.75 373 PHE A N 1
ATOM 2946 C CA . PHE A 1 373 ? 36.502 -2.147 8.592 1.00 65.75 373 PHE A CA 1
ATOM 2947 C C . PHE A 1 373 ? 36.849 -3.566 9.065 1.00 65.75 373 PHE A C 1
ATOM 2949 O O . PHE A 1 373 ? 36.537 -4.533 8.377 1.00 65.75 373 PHE A O 1
ATOM 2956 N N . TYR A 1 374 ? 37.493 -3.705 10.225 1.00 68.44 374 TYR A N 1
ATOM 2957 C CA . TYR A 1 374 ? 38.115 -4.961 10.614 1.00 68.44 374 TYR A CA 1
ATOM 2958 C C . TYR A 1 374 ? 37.216 -5.921 11.404 1.00 68.44 374 TYR A C 1
ATOM 2960 O O . TYR A 1 374 ? 37.479 -7.117 11.331 1.00 68.44 374 TYR A O 1
ATOM 2968 N N . HIS A 1 375 ? 36.150 -5.486 12.100 1.00 58.88 375 HIS A N 1
ATOM 2969 C CA . HIS A 1 375 ? 35.445 -6.400 13.029 1.00 58.88 375 HIS A CA 1
ATOM 2970 C C . HIS A 1 375 ? 33.918 -6.244 13.192 1.00 58.88 375 HIS A C 1
ATOM 2972 O O . HIS A 1 375 ? 33.347 -6.902 14.059 1.00 58.88 375 HIS A O 1
ATOM 2978 N N . GLY A 1 376 ? 33.217 -5.452 12.372 1.00 64.25 376 GLY A N 1
ATOM 2979 C CA . GLY A 1 376 ? 31.757 -5.302 12.492 1.00 64.25 376 GLY A CA 1
ATOM 2980 C C . GLY A 1 376 ? 31.039 -5.349 11.149 1.00 64.25 376 GLY A C 1
ATOM 2981 O O . GLY A 1 376 ? 31.449 -4.676 10.210 1.00 64.25 376 GLY A O 1
ATOM 2982 N N . GLY A 1 377 ? 29.953 -6.121 11.052 1.00 71.75 377 GLY A N 1
ATOM 2983 C CA . GLY A 1 377 ? 28.994 -5.960 9.956 1.00 71.75 377 GLY A CA 1
ATOM 2984 C C . GLY A 1 377 ? 28.338 -4.578 10.025 1.00 71.75 377 GLY A C 1
ATOM 2985 O O . GLY A 1 377 ? 28.231 -3.996 11.105 1.00 71.75 377 GLY A O 1
ATOM 2986 N N . ALA A 1 378 ? 27.907 -4.043 8.882 1.00 73.25 378 ALA A N 1
ATOM 2987 C CA . ALA A 1 378 ? 27.173 -2.783 8.843 1.00 73.25 378 ALA A CA 1
ATOM 2988 C C . ALA A 1 378 ? 25.938 -2.849 9.759 1.00 73.25 378 ALA A C 1
ATOM 2990 O O . ALA A 1 378 ? 25.196 -3.838 9.752 1.00 73.25 378 ALA A O 1
ATOM 2991 N N . ALA A 1 379 ? 25.730 -1.805 10.562 1.00 73.69 379 ALA A N 1
ATOM 2992 C CA . ALA A 1 379 ? 24.604 -1.751 11.481 1.00 73.69 379 ALA A CA 1
ATOM 2993 C C . ALA A 1 379 ? 23.347 -1.370 10.694 1.00 73.69 379 ALA A C 1
ATOM 2995 O O . ALA A 1 379 ? 23.164 -0.213 10.312 1.00 73.69 379 ALA A O 1
ATOM 2996 N N . LEU A 1 380 ? 22.484 -2.357 10.449 1.00 82.25 380 LEU A N 1
ATOM 2997 C CA . LEU A 1 380 ? 21.172 -2.143 9.853 1.00 82.25 380 LEU A CA 1
ATOM 2998 C C . LEU A 1 380 ? 20.165 -1.817 10.955 1.00 82.25 380 LEU A C 1
ATOM 3000 O O . LEU A 1 380 ? 19.838 -2.665 11.786 1.00 82.25 380 LEU A O 1
ATOM 3004 N N . LYS A 1 381 ? 19.643 -0.593 10.950 1.00 87.00 381 LYS A N 1
ATOM 3005 C CA . LYS A 1 381 ? 18.544 -0.183 11.830 1.00 87.00 381 LYS A CA 1
ATOM 3006 C C . LYS A 1 381 ? 17.259 -0.131 11.026 1.00 87.00 381 LYS A C 1
ATOM 3008 O O . LYS A 1 381 ? 17.231 0.456 9.952 1.00 87.00 381 LYS A O 1
ATOM 3013 N N . THR A 1 382 ? 16.191 -0.728 11.546 1.00 89.69 382 THR A N 1
ATOM 3014 C CA . THR A 1 382 ? 14.867 -0.637 10.921 1.00 89.69 382 THR A CA 1
ATOM 3015 C C . THR A 1 382 ? 13.940 0.209 11.785 1.00 89.69 382 THR A C 1
ATOM 3017 O O . THR A 1 382 ? 13.709 -0.103 12.958 1.00 89.69 382 THR A O 1
ATOM 3020 N N . ILE A 1 383 ? 13.397 1.262 11.181 1.00 92.12 383 ILE A N 1
ATOM 3021 C CA . ILE A 1 383 ? 12.388 2.147 11.756 1.00 92.12 383 ILE A CA 1
ATOM 3022 C C . ILE A 1 383 ? 11.063 1.859 11.051 1.00 92.12 383 ILE A C 1
ATOM 3024 O O . ILE A 1 383 ? 11.005 1.763 9.827 1.00 92.12 383 ILE A O 1
ATOM 3028 N N . TYR A 1 384 ? 9.994 1.738 11.825 1.00 93.00 384 TYR A N 1
ATOM 3029 C CA . TYR A 1 384 ? 8.626 1.641 11.334 1.00 93.00 384 TYR A CA 1
ATOM 3030 C C . TYR A 1 384 ? 7.877 2.909 11.724 1.00 93.00 384 TYR A C 1
ATOM 3032 O O . TYR A 1 384 ? 7.868 3.291 12.896 1.00 93.00 384 TYR A O 1
ATOM 3040 N N . ALA A 1 385 ? 7.240 3.553 10.755 1.00 92.69 385 ALA A N 1
ATOM 3041 C CA . ALA A 1 385 ? 6.446 4.753 10.963 1.00 92.69 385 ALA A CA 1
ATOM 3042 C C . ALA A 1 385 ? 5.089 4.596 10.265 1.00 92.69 385 ALA A C 1
ATOM 3044 O O . ALA A 1 385 ? 5.059 4.294 9.071 1.00 92.69 385 ALA A O 1
ATOM 3045 N N . PRO A 1 386 ? 3.956 4.804 10.957 1.00 91.88 386 PRO A N 1
ATOM 3046 C CA . PRO A 1 386 ? 2.675 4.949 10.279 1.00 91.88 386 PRO A CA 1
ATOM 3047 C C . PRO A 1 386 ? 2.731 6.137 9.315 1.00 91.88 386 PRO A C 1
ATOM 3049 O O . PRO A 1 386 ? 3.178 7.222 9.690 1.00 91.88 386 PRO A O 1
ATOM 3052 N N . VAL A 1 387 ? 2.247 5.970 8.088 1.00 92.19 387 VAL A N 1
ATOM 3053 C CA . VAL A 1 387 ? 2.202 7.051 7.093 1.00 92.19 387 VAL A CA 1
ATOM 3054 C C . VAL A 1 387 ? 1.381 8.229 7.625 1.00 92.19 387 VAL A C 1
ATOM 3056 O O . VAL A 1 387 ? 1.795 9.378 7.496 1.00 92.19 387 VAL A O 1
ATOM 3059 N N . SER A 1 388 ? 0.281 7.961 8.330 1.00 90.44 388 SER A N 1
ATOM 3060 C CA . SER A 1 388 ? -0.546 8.961 9.011 1.00 90.44 388 SER A CA 1
ATOM 3061 C C . SER A 1 388 ? 0.257 9.801 9.992 1.00 90.44 388 SER A C 1
ATOM 3063 O O . SER A 1 388 ? 0.035 11.003 10.082 1.00 90.44 388 SER A O 1
ATOM 3065 N N . ALA A 1 389 ? 1.221 9.210 10.700 1.00 89.31 389 ALA A N 1
ATOM 3066 C CA . ALA A 1 389 ? 2.050 9.939 11.647 1.00 89.31 389 ALA A CA 1
ATOM 3067 C C . ALA A 1 389 ? 2.905 11.005 10.954 1.00 89.31 389 ALA A C 1
ATOM 3069 O O . ALA A 1 389 ? 2.979 12.121 11.474 1.00 89.31 389 ALA A O 1
ATOM 3070 N N . LEU A 1 390 ? 3.486 10.674 9.794 1.00 90.19 390 LEU A N 1
ATOM 3071 C CA . LEU A 1 390 ? 4.248 11.605 8.956 1.00 90.19 390 LEU A CA 1
ATOM 3072 C C . LEU A 1 390 ? 3.325 12.675 8.365 1.00 90.19 390 LEU A C 1
ATOM 3074 O O . LEU A 1 390 ? 3.581 13.868 8.508 1.00 90.19 390 LEU A O 1
ATOM 3078 N N . MET A 1 391 ? 2.196 12.252 7.793 1.00 90.31 391 MET A N 1
ATOM 3079 C CA . MET A 1 391 ? 1.230 13.158 7.166 1.00 90.31 391 MET A CA 1
ATOM 3080 C C . MET A 1 391 ? 0.562 14.111 8.170 1.00 90.31 391 MET A C 1
ATOM 3082 O O . MET A 1 391 ? 0.219 15.221 7.797 1.00 90.31 391 MET A O 1
ATOM 3086 N N . HIS A 1 392 ? 0.395 13.725 9.440 1.00 89.19 392 HIS A N 1
ATOM 3087 C CA . HIS A 1 392 ? -0.163 14.592 10.489 1.00 89.19 392 HIS A CA 1
ATOM 3088 C C . HIS A 1 392 ? 0.813 15.647 11.016 1.00 89.19 392 HIS A C 1
ATOM 3090 O O . HIS A 1 392 ? 0.375 16.621 11.626 1.00 89.19 392 HIS A O 1
ATOM 3096 N N . LEU A 1 393 ? 2.123 15.420 10.887 1.00 86.25 393 LEU A N 1
ATOM 3097 C CA . LEU A 1 393 ? 3.137 16.412 11.263 1.00 86.25 393 LEU A CA 1
ATOM 3098 C C . LEU A 1 393 ? 3.309 17.480 10.193 1.00 86.25 393 LEU A C 1
ATOM 3100 O O . LEU A 1 393 ? 3.808 18.565 10.479 1.00 86.25 393 LEU A O 1
ATOM 3104 N N . PHE A 1 394 ? 2.844 17.179 8.987 1.00 80.88 394 PHE A N 1
ATOM 3105 C CA . PHE A 1 394 ? 2.615 18.177 7.978 1.00 80.88 394 PHE A CA 1
ATOM 3106 C C . PHE A 1 394 ? 1.282 18.881 8.292 1.00 80.88 394 PHE A C 1
ATOM 3108 O O . PHE A 1 394 ? 0.223 18.252 8.211 1.00 80.88 394 PHE A O 1
ATOM 3115 N N . PRO A 1 395 ? 1.275 20.169 8.692 1.00 63.22 395 PRO A N 1
ATOM 3116 C CA . PRO A 1 395 ? 0.030 20.926 8.672 1.00 63.22 395 PRO A CA 1
ATOM 3117 C C . PRO A 1 395 ? -0.518 20.886 7.241 1.00 63.22 395 PRO A C 1
ATOM 3119 O O . PRO A 1 395 ? 0.255 20.729 6.302 1.00 63.22 395 PRO A O 1
ATOM 3122 N N . ASN A 1 396 ? -1.827 21.055 7.045 1.00 61.00 396 ASN A N 1
ATOM 3123 C CA . ASN A 1 396 ? -2.405 21.313 5.718 1.00 61.00 396 ASN A CA 1
ATOM 3124 C C . ASN A 1 396 ? -1.925 22.689 5.203 1.00 61.00 396 ASN A C 1
ATOM 3126 O O . ASN A 1 396 ? -2.737 23.588 4.978 1.00 61.00 396 ASN A O 1
ATOM 3130 N N . ALA A 1 397 ? -0.606 22.894 5.126 1.00 52.41 397 ALA A N 1
ATOM 3131 C CA . ALA A 1 397 ? 0.041 24.058 4.581 1.00 52.41 397 ALA A CA 1
ATOM 3132 C C . ALA A 1 397 ? -0.529 24.190 3.183 1.00 52.41 397 ALA A C 1
ATOM 3134 O O . ALA A 1 397 ? -0.440 23.274 2.362 1.00 52.41 397 ALA A O 1
ATOM 3135 N N . ARG A 1 398 ? -1.261 25.284 2.978 1.00 57.66 398 ARG A N 1
ATOM 3136 C CA . ARG A 1 398 ? -1.916 25.517 1.708 1.00 57.66 398 ARG A CA 1
ATOM 3137 C C . ARG A 1 398 ? -0.825 25.511 0.636 1.00 57.66 398 ARG A C 1
ATOM 3139 O O . ARG A 1 398 ? 0.187 26.184 0.835 1.00 57.66 398 ARG A O 1
ATOM 3146 N N . PRO A 1 399 ? -1.041 24.830 -0.498 1.00 56.47 399 PRO A N 1
ATOM 3147 C CA . PRO A 1 399 ? -0.118 24.869 -1.633 1.00 56.47 399 PRO A CA 1
ATOM 3148 C C . PRO A 1 399 ? 0.113 26.293 -2.185 1.00 56.47 399 PRO A C 1
ATOM 3150 O O . PRO A 1 399 ? 0.962 26.491 -3.042 1.00 56.47 399 PRO A O 1
ATOM 3153 N N . GLU A 1 400 ? -0.611 27.294 -1.677 1.00 58.47 400 GLU A N 1
ATOM 3154 C CA . GLU A 1 400 ? -0.447 28.719 -1.975 1.00 58.47 400 GLU A CA 1
ATOM 3155 C C . GLU A 1 400 ? 0.835 29.343 -1.388 1.00 58.47 400 GLU A C 1
ATOM 3157 O O . GLU A 1 400 ? 1.188 30.455 -1.773 1.00 58.47 400 GLU A O 1
ATOM 3162 N N . ALA A 1 401 ? 1.556 28.665 -0.485 1.00 54.56 401 ALA A N 1
ATOM 3163 C CA . ALA A 1 401 ? 2.900 29.091 -0.090 1.00 54.56 401 ALA A CA 1
ATOM 3164 C C . ALA A 1 401 ? 3.893 28.747 -1.216 1.00 54.56 401 ALA A C 1
ATOM 3166 O O . ALA A 1 401 ? 4.573 27.727 -1.184 1.00 54.56 401 ALA A O 1
ATOM 3167 N N . THR A 1 402 ? 3.944 29.602 -2.236 1.00 55.41 402 THR A N 1
ATOM 3168 C CA . THR A 1 402 ? 4.718 29.449 -3.481 1.00 55.41 402 THR A CA 1
ATOM 3169 C C . THR A 1 402 ? 6.235 29.549 -3.323 1.00 55.41 402 THR A C 1
ATOM 3171 O O . THR A 1 402 ? 6.918 29.687 -4.334 1.00 55.41 402 THR A O 1
ATOM 3174 N N . ASP A 1 403 ? 6.785 29.538 -2.107 1.00 74.12 403 ASP A N 1
ATOM 3175 C CA . ASP A 1 403 ? 8.234 29.620 -1.935 1.00 74.12 403 ASP A CA 1
ATOM 3176 C C . ASP A 1 403 ? 8.847 28.212 -1.832 1.00 74.12 403 ASP A C 1
ATOM 3178 O O . ASP A 1 403 ? 8.812 27.614 -0.751 1.00 74.12 403 ASP A O 1
ATOM 3182 N N . PRO A 1 404 ? 9.425 27.662 -2.922 1.00 69.75 404 PRO A N 1
ATOM 3183 C CA . PRO A 1 404 ? 10.120 26.375 -2.891 1.00 69.75 404 PRO A CA 1
ATOM 3184 C C . PRO A 1 404 ? 11.314 26.360 -1.923 1.00 69.75 404 PRO A C 1
ATOM 3186 O O . PRO A 1 404 ? 11.835 25.286 -1.621 1.00 69.75 404 PRO A O 1
ATOM 3189 N N . LEU A 1 405 ? 11.749 27.522 -1.422 1.00 76.50 405 LEU A N 1
ATOM 3190 C CA . LEU A 1 405 ? 12.805 27.630 -0.419 1.00 76.50 405 LEU A CA 1
ATOM 3191 C C . LEU A 1 405 ? 12.301 27.381 1.007 1.00 76.50 405 LEU A C 1
ATOM 3193 O O . LEU A 1 405 ? 13.111 27.099 1.888 1.00 76.50 405 LEU A O 1
ATOM 3197 N N . ASN A 1 406 ? 10.989 27.432 1.257 1.00 81.75 406 ASN A N 1
ATOM 3198 C CA . ASN A 1 406 ? 10.433 27.343 2.607 1.00 81.75 406 ASN A CA 1
ATOM 3199 C C . ASN A 1 406 ? 9.930 25.931 2.953 1.00 81.75 406 ASN A C 1
ATOM 3201 O O . ASN A 1 406 ? 8.785 25.728 3.360 1.00 81.75 406 ASN A O 1
ATOM 3205 N N . CYS A 1 407 ? 10.794 24.931 2.768 1.00 87.06 407 CYS A N 1
ATOM 3206 C CA . CYS A 1 407 ? 10.505 23.564 3.188 1.00 87.06 407 CYS A CA 1
ATOM 3207 C C . CYS A 1 407 ? 10.538 23.442 4.719 1.00 87.06 407 CYS A C 1
ATOM 3209 O O . CYS A 1 407 ? 11.499 23.858 5.369 1.00 87.06 407 CYS A O 1
ATOM 3211 N N . LEU A 1 408 ? 9.533 22.782 5.300 1.00 91.38 408 LEU A N 1
ATOM 3212 C CA . LEU A 1 408 ? 9.499 22.503 6.733 1.00 91.38 408 LEU A CA 1
ATOM 3213 C C . LEU A 1 408 ? 10.530 21.424 7.098 1.00 91.38 408 LEU A C 1
ATOM 3215 O O . LEU A 1 408 ? 10.386 20.266 6.715 1.00 91.38 408 LEU A O 1
ATOM 3219 N N . ILE A 1 409 ? 11.548 21.776 7.878 1.00 92.25 409 ILE A N 1
ATOM 3220 C CA . ILE A 1 409 ? 12.458 20.793 8.476 1.00 92.25 409 ILE A CA 1
ATOM 3221 C C . ILE A 1 409 ? 11.834 20.301 9.785 1.00 92.25 409 ILE A C 1
ATOM 3223 O O . ILE A 1 409 ? 11.512 21.098 10.667 1.00 92.25 409 ILE A O 1
ATOM 3227 N N . ILE A 1 410 ? 11.632 18.990 9.898 1.00 93.19 410 ILE A N 1
ATOM 3228 C CA . ILE A 1 410 ? 11.049 18.315 11.058 1.00 93.19 410 ILE A CA 1
ATOM 3229 C C . ILE A 1 410 ? 12.165 17.507 11.727 1.00 93.19 410 ILE A C 1
ATOM 3231 O O . ILE A 1 410 ? 12.514 16.426 11.236 1.00 93.19 410 ILE A O 1
ATOM 3235 N N . PRO A 1 411 ? 12.722 18.000 12.847 1.00 93.06 411 PRO A N 1
ATOM 3236 C CA . PRO A 1 411 ? 13.809 17.313 13.525 1.00 93.06 411 PRO A CA 1
ATOM 3237 C C . PRO A 1 411 ? 13.353 15.979 14.121 1.00 93.06 411 PRO A C 1
ATOM 3239 O O . PRO A 1 411 ? 12.176 15.797 14.450 1.00 93.06 411 PRO A O 1
ATOM 3242 N N . TRP A 1 412 ? 14.284 15.033 14.265 1.00 92.31 412 TRP A N 1
ATOM 3243 C CA . TRP A 1 412 ? 13.996 13.662 14.709 1.00 92.31 412 TRP A CA 1
ATOM 3244 C C . TRP A 1 412 ? 13.189 13.595 16.020 1.00 92.31 412 TRP A C 1
ATOM 3246 O O . TRP A 1 412 ? 12.238 12.819 16.137 1.00 92.31 412 TRP A O 1
ATOM 3256 N N . ASP A 1 413 ? 13.509 14.439 17.003 1.00 90.88 413 ASP A N 1
ATOM 3257 C CA . ASP A 1 413 ? 12.836 14.491 18.309 1.00 90.88 413 ASP A CA 1
ATOM 3258 C C . ASP A 1 413 ? 11.325 14.775 18.201 1.00 90.88 413 ASP A C 1
ATOM 3260 O O . ASP A 1 413 ? 10.543 14.270 19.009 1.00 90.88 413 ASP A O 1
ATOM 3264 N N . ARG A 1 414 ? 10.888 15.499 17.162 1.00 91.06 414 ARG A N 1
ATOM 3265 C CA . ARG A 1 414 ? 9.477 15.845 16.928 1.00 91.06 414 ARG A CA 1
ATOM 3266 C C . ARG A 1 414 ? 8.619 14.687 16.439 1.00 91.06 414 ARG A C 1
ATOM 3268 O O . ARG A 1 414 ? 7.401 14.735 16.627 1.00 91.06 414 ARG A O 1
ATOM 3275 N N . TRP A 1 415 ? 9.212 13.683 15.795 1.00 92.44 415 TRP A N 1
ATOM 3276 C CA . TRP A 1 415 ? 8.455 12.596 15.161 1.00 92.44 415 TRP A CA 1
ATOM 3277 C C . TRP A 1 415 ? 8.858 11.194 15.612 1.00 92.44 415 TRP A C 1
ATOM 3279 O O . TRP A 1 415 ? 8.083 10.252 15.436 1.00 92.44 415 TRP A O 1
ATOM 3289 N N . SER A 1 416 ? 10.007 11.061 16.275 1.00 91.06 416 SER A N 1
ATOM 3290 C CA . SER A 1 416 ? 10.515 9.809 16.843 1.00 91.06 416 SER A CA 1
ATOM 3291 C C . SER A 1 416 ? 9.515 9.095 17.754 1.00 91.06 416 SER A C 1
ATOM 3293 O O . SER A 1 416 ? 9.392 7.871 17.684 1.00 91.06 416 SER A O 1
ATOM 3295 N N . ASN A 1 417 ? 8.734 9.839 18.544 1.00 88.38 417 ASN A N 1
ATOM 3296 C CA . ASN A 1 417 ? 7.703 9.303 19.440 1.00 88.38 417 ASN A CA 1
ATOM 3297 C C . ASN A 1 417 ? 6.516 8.645 18.710 1.00 88.38 417 ASN A C 1
ATOM 3299 O O . ASN A 1 417 ? 5.687 7.993 19.345 1.00 88.38 417 ASN A O 1
ATOM 3303 N N . ARG A 1 418 ? 6.429 8.798 17.383 1.00 88.88 418 ARG A N 1
ATOM 3304 C CA . ARG A 1 418 ? 5.446 8.128 16.517 1.00 88.88 418 ARG A CA 1
ATOM 3305 C C . ARG A 1 418 ? 6.044 6.971 15.720 1.00 88.88 418 ARG A C 1
ATOM 3307 O O . ARG A 1 418 ? 5.347 6.370 14.907 1.00 88.88 418 ARG A O 1
ATOM 3314 N N . THR A 1 419 ? 7.320 6.672 15.934 1.00 89.88 419 THR A N 1
ATOM 3315 C CA . THR A 1 419 ? 8.022 5.573 15.274 1.00 89.88 419 THR A CA 1
ATOM 3316 C C . THR A 1 419 ? 8.199 4.390 16.214 1.00 89.88 419 THR A C 1
ATOM 3318 O O . THR A 1 419 ? 8.049 4.489 17.431 1.00 89.88 419 THR A O 1
ATOM 3321 N N . SER A 1 420 ? 8.512 3.236 15.646 1.00 88.00 420 SER A N 1
ATOM 3322 C CA . SER A 1 420 ? 8.902 2.042 16.381 1.00 88.00 420 SER A CA 1
ATOM 3323 C C . SER A 1 420 ? 10.188 1.485 15.803 1.00 88.00 420 SER A C 1
ATOM 3325 O O . SER A 1 420 ? 10.399 1.500 14.594 1.00 88.00 420 SER A O 1
ATOM 3327 N N . TRP A 1 421 ? 11.043 0.985 16.683 1.00 84.62 421 TRP A N 1
ATOM 3328 C CA . TRP A 1 421 ? 12.377 0.524 16.338 1.00 84.62 421 TRP A CA 1
ATOM 3329 C C . TRP A 1 421 ? 12.510 -0.960 16.605 1.00 84.62 421 TRP A C 1
ATOM 3331 O O . TRP A 1 421 ? 12.035 -1.466 17.624 1.00 84.62 421 TRP A O 1
ATOM 3341 N N . THR A 1 422 ? 13.225 -1.646 15.725 1.00 81.38 422 THR A N 1
ATOM 3342 C CA . THR A 1 422 ? 13.705 -2.996 16.007 1.00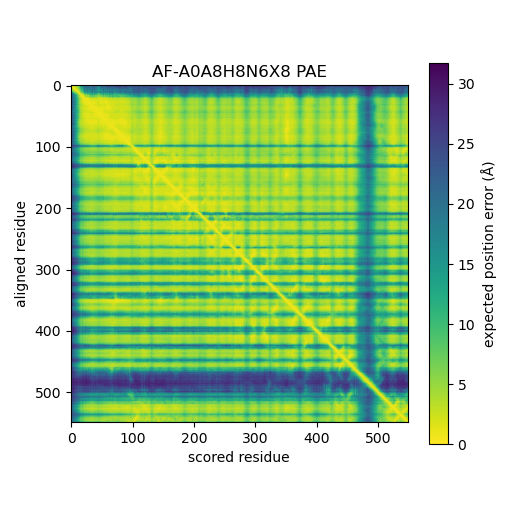 81.38 422 THR A CA 1
ATOM 3343 C C . THR A 1 422 ? 15.222 -2.948 16.091 1.00 81.38 422 THR A C 1
ATOM 3345 O O . THR A 1 422 ? 15.890 -2.712 15.088 1.00 81.38 422 THR A O 1
ATOM 3348 N N . ALA A 1 423 ? 15.743 -3.129 17.308 1.00 63.75 423 ALA A N 1
ATOM 3349 C CA . ALA A 1 423 ? 17.175 -3.109 17.616 1.00 63.75 423 ALA A CA 1
ATOM 3350 C C . ALA A 1 423 ? 17.909 -4.395 17.201 1.00 63.75 423 ALA A C 1
ATOM 3352 O O . ALA A 1 423 ? 19.132 -4.450 17.296 1.00 63.75 423 ALA A O 1
ATOM 3353 N N . ASP A 1 424 ? 17.177 -5.416 16.744 1.00 58.81 424 ASP A N 1
ATOM 3354 C CA . ASP A 1 424 ? 17.740 -6.678 16.276 1.00 58.81 424 ASP A CA 1
ATOM 3355 C C . ASP A 1 424 ? 18.447 -6.445 14.931 1.00 58.81 424 ASP A C 1
ATOM 3357 O O . ASP A 1 424 ? 17.898 -6.713 13.860 1.00 58.81 424 ASP A O 1
ATOM 3361 N N . ALA A 1 425 ? 19.674 -5.929 14.996 1.00 50.31 425 ALA A N 1
ATOM 3362 C CA . ALA A 1 425 ? 20.658 -6.008 13.930 1.00 50.31 425 ALA A CA 1
ATOM 3363 C C . ALA A 1 425 ? 21.067 -7.479 13.774 1.00 50.31 425 ALA A C 1
ATOM 3365 O O . ALA A 1 425 ? 22.155 -7.893 14.167 1.00 50.31 425 ALA A O 1
ATOM 3366 N N . GLU A 1 426 ? 20.162 -8.308 13.256 1.00 57.19 426 GLU A N 1
ATOM 3367 C CA . GLU A 1 426 ? 20.596 -9.579 12.699 1.00 57.19 426 GLU A CA 1
ATOM 3368 C C . GLU A 1 426 ? 21.414 -9.285 11.438 1.00 57.19 426 GLU A C 1
ATOM 3370 O O . GLU A 1 426 ? 21.069 -8.368 10.684 1.00 57.19 426 GLU A O 1
ATOM 3375 N N . PRO A 1 427 ? 22.523 -10.015 11.220 1.00 59.59 427 PRO A N 1
ATOM 3376 C CA . PRO A 1 427 ? 23.395 -9.788 10.077 1.00 59.59 427 PRO A CA 1
ATOM 3377 C C . PRO A 1 427 ? 22.563 -9.755 8.791 1.00 59.59 427 PRO A C 1
ATOM 3379 O O . PRO A 1 427 ? 21.666 -10.581 8.609 1.00 59.59 427 PRO A O 1
ATOM 3382 N N . ALA A 1 428 ? 22.860 -8.774 7.935 1.00 58.31 428 ALA A N 1
ATOM 3383 C CA . ALA A 1 428 ? 22.038 -8.247 6.839 1.00 58.31 428 ALA A CA 1
ATOM 3384 C C . ALA A 1 428 ? 21.637 -9.226 5.701 1.00 58.31 428 ALA A C 1
ATOM 3386 O O . ALA A 1 428 ? 21.355 -8.789 4.591 1.00 58.31 428 ALA A O 1
ATOM 3387 N N . GLY A 1 429 ? 21.589 -10.540 5.933 1.00 64.19 429 GLY A N 1
ATOM 3388 C CA . GLY A 1 429 ? 21.305 -11.555 4.913 1.00 64.19 429 GLY A CA 1
ATOM 3389 C C . GLY A 1 429 ? 20.107 -12.473 5.173 1.00 64.19 429 GLY A C 1
ATOM 3390 O O . GLY A 1 429 ? 19.560 -13.001 4.209 1.00 64.19 429 GLY A O 1
ATOM 3391 N N . ASN A 1 430 ? 19.665 -12.660 6.425 1.00 71.00 430 ASN A N 1
ATOM 3392 C CA . ASN A 1 430 ? 18.779 -13.794 6.761 1.00 71.00 430 ASN A CA 1
ATOM 3393 C C . ASN A 1 430 ? 17.372 -13.431 7.232 1.00 71.00 430 ASN A C 1
ATOM 3395 O O . ASN A 1 430 ? 16.567 -14.328 7.496 1.00 71.00 430 ASN A O 1
ATOM 3399 N N . SER A 1 431 ? 17.061 -12.140 7.354 1.00 78.56 431 SER A N 1
ATOM 3400 C CA . SER A 1 431 ? 15.713 -11.706 7.699 1.00 78.56 431 SER A CA 1
ATOM 3401 C C . SER A 1 431 ? 15.000 -11.112 6.491 1.00 78.56 431 SER A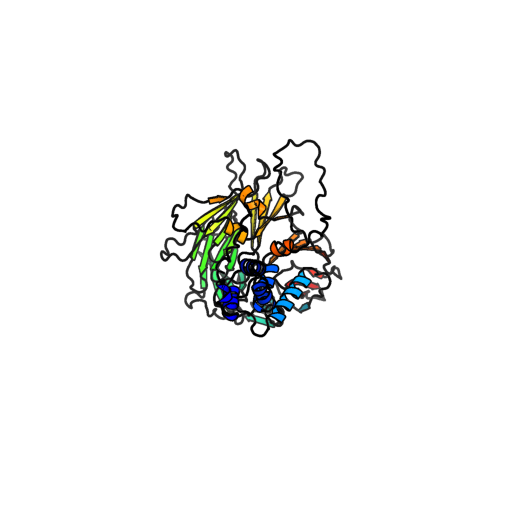 C 1
ATOM 3403 O O . SER A 1 431 ? 15.551 -10.322 5.726 1.00 78.56 431 SER A O 1
ATOM 3405 N N . CYS A 1 432 ? 13.752 -11.520 6.298 1.00 83.88 432 CYS A N 1
ATOM 3406 C CA . CYS A 1 432 ? 12.860 -10.951 5.304 1.00 83.88 432 CYS A CA 1
ATOM 3407 C C . CYS A 1 432 ? 11.699 -10.291 6.036 1.00 83.88 432 CYS A C 1
ATOM 3409 O O . CYS A 1 432 ? 11.038 -10.938 6.845 1.00 83.88 432 CYS A O 1
ATOM 3411 N N . VAL A 1 433 ? 11.428 -9.022 5.737 1.00 88.00 433 VAL A N 1
ATOM 3412 C CA . VAL A 1 433 ? 10.255 -8.325 6.267 1.00 88.00 433 VAL A CA 1
ATOM 3413 C C . VAL A 1 433 ? 9.228 -8.142 5.160 1.00 88.00 433 VAL A C 1
ATOM 3415 O O . VAL A 1 433 ? 9.551 -7.777 4.024 1.00 88.00 433 VAL A O 1
ATOM 3418 N N . ARG A 1 434 ? 7.972 -8.417 5.495 1.00 90.19 434 ARG A N 1
ATOM 3419 C CA . ARG A 1 434 ? 6.799 -8.125 4.671 1.00 90.19 434 ARG A CA 1
ATOM 3420 C C . ARG A 1 434 ? 5.830 -7.294 5.476 1.00 90.19 434 ARG A C 1
ATOM 3422 O O . ARG A 1 434 ? 5.767 -7.450 6.689 1.00 90.19 434 ARG A O 1
ATOM 3429 N N . MET A 1 435 ? 5.097 -6.410 4.818 1.00 91.81 435 MET A N 1
ATOM 3430 C CA . MET A 1 435 ? 4.151 -5.540 5.500 1.00 91.81 435 MET A CA 1
ATOM 3431 C C . MET A 1 435 ? 2.808 -5.554 4.796 1.00 91.81 435 MET A C 1
ATOM 3433 O O . MET A 1 435 ? 2.770 -5.585 3.570 1.00 91.81 435 MET A O 1
ATOM 3437 N N . SER A 1 436 ? 1.746 -5.472 5.589 1.00 90.00 436 SER A N 1
ATOM 3438 C CA . SER A 1 436 ? 0.377 -5.216 5.147 1.00 90.00 436 SER A CA 1
ATOM 3439 C C . SER A 1 436 ? -0.276 -4.288 6.157 1.00 90.00 436 SER A C 1
ATOM 3441 O O . SER A 1 436 ? -0.269 -4.580 7.356 1.00 90.00 436 SER A O 1
ATOM 3443 N N . GLY A 1 437 ? -0.749 -3.132 5.689 1.00 88.94 437 GLY A N 1
ATOM 3444 C CA . GLY A 1 437 ? -1.218 -2.034 6.534 1.00 88.94 437 GLY A CA 1
ATOM 3445 C C . GLY A 1 437 ? -0.312 -1.748 7.727 1.00 88.94 437 GLY A C 1
ATOM 3446 O O . GLY A 1 437 ? 0.822 -1.309 7.544 1.00 88.94 437 GLY A O 1
ATOM 3447 N N . TRP A 1 438 ? -0.808 -2.014 8.941 1.00 88.06 438 TRP A N 1
ATOM 3448 C CA . TRP A 1 438 ? -0.100 -1.814 10.216 1.00 88.06 438 TRP A CA 1
ATOM 3449 C C . TRP A 1 438 ? 0.609 -3.055 10.768 1.00 88.06 438 TRP A C 1
ATOM 3451 O O . TRP A 1 438 ? 0.978 -3.078 11.948 1.00 88.06 438 TRP A O 1
ATOM 3461 N N . ARG A 1 439 ? 0.773 -4.109 9.973 1.00 88.19 439 ARG A N 1
ATOM 3462 C CA . ARG A 1 439 ? 1.486 -5.320 10.382 1.00 88.19 439 ARG A CA 1
ATOM 3463 C C . ARG A 1 439 ? 2.797 -5.436 9.624 1.00 88.19 439 ARG A C 1
ATOM 3465 O O . ARG A 1 439 ? 2.851 -5.181 8.423 1.00 88.19 439 ARG A O 1
ATOM 3472 N N . ALA A 1 440 ? 3.839 -5.869 10.325 1.00 89.38 440 ALA A N 1
ATOM 3473 C CA . ALA A 1 440 ? 5.074 -6.329 9.710 1.00 89.38 440 ALA A CA 1
ATOM 3474 C C . ALA A 1 440 ? 5.329 -7.776 10.123 1.00 89.38 440 ALA A C 1
ATOM 3476 O O . ALA A 1 440 ? 5.379 -8.094 11.306 1.00 89.38 440 ALA A O 1
ATOM 3477 N N . VAL A 1 441 ? 5.507 -8.657 9.152 1.00 86.88 441 VAL A N 1
ATOM 3478 C CA . VAL A 1 441 ? 5.915 -10.039 9.373 1.00 86.88 441 VAL A CA 1
ATOM 3479 C C . VAL A 1 441 ? 7.408 -10.124 9.115 1.00 86.88 441 VAL A C 1
ATOM 3481 O O . VAL A 1 441 ? 7.868 -9.906 7.995 1.00 86.88 441 VAL A O 1
ATOM 3484 N N . ILE A 1 442 ? 8.162 -10.414 10.168 1.00 86.44 442 ILE A N 1
ATOM 3485 C CA . ILE A 1 442 ? 9.601 -10.643 10.137 1.00 86.44 442 ILE A CA 1
ATOM 3486 C C . ILE A 1 442 ? 9.826 -12.145 10.098 1.00 86.44 442 ILE A C 1
ATOM 3488 O O . ILE A 1 442 ? 9.471 -12.858 11.032 1.00 86.44 442 ILE A O 1
ATOM 3492 N N . ILE A 1 443 ? 10.455 -12.625 9.039 1.00 80.88 443 ILE A N 1
ATOM 3493 C CA . ILE A 1 443 ? 10.851 -14.020 8.905 1.00 80.88 443 ILE A CA 1
ATOM 3494 C C . ILE A 1 443 ? 12.348 -14.094 9.098 1.00 80.88 443 ILE A C 1
ATOM 3496 O O . ILE A 1 443 ? 13.094 -13.505 8.322 1.00 80.88 443 ILE A O 1
ATOM 3500 N N . LYS A 1 444 ? 12.770 -14.811 10.134 1.00 81.75 444 LYS A N 1
ATOM 3501 C CA . LYS A 1 444 ? 14.169 -15.099 10.426 1.00 81.75 444 LYS A CA 1
ATOM 3502 C C . LYS A 1 444 ? 14.480 -16.496 9.913 1.00 81.75 444 LYS A C 1
ATOM 3504 O O . LYS A 1 444 ? 13.981 -17.484 10.458 1.00 81.75 444 LYS A O 1
ATOM 3509 N N . GLN A 1 445 ? 15.276 -16.576 8.855 1.00 73.00 445 GLN A N 1
ATOM 3510 C CA . GLN A 1 445 ? 15.768 -17.845 8.344 1.00 73.00 445 GLN A CA 1
ATOM 3511 C C . GLN A 1 445 ? 16.998 -18.248 9.161 1.00 73.00 445 GLN A C 1
ATOM 3513 O O . GLN A 1 445 ? 17.992 -17.525 9.208 1.00 73.00 445 GLN A O 1
ATOM 3518 N N . SER A 1 446 ? 16.944 -19.393 9.842 1.00 70.31 446 SER A N 1
ATOM 3519 C CA . SER A 1 446 ? 18.150 -19.951 10.455 1.00 70.31 446 SER A CA 1
ATOM 3520 C C . SER A 1 446 ? 19.133 -20.341 9.352 1.00 70.31 446 SER A C 1
ATOM 3522 O O . SER A 1 446 ? 18.713 -20.930 8.358 1.00 70.31 446 SER A O 1
ATOM 3524 N N . LEU A 1 447 ? 20.428 -20.066 9.531 1.00 63.81 447 LEU A N 1
ATOM 3525 C CA . LEU A 1 447 ? 21.492 -20.615 8.681 1.00 63.81 447 LEU A CA 1
ATOM 3526 C C . LEU A 1 447 ? 21.494 -22.152 8.823 1.00 63.81 447 LEU A C 1
ATOM 3528 O O . LEU A 1 447 ? 22.152 -22.691 9.706 1.00 63.81 447 LEU A O 1
ATOM 3532 N N . GLY A 1 448 ? 20.688 -22.854 8.019 1.00 67.81 448 GLY A N 1
ATOM 3533 C CA . GLY A 1 448 ? 20.515 -24.311 8.053 1.00 67.81 448 GLY A CA 1
ATOM 3534 C C . GLY A 1 448 ? 19.110 -24.772 7.640 1.00 67.81 448 GLY A C 1
ATOM 3535 O O . GLY A 1 448 ? 18.229 -23.955 7.393 1.00 67.81 448 GLY A O 1
ATOM 3536 N N . VAL A 1 449 ? 18.880 -26.093 7.615 1.00 62.12 449 VAL A N 1
ATOM 3537 C CA . VAL A 1 449 ? 17.591 -26.766 7.287 1.00 62.12 449 VAL A CA 1
ATOM 3538 C C . VAL A 1 449 ? 16.533 -26.583 8.404 1.00 62.12 449 VAL A C 1
ATOM 3540 O O . VAL A 1 449 ? 15.622 -27.386 8.577 1.00 62.12 449 VAL A O 1
ATOM 3543 N N . GLY A 1 450 ? 16.680 -25.547 9.232 1.00 62.00 450 GLY A N 1
ATOM 3544 C CA . GLY A 1 450 ? 15.809 -25.283 10.369 1.00 62.00 450 GLY A CA 1
ATOM 3545 C C . GLY A 1 450 ? 14.523 -24.549 9.974 1.00 62.00 450 GLY A C 1
ATOM 3546 O O . GLY A 1 450 ? 14.481 -23.875 8.941 1.00 62.00 450 GLY A O 1
ATOM 3547 N N . PRO A 1 451 ? 13.467 -24.650 10.800 1.00 62.38 451 PRO A N 1
ATOM 3548 C CA . PRO A 1 451 ? 12.250 -23.877 10.605 1.00 62.38 451 PRO A CA 1
ATOM 3549 C C . PRO A 1 451 ? 12.579 -22.382 10.641 1.00 62.38 451 PRO A C 1
ATOM 3551 O O . PRO A 1 451 ? 13.281 -21.897 11.531 1.00 62.38 451 PRO A O 1
ATOM 3554 N N . SER A 1 452 ? 12.040 -21.632 9.684 1.00 71.44 452 SER A N 1
ATOM 3555 C CA . SER A 1 452 ? 12.054 -20.174 9.758 1.00 71.44 452 SER A CA 1
ATOM 3556 C C . SER A 1 452 ? 11.227 -19.714 10.960 1.00 71.44 452 SER A C 1
ATOM 3558 O O . SER A 1 452 ? 10.084 -20.145 11.141 1.00 71.44 452 SER A O 1
ATOM 3560 N N . ASN A 1 453 ? 11.784 -18.829 11.781 1.00 79.06 453 ASN A N 1
ATOM 3561 C CA . ASN A 1 453 ? 11.027 -18.196 12.852 1.00 79.06 453 ASN A CA 1
ATOM 3562 C C . ASN A 1 453 ? 10.265 -17.019 12.261 1.00 79.06 453 ASN A C 1
ATOM 3564 O O . ASN A 1 453 ? 10.864 -16.041 11.813 1.00 79.06 453 ASN A O 1
ATOM 3568 N N . LEU A 1 454 ? 8.943 -17.111 12.263 1.00 79.25 454 LEU A N 1
ATOM 3569 C CA . LEU A 1 454 ? 8.083 -16.025 11.830 1.00 79.25 454 LEU A CA 1
ATOM 3570 C C . LEU A 1 454 ? 7.639 -15.227 13.047 1.00 79.25 454 LEU A C 1
ATOM 3572 O O . LEU A 1 454 ? 7.054 -15.796 13.957 1.00 79.25 454 LEU A O 1
ATOM 3576 N N . SER A 1 455 ? 7.911 -13.928 13.044 1.00 83.00 455 SER A N 1
ATOM 3577 C CA . SER A 1 455 ? 7.507 -12.964 14.062 1.00 83.00 455 SER A CA 1
ATOM 3578 C C . SER A 1 455 ? 6.574 -11.940 13.435 1.00 83.00 455 SER A C 1
ATOM 3580 O O . SER A 1 455 ? 6.970 -11.210 12.532 1.00 83.00 455 SER A O 1
ATOM 3582 N N . ILE A 1 456 ? 5.345 -11.848 13.928 1.00 83.12 456 ILE A N 1
ATOM 3583 C CA . ILE A 1 456 ? 4.400 -10.804 13.514 1.00 83.12 456 ILE A CA 1
ATOM 3584 C C . ILE A 1 456 ? 4.554 -9.623 14.473 1.00 83.12 456 ILE A C 1
ATOM 3586 O O . ILE A 1 456 ? 4.529 -9.811 15.684 1.00 83.12 456 ILE A O 1
ATOM 3590 N N . LEU A 1 457 ? 4.715 -8.417 13.942 1.00 86.00 457 LEU A N 1
ATOM 3591 C CA . LEU A 1 457 ? 4.671 -7.153 14.668 1.00 86.00 457 LEU A CA 1
ATOM 3592 C C . LEU A 1 457 ? 3.394 -6.411 14.277 1.00 86.00 457 LEU A C 1
ATOM 3594 O O . LEU A 1 457 ? 3.110 -6.252 13.091 1.00 86.00 457 LEU A O 1
ATOM 3598 N N . GLU A 1 458 ? 2.637 -5.936 15.264 1.00 85.56 458 GLU A N 1
ATOM 3599 C CA . GLU A 1 458 ? 1.416 -5.160 15.046 1.00 85.56 458 GLU A CA 1
ATOM 3600 C C . GLU A 1 458 ? 1.572 -3.751 15.622 1.00 85.56 458 GLU A C 1
ATOM 3602 O O . GLU A 1 458 ? 1.801 -3.576 16.817 1.00 85.56 458 GLU A O 1
ATOM 3607 N N . PHE A 1 459 ? 1.421 -2.743 14.762 1.00 84.19 459 PHE A N 1
ATOM 3608 C CA . PHE A 1 459 ? 1.670 -1.335 15.083 1.00 84.19 459 PHE A CA 1
ATOM 3609 C C . PHE A 1 459 ? 0.380 -0.519 15.272 1.00 84.19 459 PHE A C 1
ATOM 3611 O O . PHE A 1 459 ? 0.428 0.696 15.461 1.00 84.19 459 PHE A O 1
ATOM 3618 N N . CYS A 1 460 ? -0.793 -1.162 15.259 1.00 81.12 460 CYS A N 1
ATOM 3619 C CA . CYS A 1 460 ? -2.061 -0.482 15.510 1.00 81.12 460 CYS A CA 1
ATOM 3620 C C . CYS A 1 460 ? -2.180 -0.070 16.989 1.00 81.12 460 CYS A C 1
ATOM 3622 O O . CYS A 1 460 ? -2.527 -0.875 17.859 1.00 81.12 460 CYS A O 1
ATOM 3624 N N . GLN A 1 461 ? -1.938 1.212 17.284 1.00 70.50 461 GLN A N 1
ATOM 3625 C CA . GLN A 1 461 ? -1.975 1.747 18.652 1.00 70.50 461 GLN A CA 1
ATOM 3626 C C . GLN A 1 461 ? -3.324 1.523 19.354 1.00 70.50 461 GLN A C 1
ATOM 3628 O O . GLN A 1 461 ? -3.353 1.204 20.544 1.00 70.50 461 GLN A O 1
ATOM 3633 N N . LYS A 1 462 ? -4.443 1.621 18.621 1.00 72.06 462 LYS A N 1
ATOM 3634 C CA . LYS A 1 462 ? -5.791 1.399 19.176 1.00 72.06 462 LYS A CA 1
ATOM 3635 C C . LYS A 1 462 ? -5.966 -0.021 19.719 1.00 72.06 462 LYS A C 1
ATOM 3637 O O . LYS A 1 462 ? -6.539 -0.206 20.792 1.00 72.06 462 LYS A O 1
ATOM 3642 N N . ARG A 1 463 ? -5.391 -1.019 19.039 1.00 60.91 463 ARG A N 1
ATOM 3643 C CA . ARG A 1 463 ? -5.423 -2.421 19.481 1.00 60.91 463 ARG A CA 1
ATOM 3644 C C . ARG A 1 463 ? -4.553 -2.652 20.709 1.00 60.91 463 ARG A C 1
ATOM 3646 O O . ARG A 1 463 ? -4.958 -3.397 21.601 1.00 60.91 463 ARG A O 1
ATOM 3653 N N . LEU A 1 464 ? -3.398 -1.994 20.783 1.00 57.97 464 LEU A N 1
ATOM 3654 C CA . LEU A 1 464 ? -2.475 -2.121 21.913 1.00 57.97 464 LEU A CA 1
ATOM 3655 C C . LEU A 1 464 ? -3.055 -1.520 23.198 1.00 57.97 464 LEU A C 1
ATOM 3657 O O . LEU A 1 464 ? -2.941 -2.138 24.253 1.00 57.97 464 LEU A O 1
ATOM 3661 N N . GLY A 1 465 ? -3.736 -0.372 23.104 1.00 54.34 465 GLY A N 1
ATOM 3662 C CA . GLY A 1 465 ? -4.367 0.299 24.249 1.00 54.34 465 GLY A CA 1
ATOM 3663 C C . GLY A 1 465 ? -5.549 -0.463 24.865 1.00 54.34 465 GLY A C 1
ATOM 3664 O O . GLY A 1 465 ? -5.849 -0.271 26.039 1.00 54.34 465 GLY A O 1
ATOM 3665 N N . SER A 1 466 ? -6.189 -1.371 24.114 1.00 49.75 466 SER A N 1
ATOM 3666 C CA . SER A 1 466 ? -7.258 -2.241 24.638 1.00 49.75 466 SER A CA 1
ATOM 3667 C C . SER A 1 466 ? -6.759 -3.324 25.607 1.00 49.75 466 SER A C 1
ATOM 3669 O O . SER A 1 466 ? -7.562 -3.990 26.263 1.00 49.75 466 SER A O 1
ATOM 3671 N N . ARG A 1 467 ? -5.436 -3.500 25.739 1.00 50.72 467 ARG A N 1
ATOM 3672 C CA . ARG A 1 467 ? -4.856 -4.347 26.781 1.00 50.72 467 ARG A CA 1
ATOM 3673 C C . ARG A 1 467 ? -5.045 -3.661 28.128 1.00 50.72 467 ARG A C 1
ATOM 3675 O O . ARG A 1 467 ? -4.281 -2.773 28.494 1.00 50.72 467 ARG A O 1
ATOM 3682 N N . GLY A 1 468 ? -6.039 -4.126 28.885 1.00 41.47 468 GLY A N 1
ATOM 3683 C CA . GLY A 1 468 ? -6.051 -3.947 30.334 1.00 41.47 468 GLY A CA 1
ATOM 3684 C C . GLY A 1 468 ? -4.655 -4.249 30.883 1.00 41.47 468 GLY A C 1
ATOM 3685 O O . GLY A 1 468 ? -3.980 -5.161 30.405 1.00 41.47 468 GLY A O 1
ATOM 3686 N N . THR A 1 469 ? -4.214 -3.439 31.835 1.00 36.16 469 THR A N 1
ATOM 3687 C CA . THR A 1 469 ? -2.861 -3.264 32.398 1.00 36.16 469 THR A CA 1
ATOM 3688 C C . THR A 1 469 ? -2.155 -4.519 32.963 1.00 36.16 469 THR A C 1
ATOM 3690 O O . THR A 1 469 ? -1.203 -4.394 33.725 1.00 36.16 469 THR A O 1
ATOM 3693 N N . GLY A 1 470 ? -2.571 -5.735 32.602 1.00 33.91 470 GLY A N 1
ATOM 3694 C CA . GLY A 1 470 ? -2.098 -7.006 33.156 1.00 33.91 470 GLY A CA 1
ATOM 3695 C C . GLY A 1 470 ? -1.116 -7.817 32.301 1.00 33.91 470 GLY A C 1
ATOM 3696 O O . GLY A 1 470 ? -0.697 -8.884 32.746 1.00 33.91 470 GLY A O 1
ATOM 3697 N N . VAL A 1 471 ? -0.713 -7.377 31.100 1.00 34.28 471 VAL A N 1
ATOM 3698 C CA . VAL A 1 471 ? 0.322 -8.110 30.342 1.00 34.28 471 VAL A CA 1
ATOM 3699 C C . VAL A 1 471 ? 1.707 -7.715 30.855 1.00 34.28 471 VAL A C 1
ATOM 3701 O O . VAL A 1 471 ? 2.262 -6.689 30.471 1.00 34.28 471 VAL A O 1
ATOM 3704 N N . SER A 1 472 ? 2.254 -8.553 31.738 1.00 31.91 472 SER A N 1
ATOM 3705 C CA . SER A 1 472 ? 3.636 -8.488 32.222 1.00 31.91 472 SER A CA 1
ATOM 3706 C C . SER A 1 472 ? 4.619 -8.425 31.047 1.00 31.91 472 SER A C 1
ATOM 3708 O O . SER A 1 472 ? 4.706 -9.349 30.234 1.00 31.91 472 SER A O 1
ATOM 3710 N N . SER A 1 473 ? 5.371 -7.327 30.954 1.00 33.66 473 SER A N 1
ATOM 3711 C CA . SER A 1 473 ? 6.467 -7.163 30.004 1.00 33.66 473 SER A CA 1
ATOM 3712 C C . SER A 1 473 ? 7.644 -8.060 30.404 1.00 33.66 473 SER A C 1
ATOM 3714 O O . SER A 1 473 ? 8.583 -7.613 31.055 1.00 33.66 473 SER A O 1
ATOM 3716 N N . ARG A 1 474 ? 7.639 -9.335 30.009 1.00 29.05 474 ARG A N 1
ATOM 3717 C CA . ARG A 1 474 ? 8.804 -10.223 30.215 1.00 29.05 474 ARG A CA 1
ATOM 3718 C C . ARG A 1 474 ? 9.964 -9.998 29.230 1.00 29.05 474 ARG A C 1
ATOM 3720 O O . ARG A 1 474 ? 10.916 -10.760 29.241 1.00 29.05 474 ARG A O 1
ATOM 3727 N N . TYR A 1 475 ? 9.914 -8.935 28.427 1.00 32.41 475 TYR A N 1
ATOM 3728 C CA . TYR A 1 475 ? 11.019 -8.495 27.561 1.00 32.41 475 TYR A CA 1
ATOM 3729 C C . TYR A 1 475 ? 11.270 -6.980 27.632 1.00 32.41 475 TYR A C 1
ATOM 3731 O O . TYR A 1 475 ? 11.809 -6.391 26.697 1.00 32.41 475 TYR A O 1
ATOM 3739 N N . ALA A 1 476 ? 10.880 -6.333 28.734 1.00 28.94 476 ALA A N 1
ATOM 3740 C CA . ALA A 1 476 ? 11.428 -5.023 29.060 1.00 28.94 476 ALA A CA 1
ATOM 3741 C C . ALA A 1 476 ? 12.785 -5.244 29.739 1.00 28.94 476 ALA A C 1
ATOM 3743 O O . ALA A 1 476 ? 12.839 -5.846 30.810 1.00 28.94 476 ALA A O 1
ATOM 3744 N N . SER A 1 477 ? 13.849 -4.754 29.097 1.00 28.14 477 SER A N 1
ATOM 3745 C CA . SER A 1 477 ? 15.219 -4.653 29.623 1.00 28.14 477 SER A CA 1
ATOM 3746 C C . SER A 1 477 ? 15.870 -5.979 30.037 1.00 28.14 477 SER A C 1
ATOM 3748 O O . SER A 1 477 ? 15.908 -6.339 31.207 1.00 28.14 477 SER A O 1
ATOM 3750 N N . GLN A 1 478 ? 16.496 -6.657 29.072 1.00 23.86 478 GLN A N 1
ATOM 3751 C CA . GLN A 1 478 ? 17.828 -7.181 29.355 1.00 23.86 478 GLN A CA 1
ATOM 3752 C C . GLN A 1 478 ? 18.755 -5.973 29.182 1.00 23.86 478 GLN A C 1
ATOM 3754 O O . GLN A 1 478 ? 19.018 -5.549 28.057 1.00 23.86 478 GLN A O 1
ATOM 3759 N N . GLU A 1 479 ? 19.106 -5.321 30.293 1.00 25.22 479 GLU A N 1
ATOM 3760 C CA . GLU A 1 479 ? 20.206 -4.360 30.309 1.00 25.22 479 GLU A CA 1
ATOM 3761 C C . GLU A 1 479 ? 21.437 -5.099 29.780 1.00 25.22 479 GLU A C 1
ATOM 3763 O O . GLU A 1 479 ? 21.894 -6.081 30.362 1.00 25.22 479 GLU A O 1
ATOM 3768 N N . VAL A 1 480 ? 21.924 -4.679 28.616 1.00 23.98 480 VAL A N 1
ATOM 3769 C CA . VAL A 1 480 ? 23.297 -4.972 28.232 1.00 23.98 480 VAL A CA 1
ATOM 3770 C C . VAL A 1 480 ? 24.136 -4.111 29.164 1.00 23.98 480 VAL A C 1
ATOM 3772 O O . VAL A 1 480 ? 24.114 -2.887 29.037 1.00 23.98 480 VAL A O 1
ATOM 3775 N N . ASP A 1 481 ? 24.809 -4.744 30.124 1.00 22.66 481 ASP A N 1
ATOM 3776 C CA . ASP A 1 481 ? 25.874 -4.123 30.909 1.00 22.66 481 ASP A CA 1
ATOM 3777 C C . ASP A 1 481 ? 26.938 -3.631 29.916 1.00 22.66 481 ASP A C 1
ATOM 3779 O O . ASP A 1 481 ? 27.772 -4.392 29.422 1.00 22.66 481 ASP A O 1
ATOM 3783 N N . MET A 1 482 ? 26.844 -2.358 29.535 1.00 25.95 482 MET A N 1
ATOM 3784 C CA . MET A 1 482 ? 27.903 -1.670 28.816 1.00 25.95 482 MET A CA 1
ATOM 3785 C C . MET A 1 482 ? 28.937 -1.234 29.848 1.00 25.95 482 MET A C 1
ATOM 3787 O O . MET A 1 482 ? 28.607 -0.587 30.842 1.00 25.95 482 MET A O 1
ATOM 3791 N N . SER A 1 483 ? 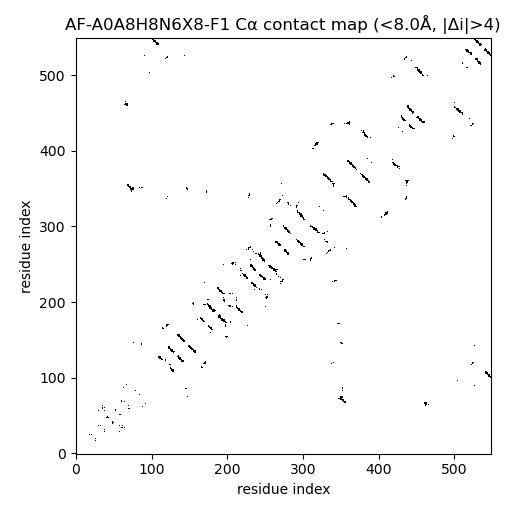30.183 -1.638 29.611 1.00 26.75 483 SER A N 1
ATOM 3792 C CA . SER A 1 483 ? 31.342 -1.397 30.466 1.00 26.75 483 SER A CA 1
ATOM 3793 C C . SER A 1 483 ? 31.418 0.058 30.965 1.00 26.75 483 SER A C 1
ATOM 3795 O O . SER A 1 483 ? 31.113 0.983 30.208 1.00 26.75 483 SER A O 1
ATOM 3797 N N . PRO A 1 484 ? 31.875 0.305 32.208 1.00 26.00 484 PRO A N 1
ATOM 3798 C CA . PRO A 1 484 ? 31.969 1.652 32.753 1.00 26.00 484 PRO A CA 1
ATOM 3799 C C . PRO A 1 484 ? 33.122 2.398 32.070 1.00 26.00 484 PRO A C 1
ATOM 3801 O O . PRO A 1 484 ? 34.284 2.215 32.426 1.00 26.00 484 PRO A O 1
ATOM 3804 N N . GLY A 1 485 ? 32.801 3.220 31.070 1.00 28.88 485 GLY A N 1
ATOM 3805 C CA . GLY A 1 485 ? 33.796 4.000 30.327 1.00 28.88 485 GLY A CA 1
ATOM 3806 C C . GLY A 1 485 ? 33.257 5.170 29.503 1.00 28.88 485 GLY A C 1
ATOM 3807 O O . GLY A 1 485 ? 33.992 6.136 29.316 1.00 28.88 485 GLY A O 1
ATOM 3808 N N . ASP A 1 486 ? 31.986 5.159 29.088 1.00 26.48 486 ASP A N 1
ATOM 3809 C CA . ASP A 1 486 ? 31.462 6.205 28.203 1.00 26.48 486 ASP A CA 1
ATOM 3810 C C . ASP A 1 486 ? 30.728 7.324 28.957 1.00 26.48 486 ASP A C 1
ATOM 3812 O O . ASP A 1 486 ? 29.815 7.116 29.762 1.00 26.48 486 ASP A O 1
ATOM 3816 N N . GLN A 1 487 ? 31.184 8.550 28.702 1.00 26.94 487 GLN A N 1
ATOM 3817 C CA . GLN A 1 487 ? 30.708 9.783 29.313 1.00 26.94 487 GLN A CA 1
ATOM 3818 C C . GLN A 1 487 ? 29.228 10.060 29.006 1.00 26.94 487 GLN A C 1
ATOM 3820 O O . GLN A 1 487 ? 28.732 9.868 27.899 1.00 26.94 487 GLN A O 1
ATOM 3825 N N . LYS A 1 488 ? 28.535 10.572 30.031 1.00 29.05 488 LYS A N 1
ATOM 3826 C CA . LYS A 1 488 ? 27.122 10.972 30.043 1.00 29.05 488 LYS A CA 1
ATOM 3827 C C . LYS A 1 488 ? 26.780 11.940 28.902 1.00 29.05 488 LYS A C 1
ATOM 3829 O O . LYS A 1 488 ? 26.989 13.143 29.032 1.00 29.05 488 LYS A O 1
ATOM 3834 N N . ILE A 1 489 ? 26.137 11.430 27.856 1.00 26.33 489 ILE A N 1
ATOM 3835 C CA . ILE A 1 489 ? 25.279 12.227 26.972 1.00 26.33 489 ILE A CA 1
ATOM 3836 C C . ILE A 1 489 ? 23.863 12.215 27.562 1.00 26.33 489 ILE A C 1
ATOM 3838 O O . ILE A 1 489 ? 23.403 11.211 28.107 1.00 26.33 489 ILE A O 1
ATOM 3842 N N . ASN A 1 490 ? 23.220 13.380 27.533 1.00 25.62 490 ASN A N 1
ATOM 3843 C CA . ASN A 1 490 ? 21.991 13.731 28.239 1.00 25.62 490 ASN A CA 1
ATOM 3844 C C . ASN A 1 490 ? 20.938 12.616 28.309 1.00 25.62 490 ASN A C 1
ATOM 3846 O O . ASN A 1 490 ? 20.339 12.205 27.317 1.00 25.62 490 ASN A O 1
ATOM 3850 N N . LYS A 1 491 ? 20.652 12.208 29.547 1.00 27.09 491 LYS A N 1
ATOM 3851 C CA . LYS A 1 491 ? 19.493 11.409 29.927 1.00 27.09 491 LYS A CA 1
ATOM 3852 C C . LYS A 1 491 ? 18.245 12.274 29.709 1.00 27.09 491 LYS A C 1
ATOM 3854 O O . LYS A 1 491 ? 17.850 13.015 30.604 1.00 27.09 491 LYS A O 1
ATOM 3859 N N . VAL A 1 492 ? 17.640 12.207 28.522 1.00 27.69 492 VAL A N 1
ATOM 3860 C CA . VAL A 1 492 ? 16.275 12.709 28.305 1.00 27.69 492 VAL A CA 1
ATOM 3861 C C . VAL A 1 492 ? 15.344 11.792 29.094 1.00 27.69 492 VAL A C 1
ATOM 3863 O O . VAL A 1 492 ? 14.944 10.718 28.651 1.00 27.69 492 VAL A O 1
ATOM 3866 N N . SER A 1 493 ? 15.090 12.169 30.344 1.00 31.67 493 SER A N 1
ATOM 3867 C CA . SER A 1 493 ? 14.065 11.557 31.174 1.00 31.67 493 SER A CA 1
ATOM 3868 C C . SER A 1 493 ? 12.695 12.005 30.674 1.00 31.67 493 SER A C 1
ATOM 3870 O O . SER A 1 493 ? 12.408 13.199 30.707 1.00 31.67 493 SER A O 1
ATOM 3872 N N . GLY A 1 494 ? 11.845 11.055 30.285 1.00 33.12 494 GLY A N 1
ATOM 3873 C CA . GLY A 1 494 ? 10.406 11.288 30.129 1.00 33.12 494 GLY A CA 1
ATOM 3874 C C . GLY A 1 494 ? 9.854 10.975 28.743 1.00 33.12 494 GLY A C 1
ATOM 3875 O O . GLY A 1 494 ? 9.530 11.879 27.994 1.00 33.12 494 GLY A O 1
ATOM 3876 N N . ASP A 1 495 ? 9.780 9.698 28.377 1.00 32.41 495 ASP A N 1
ATOM 3877 C CA . ASP A 1 495 ? 8.511 8.971 28.247 1.00 32.41 495 ASP A CA 1
ATOM 3878 C C . ASP A 1 495 ? 8.792 7.554 27.738 1.00 32.41 495 ASP A C 1
ATOM 3880 O O . ASP A 1 495 ? 9.694 7.302 26.940 1.00 32.41 495 ASP A O 1
ATOM 3884 N N . LYS A 1 496 ? 8.066 6.583 28.291 1.00 39.88 496 LYS A N 1
ATOM 3885 C CA . LYS A 1 496 ? 8.279 5.157 28.032 1.00 39.88 496 LYS A CA 1
ATOM 3886 C C . LYS A 1 496 ? 8.021 4.849 26.555 1.00 39.88 496 LYS A C 1
ATOM 3888 O O . LYS A 1 496 ? 6.883 4.921 26.100 1.00 39.88 496 LYS A O 1
ATOM 3893 N N . PHE A 1 497 ? 9.062 4.423 25.841 1.00 39.84 497 PHE A N 1
ATOM 3894 C CA . PHE A 1 497 ? 8.951 3.790 24.529 1.00 39.84 497 PHE A CA 1
ATOM 3895 C C . PHE A 1 497 ? 8.057 2.549 24.637 1.00 39.84 497 PHE A C 1
ATOM 3897 O O . PHE A 1 497 ? 8.464 1.514 25.166 1.00 39.84 497 PHE A O 1
ATOM 3904 N N . VAL A 1 498 ? 6.821 2.635 24.148 1.00 41.03 498 VAL A N 1
ATOM 3905 C CA . VAL A 1 498 ? 5.947 1.464 24.029 1.00 41.03 498 VAL A CA 1
ATOM 3906 C C . VAL A 1 498 ? 6.346 0.734 22.752 1.00 41.03 498 VAL A C 1
ATOM 3908 O O . VAL A 1 498 ? 5.759 0.943 21.694 1.00 41.03 498 VAL A O 1
ATOM 3911 N N . SER A 1 499 ? 7.372 -0.121 22.825 1.00 43.88 499 SER A N 1
ATOM 3912 C CA . SER A 1 499 ? 7.615 -1.075 21.742 1.00 43.88 499 SER A CA 1
ATOM 3913 C C . SER A 1 499 ? 6.433 -2.044 21.709 1.00 43.88 499 SER A C 1
ATOM 3915 O O . SER A 1 499 ? 6.235 -2.829 22.642 1.00 43.88 499 SER A O 1
ATOM 3917 N N . ALA A 1 500 ? 5.627 -1.984 20.657 1.00 43.25 500 ALA A N 1
ATOM 3918 C CA . ALA A 1 500 ? 4.574 -2.950 20.402 1.00 43.25 500 ALA A CA 1
ATOM 3919 C C . ALA A 1 500 ? 5.207 -4.314 20.091 1.00 43.25 500 ALA A C 1
ATOM 3921 O O . ALA A 1 500 ? 5.562 -4.600 18.952 1.00 43.25 500 ALA A O 1
ATOM 3922 N N . LYS A 1 501 ? 5.430 -5.145 21.113 1.00 51.59 501 LYS A N 1
ATOM 3923 C CA . LYS A 1 501 ? 6.139 -6.423 20.957 1.00 51.59 501 LYS A CA 1
ATOM 3924 C C . LYS A 1 501 ? 5.248 -7.599 21.345 1.00 51.59 501 LYS A C 1
ATOM 3926 O O . LYS A 1 501 ? 5.561 -8.365 22.248 1.00 51.59 501 LYS A O 1
ATOM 3931 N N . THR A 1 502 ? 4.107 -7.757 20.679 1.00 48.09 502 THR A N 1
ATOM 3932 C CA . THR A 1 502 ? 3.504 -9.091 20.580 1.00 48.09 502 THR A CA 1
ATOM 3933 C C . THR A 1 502 ? 4.194 -9.830 19.452 1.00 48.09 502 THR A C 1
ATOM 3935 O O . THR A 1 502 ? 3.682 -9.829 18.344 1.00 48.09 502 THR A O 1
ATOM 3938 N N . SER A 1 503 ? 5.364 -10.419 19.715 1.00 48.53 503 SER A N 1
ATOM 3939 C CA . SER A 1 503 ? 5.932 -11.400 18.791 1.00 48.53 503 SER A CA 1
ATOM 3940 C C . SER A 1 503 ? 5.280 -12.748 19.062 1.00 48.53 503 SER A C 1
ATOM 3942 O O . SER A 1 503 ? 5.438 -13.317 20.143 1.00 48.53 503 SER A O 1
ATOM 3944 N N . TRP A 1 504 ? 4.577 -13.267 18.072 1.00 51.31 504 TRP A N 1
ATOM 3945 C CA . TRP A 1 504 ? 4.192 -14.669 18.034 1.00 51.31 504 TRP A CA 1
ATOM 3946 C C . TRP A 1 504 ? 5.195 -15.376 17.152 1.00 51.31 504 TRP A C 1
ATOM 3948 O O . TRP A 1 504 ? 5.421 -14.918 16.037 1.00 51.31 504 TRP A O 1
ATOM 3958 N N . THR A 1 505 ? 5.785 -16.462 17.640 1.00 52.44 505 THR A N 1
ATOM 3959 C CA . THR A 1 505 ? 6.546 -17.364 16.782 1.00 52.44 505 THR A CA 1
ATOM 3960 C C . THR A 1 505 ? 5.565 -18.360 16.195 1.00 52.44 505 THR A C 1
ATOM 3962 O O . THR A 1 505 ? 5.193 -19.321 16.871 1.00 52.44 505 THR A O 1
ATOM 3965 N N . LEU A 1 506 ? 5.131 -18.145 14.949 1.00 52.09 506 LEU A N 1
ATOM 3966 C CA . LEU A 1 506 ? 4.582 -19.265 14.193 1.00 52.09 506 LEU A CA 1
ATOM 3967 C C . LEU A 1 506 ? 5.774 -20.196 13.974 1.00 52.09 506 LEU A C 1
ATOM 3969 O O . LEU A 1 506 ? 6.730 -19.829 13.284 1.00 52.09 506 LEU A O 1
ATOM 3973 N N . ARG A 1 507 ? 5.771 -21.357 14.638 1.00 50.84 507 ARG A N 1
ATOM 3974 C CA . ARG A 1 507 ? 6.723 -22.412 14.299 1.00 50.84 507 ARG A CA 1
ATOM 3975 C C . ARG A 1 507 ? 6.382 -22.800 12.873 1.00 50.84 507 ARG A C 1
ATOM 3977 O O . ARG A 1 507 ? 5.375 -23.467 12.654 1.00 50.84 507 ARG A O 1
ATOM 3984 N N . SER A 1 508 ? 7.163 -22.305 11.914 1.00 52.38 508 SER A N 1
ATOM 3985 C CA . SER A 1 508 ? 7.033 -22.789 10.550 1.00 52.38 508 SER A CA 1
ATOM 3986 C C . SER A 1 508 ? 7.187 -24.303 10.570 1.00 52.38 508 SER A C 1
ATOM 3988 O O . SER A 1 508 ? 7.873 -24.874 11.427 1.00 52.38 508 SER A O 1
ATOM 3990 N N . VAL A 1 509 ? 6.494 -24.949 9.643 1.00 52.22 509 VAL A N 1
ATOM 3991 C CA . VAL A 1 509 ? 6.688 -26.365 9.387 1.00 52.22 509 VAL A CA 1
ATOM 3992 C C . VAL A 1 509 ? 8.156 -26.517 8.999 1.00 52.22 509 VAL A C 1
ATOM 3994 O O . VAL A 1 509 ? 8.573 -26.033 7.947 1.00 52.22 509 VAL A O 1
ATOM 3997 N N . SER A 1 510 ? 8.964 -27.109 9.883 1.00 55.75 510 SER A N 1
ATOM 3998 C CA . SER A 1 510 ? 10.322 -27.508 9.523 1.00 55.75 510 SER A CA 1
ATOM 3999 C C . SER A 1 510 ? 10.234 -28.339 8.244 1.00 55.75 510 SER A C 1
ATOM 4001 O O . SER A 1 510 ? 9.319 -29.166 8.158 1.00 55.75 510 SER A O 1
ATOM 4003 N N . PRO A 1 511 ? 11.150 -28.162 7.276 1.00 57.72 511 PRO A N 1
ATOM 4004 C CA . PRO A 1 511 ? 11.220 -29.038 6.118 1.00 57.72 511 PRO A CA 1
ATOM 4005 C C . PRO A 1 511 ? 11.127 -30.493 6.581 1.00 57.72 511 PRO A C 1
ATOM 4007 O O . PRO A 1 511 ? 11.949 -30.939 7.384 1.00 57.72 511 PRO A O 1
ATOM 4010 N N . SER A 1 512 ? 10.120 -31.236 6.116 1.00 63.69 512 SER A N 1
ATOM 4011 C CA . SER A 1 512 ? 10.010 -32.661 6.466 1.00 63.69 512 SER A CA 1
ATOM 4012 C C . SER A 1 512 ? 11.150 -33.476 5.853 1.00 63.69 512 SER A C 1
ATOM 4014 O O . SER A 1 512 ? 11.422 -34.593 6.288 1.00 63.69 512 SER A O 1
ATOM 4016 N N . SER A 1 513 ? 11.824 -32.920 4.842 1.00 68.88 513 SER A N 1
ATOM 4017 C CA . SER A 1 513 ? 12.966 -33.525 4.173 1.00 68.88 513 SER A CA 1
ATOM 4018 C C . SER A 1 513 ? 13.947 -32.467 3.660 1.00 68.88 513 SER A C 1
ATOM 4020 O O . SER A 1 513 ? 13.592 -31.310 3.445 1.00 68.88 513 SER A O 1
ATOM 4022 N N . MET A 1 514 ? 15.182 -32.896 3.395 1.00 65.50 514 MET A N 1
ATOM 4023 C CA . MET A 1 514 ? 16.267 -32.083 2.823 1.00 65.50 514 MET A CA 1
ATOM 4024 C C . MET A 1 514 ? 15.987 -31.596 1.382 1.00 65.50 514 MET A C 1
ATOM 4026 O O . MET A 1 514 ? 16.793 -30.867 0.814 1.00 65.50 514 MET A O 1
ATOM 4030 N N . MET A 1 515 ? 14.866 -32.012 0.781 1.00 74.25 515 MET A N 1
ATOM 4031 C CA . MET A 1 515 ? 14.468 -31.717 -0.601 1.00 74.25 515 MET A CA 1
ATOM 4032 C C . MET A 1 515 ? 13.369 -30.647 -0.716 1.00 74.25 515 MET A C 1
ATOM 4034 O O . MET A 1 515 ? 12.824 -30.436 -1.802 1.00 74.25 515 MET A O 1
ATOM 4038 N N . GLU A 1 516 ? 13.028 -29.981 0.388 1.00 76.50 516 GLU A N 1
ATOM 4039 C CA . GLU A 1 516 ? 12.034 -28.909 0.408 1.00 76.50 516 GLU A CA 1
ATOM 4040 C C . GLU A 1 516 ? 12.703 -27.540 0.527 1.00 76.50 516 GLU A C 1
ATOM 4042 O O . GLU A 1 516 ? 13.479 -27.289 1.450 1.00 76.50 516 GLU A O 1
ATOM 4047 N N . TRP A 1 517 ? 12.348 -26.637 -0.384 1.00 75.06 517 TRP A N 1
ATOM 4048 C CA . TRP A 1 517 ? 12.796 -25.248 -0.378 1.00 75.06 517 TRP A CA 1
ATOM 4049 C C . TRP A 1 517 ? 11.598 -24.328 -0.199 1.00 75.06 517 TRP A C 1
ATOM 4051 O O . TRP A 1 517 ? 10.530 -24.573 -0.755 1.00 75.06 517 TRP A O 1
ATOM 4061 N N . TYR A 1 518 ? 11.769 -23.260 0.569 1.00 77.88 518 TYR A N 1
ATOM 4062 C CA . TYR A 1 518 ? 10.708 -22.300 0.839 1.00 77.88 518 TYR A CA 1
ATOM 4063 C C . TYR A 1 518 ? 11.134 -20.922 0.346 1.00 77.88 518 TYR A C 1
ATOM 4065 O O . TYR A 1 518 ? 12.246 -20.475 0.629 1.00 77.88 518 TYR A O 1
ATOM 4073 N N . ASP A 1 519 ? 10.242 -20.239 -0.364 1.00 80.62 519 ASP A N 1
ATOM 4074 C CA . ASP A 1 519 ? 10.466 -18.843 -0.725 1.00 80.62 519 ASP A CA 1
ATOM 4075 C C . ASP A 1 519 ? 10.228 -17.911 0.458 1.00 80.62 519 ASP A C 1
ATOM 4077 O O . ASP A 1 519 ? 9.646 -18.270 1.489 1.00 80.62 519 ASP A O 1
ATOM 4081 N N . ARG A 1 520 ? 10.623 -16.651 0.251 1.00 82.25 520 ARG A N 1
ATOM 4082 C CA . ARG A 1 520 ? 10.182 -15.532 1.080 1.00 82.25 520 ARG A CA 1
ATOM 4083 C C . ARG A 1 520 ? 8.650 -15.488 1.061 1.00 82.25 520 ARG A C 1
ATOM 4085 O O . ARG A 1 520 ? 8.090 -15.360 -0.024 1.00 82.25 520 ARG A O 1
ATOM 4092 N N . PRO A 1 521 ? 7.975 -15.555 2.216 1.00 87.38 521 PRO A N 1
ATOM 4093 C CA . PRO A 1 521 ? 6.526 -15.482 2.241 1.00 87.38 521 PRO A CA 1
ATOM 4094 C C . PRO A 1 521 ? 6.045 -14.075 1.884 1.00 87.38 521 PRO A C 1
ATOM 4096 O O . PRO A 1 521 ? 6.826 -13.116 1.799 1.00 87.38 521 PRO A O 1
ATOM 4099 N N . TRP A 1 522 ? 4.739 -13.959 1.702 1.00 90.12 522 TRP A N 1
ATOM 4100 C CA . TRP A 1 522 ? 4.027 -12.706 1.499 1.00 90.12 522 TRP A CA 1
ATOM 4101 C C . TRP A 1 522 ? 2.862 -12.633 2.474 1.00 90.12 522 TRP A C 1
ATOM 4103 O O . TRP A 1 522 ? 2.393 -13.656 2.959 1.00 90.12 522 TRP A O 1
ATOM 4113 N N . VAL A 1 523 ? 2.442 -11.421 2.807 1.00 90.94 523 VAL A N 1
ATOM 4114 C CA . VAL A 1 523 ? 1.377 -11.194 3.781 1.00 90.94 523 VAL A CA 1
ATOM 4115 C C . VAL A 1 523 ? 0.457 -10.104 3.267 1.00 90.94 523 VAL A C 1
ATOM 4117 O O . VAL A 1 523 ? 0.939 -9.112 2.715 1.00 90.94 523 VAL A O 1
ATOM 4120 N N . ASP A 1 524 ? -0.836 -10.289 3.471 1.00 91.88 524 ASP A N 1
ATOM 4121 C CA . ASP A 1 524 ? -1.835 -9.237 3.387 1.00 91.88 524 ASP A CA 1
ATOM 4122 C C . ASP A 1 524 ? -2.695 -9.205 4.666 1.00 91.88 524 ASP A C 1
ATOM 4124 O O . ASP A 1 524 ? -2.245 -9.601 5.744 1.00 91.88 524 ASP A O 1
ATOM 4128 N N . GLU A 1 525 ? -3.907 -8.662 4.583 1.00 88.94 525 GLU A N 1
ATOM 4129 C CA . GLU A 1 525 ? -4.796 -8.565 5.732 1.00 88.94 525 GLU A CA 1
ATOM 4130 C C . GLU A 1 525 ? -5.339 -9.889 6.243 1.00 88.94 525 GLU A C 1
ATOM 4132 O O . GLU A 1 525 ? -5.518 -10.000 7.452 1.00 88.94 525 GLU A O 1
ATOM 4137 N N . GLU A 1 526 ? -5.606 -10.858 5.376 1.00 92.38 526 GLU A N 1
ATOM 4138 C CA . GLU A 1 526 ? -6.220 -12.142 5.736 1.00 92.38 526 GLU A CA 1
ATOM 4139 C C . GLU A 1 526 ? -5.265 -13.311 5.523 1.00 92.38 526 GLU A C 1
ATOM 4141 O O . GLU A 1 526 ? -5.439 -14.350 6.140 1.00 92.38 526 GLU A O 1
ATOM 4146 N N . HIS A 1 527 ? -4.225 -13.142 4.716 1.00 92.94 527 HIS A N 1
ATOM 4147 C CA . HIS A 1 527 ? -3.388 -14.230 4.247 1.00 92.94 527 HIS A CA 1
ATOM 4148 C C . HIS A 1 527 ? -1.934 -14.007 4.633 1.00 92.94 527 HIS A C 1
ATOM 4150 O O . HIS A 1 527 ? -1.347 -12.948 4.398 1.00 92.94 527 HIS A O 1
ATOM 4156 N N . LEU A 1 528 ? -1.307 -15.054 5.153 1.00 91.56 528 LEU A N 1
ATOM 4157 C CA . LEU A 1 528 ? 0.135 -15.236 5.062 1.00 91.56 528 LEU A CA 1
ATOM 4158 C C . LEU A 1 528 ? 0.364 -16.383 4.094 1.00 91.56 528 LEU A C 1
ATOM 4160 O O . LEU A 1 528 ? -0.018 -17.509 4.385 1.00 91.56 528 LEU A O 1
ATOM 4164 N N . ILE A 1 529 ? 1.030 -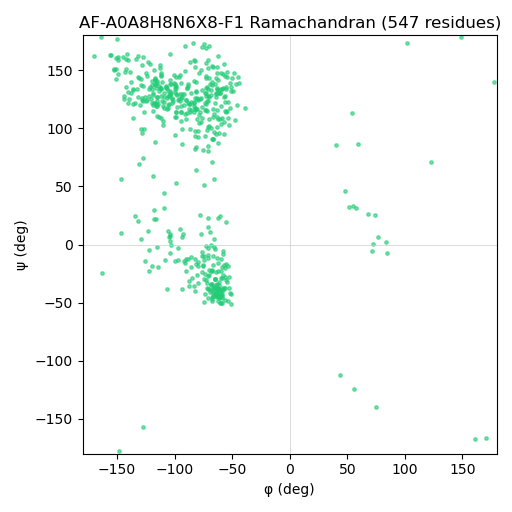16.120 2.978 1.00 91.81 529 ILE A N 1
ATOM 4165 C CA . ILE A 1 529 ? 1.314 -17.150 1.985 1.00 91.81 529 ILE A CA 1
ATOM 4166 C C . ILE A 1 529 ? 2.798 -17.466 1.917 1.00 91.81 529 ILE A C 1
ATOM 4168 O O . ILE A 1 529 ? 3.652 -16.590 2.060 1.00 91.81 529 ILE A O 1
ATOM 4172 N N . GLN A 1 530 ? 3.125 -18.723 1.650 1.00 89.50 530 GLN A N 1
ATOM 4173 C CA . GLN A 1 530 ? 4.497 -19.166 1.457 1.00 89.50 530 GLN A CA 1
ATOM 4174 C C . GLN A 1 530 ? 4.559 -20.184 0.322 1.00 89.50 530 GLN A C 1
ATOM 4176 O O . GLN A 1 530 ? 3.796 -21.147 0.298 1.00 89.50 530 GLN A O 1
ATOM 4181 N N . ARG A 1 531 ? 5.489 -19.998 -0.619 1.00 89.81 531 ARG A N 1
ATOM 4182 C CA . ARG A 1 531 ? 5.738 -20.996 -1.665 1.00 89.81 531 ARG A CA 1
ATOM 4183 C C . ARG A 1 531 ? 6.664 -22.076 -1.116 1.00 89.81 531 ARG A C 1
ATOM 4185 O O . ARG A 1 531 ? 7.758 -21.765 -0.650 1.00 89.81 531 ARG A O 1
ATOM 4192 N N . LYS A 1 532 ? 6.237 -23.327 -1.224 1.00 88.81 532 LYS A N 1
ATOM 4193 C CA . LYS A 1 532 ? 7.024 -24.538 -1.004 1.00 88.81 532 LYS A CA 1
ATOM 4194 C C . LYS A 1 532 ? 7.380 -25.144 -2.358 1.00 88.81 532 LYS A C 1
ATOM 4196 O O . LYS A 1 532 ? 6.509 -25.364 -3.191 1.00 88.81 532 LYS A O 1
ATOM 4201 N N . MET A 1 533 ? 8.652 -25.422 -2.578 1.00 87.31 533 MET A N 1
ATOM 4202 C CA . MET A 1 533 ? 9.152 -26.189 -3.710 1.00 87.31 533 MET A CA 1
ATOM 4203 C C . MET A 1 533 ? 9.571 -27.565 -3.198 1.00 87.31 533 MET A C 1
ATOM 4205 O O . MET A 1 533 ? 10.348 -27.668 -2.249 1.00 87.31 533 MET A O 1
ATOM 4209 N N . VAL A 1 534 ? 9.040 -28.617 -3.812 1.00 87.75 534 VAL A N 1
ATOM 4210 C CA . VAL A 1 534 ? 9.315 -30.011 -3.459 1.00 87.75 534 VAL A CA 1
ATOM 4211 C C . VAL A 1 534 ? 9.972 -30.692 -4.647 1.00 87.75 534 VAL A C 1
ATOM 4213 O O . VAL A 1 534 ? 9.382 -30.762 -5.725 1.00 87.75 534 VAL A O 1
ATOM 4216 N N . MET A 1 535 ? 11.176 -31.228 -4.455 1.00 85.75 535 MET A N 1
ATOM 4217 C CA . MET A 1 535 ? 11.806 -32.068 -5.474 1.00 85.75 535 MET A CA 1
ATOM 4218 C C . MET A 1 535 ? 11.142 -33.452 -5.444 1.00 85.75 535 MET A C 1
ATOM 4220 O O . MET A 1 535 ? 11.313 -34.208 -4.490 1.00 85.75 535 MET A O 1
ATOM 4224 N N . SER A 1 536 ? 10.349 -33.778 -6.467 1.00 82.50 536 SER A N 1
ATOM 4225 C CA . SER A 1 536 ? 9.713 -35.090 -6.625 1.00 82.50 536 SER A CA 1
ATOM 4226 C C . SER A 1 536 ? 9.998 -35.613 -8.032 1.00 82.50 536 SER A C 1
ATOM 4228 O O . SER A 1 536 ? 9.376 -35.194 -9.004 1.00 82.50 536 SER A O 1
ATOM 4230 N N . GLY A 1 537 ? 10.986 -36.502 -8.157 1.00 86.94 537 GLY A N 1
ATOM 4231 C CA . GLY A 1 537 ? 11.450 -36.984 -9.460 1.00 86.94 537 GLY A CA 1
ATOM 4232 C C . GLY A 1 537 ? 12.293 -35.946 -10.211 1.00 86.94 537 GLY A C 1
ATOM 4233 O O . GLY A 1 537 ? 13.136 -35.283 -9.611 1.00 86.94 537 GLY A O 1
ATOM 4234 N N . SER A 1 538 ? 12.095 -35.836 -11.529 1.00 83.94 538 SER A N 1
ATOM 4235 C CA . SER A 1 538 ? 12.896 -34.974 -12.414 1.00 83.94 538 SER A CA 1
ATOM 4236 C C . SER A 1 538 ? 12.424 -33.518 -12.495 1.00 83.94 538 SER A C 1
ATOM 4238 O O . SER A 1 538 ? 13.146 -32.699 -13.056 1.00 83.94 538 SER A O 1
ATOM 4240 N N . ALA A 1 539 ? 11.243 -33.183 -11.963 1.00 83.62 539 ALA A N 1
ATOM 4241 C CA . ALA A 1 539 ? 10.678 -31.835 -12.034 1.00 83.62 539 ALA A CA 1
ATOM 4242 C C . ALA A 1 539 ? 10.276 -31.315 -10.639 1.00 83.62 539 ALA A C 1
ATOM 4244 O O . ALA A 1 539 ? 9.675 -32.058 -9.856 1.00 83.62 539 ALA A O 1
ATOM 4245 N N . PRO A 1 540 ? 10.585 -30.049 -10.301 1.00 86.75 540 PRO A N 1
ATOM 4246 C CA . PRO A 1 540 ? 10.149 -29.451 -9.046 1.00 86.75 540 PRO A CA 1
ATOM 4247 C C . PRO A 1 540 ? 8.628 -29.243 -9.045 1.00 86.75 540 PRO A C 1
ATOM 4249 O O . PRO A 1 540 ? 8.058 -28.706 -9.995 1.00 86.75 540 PRO A O 1
ATOM 4252 N N . ARG A 1 541 ? 7.960 -29.635 -7.954 1.00 88.62 541 ARG A N 1
ATOM 4253 C CA . ARG A 1 541 ? 6.552 -29.295 -7.703 1.00 88.62 541 ARG A CA 1
ATOM 4254 C C . ARG A 1 541 ? 6.488 -28.034 -6.856 1.00 88.62 541 ARG A C 1
ATOM 4256 O O . ARG A 1 541 ? 7.127 -27.958 -5.807 1.00 88.62 541 ARG A O 1
ATOM 4263 N N . HIS A 1 542 ? 5.704 -27.060 -7.297 1.00 89.44 542 HIS A N 1
ATOM 4264 C CA . HIS A 1 542 ? 5.503 -25.804 -6.590 1.00 89.44 542 HIS A CA 1
ATOM 4265 C C . HIS A 1 542 ? 4.138 -25.815 -5.904 1.00 89.44 542 HIS A C 1
ATOM 4267 O O . HIS A 1 542 ? 3.123 -26.128 -6.520 1.00 89.44 542 HIS A O 1
ATOM 4273 N N . ILE A 1 543 ? 4.118 -25.483 -4.618 1.00 89.25 543 ILE A N 1
ATOM 4274 C CA . ILE A 1 543 ? 2.920 -25.480 -3.785 1.00 89.25 543 ILE A CA 1
ATOM 4275 C C . ILE A 1 543 ? 2.835 -24.125 -3.097 1.00 89.25 543 ILE A C 1
ATOM 4277 O O . ILE A 1 543 ? 3.767 -23.707 -2.411 1.00 89.25 543 ILE A O 1
ATOM 4281 N N . LEU A 1 544 ? 1.720 -23.434 -3.277 1.00 90.25 544 LEU A N 1
ATOM 4282 C CA . LEU A 1 544 ? 1.389 -22.239 -2.520 1.00 90.25 544 LEU A CA 1
ATOM 4283 C C . LEU A 1 544 ? 0.669 -22.667 -1.239 1.00 90.25 544 LEU A C 1
ATOM 4285 O O . LEU A 1 544 ? -0.360 -23.331 -1.312 1.00 90.25 544 LEU A O 1
ATOM 4289 N N . MET A 1 545 ? 1.224 -22.317 -0.084 1.00 89.19 545 MET A N 1
ATOM 4290 C CA . MET A 1 545 ? 0.592 -22.528 1.219 1.00 89.19 545 MET A CA 1
ATOM 4291 C C . MET A 1 545 ? -0.043 -21.222 1.667 1.00 89.19 545 MET A C 1
ATOM 4293 O O . MET A 1 545 ? 0.650 -20.206 1.651 1.00 89.19 545 MET A O 1
ATOM 4297 N N . ASP A 1 546 ? -1.300 -21.250 2.092 1.00 89.19 546 ASP A N 1
ATOM 4298 C CA . ASP A 1 546 ? -2.025 -20.089 2.608 1.00 89.19 546 ASP A CA 1
ATOM 4299 C C . ASP A 1 546 ? -2.456 -20.311 4.058 1.00 89.19 546 ASP A C 1
ATOM 4301 O O . ASP A 1 546 ? -3.211 -21.231 4.358 1.00 89.19 546 ASP A O 1
ATOM 4305 N N . TYR A 1 547 ? -1.986 -19.452 4.955 1.00 86.88 547 TYR A N 1
ATOM 4306 C CA . TYR A 1 547 ? -2.420 -19.389 6.342 1.00 86.88 547 TYR A CA 1
ATOM 4307 C C . TYR A 1 547 ? -3.433 -18.245 6.474 1.00 86.88 547 TYR A C 1
ATOM 4309 O O . TYR A 1 547 ? -3.045 -17.090 6.657 1.00 86.88 547 TYR A O 1
ATOM 4317 N N . SER A 1 548 ? -4.720 -18.582 6.368 1.00 87.50 548 SER A N 1
ATOM 4318 C CA . SER A 1 548 ? -5.833 -17.630 6.454 1.00 87.50 548 SER A CA 1
ATOM 4319 C C . SER A 1 548 ? -6.192 -17.263 7.909 1.00 87.50 548 SER A C 1
ATOM 4321 O O . SER A 1 548 ? -6.498 -18.143 8.723 1.00 87.50 548 SER A O 1
ATOM 4323 N N . PHE A 1 549 ? -6.217 -15.964 8.228 1.00 84.06 549 PHE A N 1
ATOM 4324 C CA . PHE A 1 549 ? -6.516 -15.370 9.542 1.00 84.06 549 PHE A CA 1
ATOM 4325 C C . PHE A 1 549 ? -7.849 -14.623 9.595 1.00 84.06 549 PHE A C 1
ATOM 4327 O O . PHE A 1 549 ? -8.272 -13.939 8.642 1.00 84.06 549 PHE A O 1
#

Foldseek 3Di:
DDDDDDDDPPPDPPPPVVNVDDLVVLVVVLLPDQLVVLVVQLVPDVVSVVSCVVDLSSVLRNLCVLVQFHADLFADPVDDSVVLSVVSVVLVVCVLPVQDFAWDKDWDADFDDFA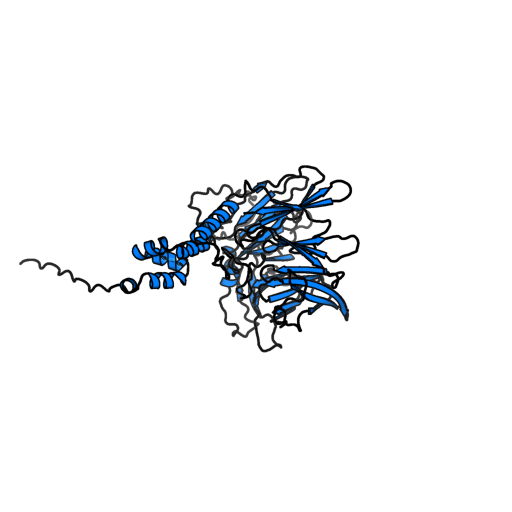PPQDDDQKGWTQHDDPPQWRKIKIWRPQDPFQNDHTDIDIETPVVQRPFRGWDDDVQQQWIWTWHFPDDDPQKTKIWIAIAGNHYRHQRPLQDPVQRIDIDIWHAFDWDWDDAQQWIKTWTFDPDFFTTKIWIASRSDNHTFAIDGDGGRWDKDDLHSFKIKIKDFPDQPVPPQAATFIWIWMWGTDDDVPSVPRYTQGAAIETDDDPDSPFRFPDKDKDKARAFDDSDVRGPTHGSTTRDSQQIKIKIWTWTCDPDPPDDATQTKIKIARNNLVVVVRDPPPPVPPDSVPHHYHYCVNRVLRMAIDNPRDRPPFWDWATARQKIWIWGHDPDLAFTWIWIFGRPPSNVVPDDPPPDCPPDDPDPPDDPDDDDDDDPPDDDDPRRDPTDGRRHDRPPDPQKDKDDWYDYSFWIWIWIWGDDPPDIIIMIIIRGD

pLDDT: mean 81.08, std 18.28, range [22.66, 98.44]

Radius of gyration: 26.87 Å; Cα contacts (8 Å, |Δi|>4): 1066; chains: 1; bounding box: 76×74×93 Å

Mean predicted aligned error: 8.77 Å

Sequence (549 aa):
MSPLSPTRMVGSSSRSLFDMLSTDILLLILSVSTPATIRQCQRVCCFLRDLVHSDMYLQYLLELDTYGYTEPLNPRRDLGYAEKIALLRDHTSRWRNPGIISPDYYELPPGRTISPRPFVNGTFVWKAEADNDSDRICFYQLPSRNKGTEFKHWSVDLAEFRGFDSLWIDPEQELLVVVMKTGTDSGNTIYEIHLRSLGTGQVHPMAATEHSVLYYSTILGSLRIEVIGHSLAAITSSSLPHAVRTVVWDWATGQQLSYLAYEGSSQLELLSEKSFVVSQTSDPDPFSPGGSSGCLKLYQFGYTQDARSNQAIHTASFELPVNTSEDTISEIKLYAAPNTATKSGYYTSTKVYDQRPSDRLLRIEVLAPPKYFYHGGAALKTIYAPVSALMHLFPNARPEATDPLNCLIIPWDRWSNRTSWTADAEPAGNSCVRMSGWRAVIIKQSLGVGPSNLSILEFCQKRLGSRGTGVSSRYASQEVDMSPGDQKINKVSGDKFVSAKTSWTLRSVSPSSMMEWYDRPWVDEEHLIQRKMVMSGSAPRHILMDYSF

Nearest PDB structures (foldseek):
  7e7v-assembly2_B  TM=4.169E-01  e=2.238E-02  Ralstonia solanacearum
  8p3m-assembly4_V  TM=3.460E-01  e=6.589E-03  Thioalkalivibrio paradoxus ARh 1
  5mrc-assembly1_M  TM=2.819E-01  e=8.173E+00  Saccharomyces cerevisiae